Protein AF-A0A519PE59-F1 (afdb_monomer)

pLDDT: mean 84.15, std 19.36, range [26.92, 98.81]

Structure (mmCIF, N/CA/C/O backbone):
data_AF-A0A519PE59-F1
#
_entry.id   AF-A0A519PE59-F1
#
loop_
_atom_site.group_PDB
_atom_site.id
_atom_site.type_symbol
_atom_site.label_atom_id
_atom_site.label_alt_id
_atom_site.label_comp_id
_atom_site.label_asym_id
_atom_site.label_entity_id
_atom_site.label_seq_id
_atom_site.pdbx_PDB_ins_code
_atom_site.Cartn_x
_atom_site.Cartn_y
_atom_site.Cartn_z
_atom_site.occupancy
_atom_site.B_iso_or_equiv
_atom_site.auth_seq_id
_atom_site.auth_comp_id
_atom_site.auth_asym_id
_atom_site.auth_atom_id
_atom_site.pdbx_PDB_model_num
ATOM 1 N N . THR A 1 1 ? 5.133 -21.361 22.692 1.00 31.00 1 THR A N 1
ATOM 2 C CA . THR A 1 1 ? 5.896 -22.624 22.802 1.00 31.00 1 THR A CA 1
ATOM 3 C C . THR A 1 1 ? 5.609 -23.481 21.584 1.00 31.00 1 THR A C 1
ATOM 5 O O . THR A 1 1 ? 4.486 -23.933 21.413 1.00 31.00 1 THR A O 1
ATOM 8 N N . PHE A 1 2 ? 6.585 -23.639 20.686 1.00 26.92 2 PHE A N 1
ATOM 9 C CA . PHE A 1 2 ? 6.477 -24.581 19.569 1.00 26.92 2 PHE A CA 1
ATOM 10 C C . PHE A 1 2 ? 6.677 -25.995 20.120 1.00 26.92 2 PHE A C 1
ATOM 12 O O . PHE A 1 2 ? 7.784 -26.349 20.514 1.00 26.92 2 PHE A O 1
ATOM 19 N N . ALA A 1 3 ? 5.605 -26.780 20.201 1.00 36.12 3 ALA A N 1
ATOM 20 C CA . ALA A 1 3 ? 5.709 -28.202 20.501 1.00 36.12 3 ALA A CA 1
ATOM 21 C C . ALA A 1 3 ? 5.993 -28.961 19.198 1.00 36.12 3 ALA A C 1
ATOM 23 O O . ALA A 1 3 ? 5.280 -28.803 18.202 1.00 36.12 3 ALA A O 1
ATOM 24 N N . GLY A 1 4 ? 7.079 -29.733 19.214 1.00 30.56 4 GLY A N 1
ATOM 25 C CA . GLY A 1 4 ? 7.574 -30.516 18.091 1.00 30.56 4 GLY A CA 1
ATOM 26 C C . GLY A 1 4 ? 6.560 -31.531 17.567 1.00 30.56 4 GLY A C 1
ATOM 27 O O . GLY A 1 4 ? 5.676 -32.004 18.277 1.00 30.56 4 GLY A O 1
ATOM 28 N N . SER A 1 5 ? 6.694 -31.850 16.281 1.00 32.47 5 SER A N 1
ATOM 29 C CA . SER A 1 5 ? 6.010 -32.989 15.678 1.00 32.47 5 SER A CA 1
ATOM 30 C C . SER A 1 5 ? 6.622 -34.278 16.217 1.00 32.47 5 SER A C 1
ATOM 32 O O . SER A 1 5 ? 7.801 -34.532 15.982 1.00 32.47 5 SER A O 1
ATOM 34 N N . SER A 1 6 ? 5.832 -35.095 16.908 1.00 36.31 6 SER A N 1
ATOM 35 C CA . SER A 1 6 ? 6.167 -36.504 17.109 1.00 36.31 6 SER A CA 1
ATOM 36 C C . SER A 1 6 ? 6.150 -37.219 15.754 1.00 36.31 6 SER A C 1
ATOM 38 O O . SER A 1 6 ? 5.315 -36.924 14.898 1.00 36.31 6 SER A O 1
ATOM 40 N N . ALA A 1 7 ? 7.082 -38.151 15.560 1.00 41.31 7 ALA A N 1
ATOM 41 C CA . ALA A 1 7 ? 7.297 -38.890 14.315 1.00 41.31 7 ALA A CA 1
ATOM 42 C C . ALA A 1 7 ? 6.227 -39.963 14.003 1.00 41.31 7 ALA A C 1
ATOM 44 O O . ALA A 1 7 ? 6.429 -40.751 13.086 1.00 41.31 7 ALA A O 1
ATOM 45 N N . ASP A 1 8 ? 5.105 -40.008 14.733 1.00 41.00 8 ASP A N 1
ATOM 46 C CA . ASP A 1 8 ? 4.049 -41.023 14.549 1.00 41.00 8 ASP A CA 1
ATOM 47 C C . ASP A 1 8 ? 2.760 -40.497 13.881 1.00 41.00 8 ASP A C 1
ATOM 49 O O . ASP A 1 8 ? 1.840 -41.263 13.611 1.00 41.00 8 ASP A O 1
ATOM 53 N N . GLY A 1 9 ? 2.687 -39.199 13.562 1.00 41.88 9 GLY A N 1
ATOM 54 C CA . GLY A 1 9 ? 1.549 -38.626 12.834 1.00 41.88 9 GLY A CA 1
ATOM 55 C C . GLY A 1 9 ? 0.266 -38.426 13.653 1.00 41.88 9 GLY A C 1
ATOM 56 O O . GLY A 1 9 ? -0.661 -37.788 13.153 1.00 41.88 9 GLY A O 1
ATOM 57 N N . THR A 1 10 ? 0.196 -38.856 14.916 1.00 40.75 10 THR A N 1
ATOM 58 C CA . THR A 1 10 ? -0.926 -38.508 15.797 1.00 40.75 10 THR A CA 1
ATOM 59 C C . THR A 1 10 ? -0.675 -37.161 16.478 1.00 40.75 10 THR A C 1
ATOM 61 O O . THR A 1 10 ? 0.070 -37.024 17.448 1.00 40.75 10 THR A O 1
ATOM 64 N N . ARG A 1 11 ? -1.300 -36.099 15.954 1.00 55.09 11 ARG A N 1
ATOM 65 C CA . ARG A 1 11 ? -1.378 -34.805 16.649 1.00 55.09 11 ARG A CA 1
ATOM 66 C C . ARG A 1 11 ? -2.721 -34.684 17.354 1.00 55.09 11 ARG A C 1
ATOM 68 O O . ARG A 1 11 ? -3.774 -34.716 16.726 1.00 55.09 11 ARG A O 1
ATOM 75 N N . THR A 1 12 ? -2.668 -34.513 18.672 1.00 50.50 12 THR A N 1
ATOM 76 C CA . THR A 1 12 ? -3.818 -34.136 19.501 1.00 50.50 12 THR A CA 1
ATOM 77 C C . THR A 1 12 ? -4.492 -32.876 18.952 1.00 50.50 12 THR A C 1
ATOM 79 O O . THR A 1 12 ? -3.775 -31.952 18.554 1.00 50.50 12 THR A O 1
ATOM 82 N N . PRO A 1 13 ? -5.837 -32.787 18.972 1.00 52.69 13 PRO A N 1
ATOM 83 C CA . PRO A 1 13 ? -6.554 -31.604 18.513 1.00 52.69 13 PRO A CA 1
ATOM 84 C C . PRO A 1 13 ? -6.035 -30.362 19.238 1.00 52.69 13 PRO A C 1
ATOM 86 O O . PRO A 1 13 ? -6.006 -30.309 20.474 1.00 52.69 13 PRO A O 1
ATOM 89 N N . ARG A 1 14 ? -5.594 -29.373 18.456 1.00 55.94 14 ARG A N 1
ATOM 90 C CA . ARG A 1 14 ? -5.058 -28.122 18.982 1.00 55.94 14 ARG A CA 1
ATOM 91 C C . ARG A 1 14 ? -6.215 -27.333 19.593 1.00 55.94 14 ARG A C 1
ATOM 93 O O . ARG A 1 14 ? -7.177 -26.993 18.913 1.00 55.94 14 ARG A O 1
ATOM 100 N N . LYS A 1 15 ? -6.144 -27.105 20.904 1.00 57.66 15 LYS A N 1
ATOM 101 C CA . LYS A 1 15 ? -7.020 -26.154 21.589 1.00 57.66 15 LYS A CA 1
ATOM 102 C C . LYS A 1 15 ? -6.415 -24.778 21.378 1.00 57.66 15 LYS A C 1
ATOM 104 O O . LYS A 1 15 ? -5.372 -24.491 21.961 1.00 57.66 15 LYS A O 1
ATOM 109 N N . ASP A 1 16 ? -7.058 -23.957 20.563 1.00 62.41 16 ASP A N 1
ATOM 110 C CA . ASP A 1 16 ? -6.669 -22.561 20.428 1.00 62.41 16 ASP A CA 1
ATOM 111 C C . ASP A 1 16 ? -7.567 -21.727 21.348 1.00 62.41 16 ASP A C 1
ATOM 113 O O . ASP A 1 16 ? -8.798 -21.730 21.260 1.00 62.41 16 ASP A O 1
ATOM 117 N N . ALA A 1 17 ? -6.919 -21.086 22.316 1.00 62.72 17 ALA A N 1
ATOM 118 C CA . ALA A 1 17 ? -7.549 -20.229 23.300 1.00 62.72 17 ALA A CA 1
ATOM 119 C C . ALA A 1 17 ? -7.621 -18.806 22.731 1.00 62.72 17 ALA A C 1
ATOM 121 O O . ALA A 1 17 ? -6.588 -18.201 22.451 1.00 62.72 17 ALA A O 1
ATOM 122 N N . MET A 1 18 ? -8.831 -18.278 22.546 1.00 59.62 18 MET A N 1
ATOM 123 C CA . MET A 1 18 ? -9.065 -16.920 22.054 1.00 59.62 18 MET A CA 1
ATOM 124 C C . MET A 1 18 ? -9.684 -16.044 23.145 1.00 59.62 18 MET A C 1
ATOM 126 O O . MET A 1 18 ? -10.537 -16.495 23.909 1.00 59.62 18 MET A O 1
ATOM 130 N N . GLY A 1 19 ? -9.252 -14.782 23.210 1.00 58.72 19 GLY A N 1
ATOM 131 C CA . GLY A 1 19 ? -9.692 -13.826 24.236 1.00 58.72 19 GLY A CA 1
ATOM 132 C C . GLY A 1 19 ? -8.840 -13.809 25.511 1.00 58.72 19 GLY A C 1
ATOM 133 O O . GLY A 1 19 ? -9.256 -13.234 26.507 1.00 58.72 19 GLY A O 1
ATOM 134 N N . GLY A 1 20 ? -7.654 -14.428 25.505 1.00 59.94 20 GLY A N 1
ATOM 135 C CA . GLY A 1 20 ? -6.666 -14.220 26.569 1.00 59.94 20 GLY A CA 1
ATOM 136 C C . GLY A 1 20 ? -6.094 -12.796 26.552 1.00 59.94 20 GLY A C 1
ATOM 137 O O . GLY A 1 20 ? -6.166 -12.099 25.540 1.00 59.94 20 GLY A O 1
ATOM 138 N N . TYR A 1 21 ? -5.505 -12.365 27.666 1.00 62.97 21 TYR A N 1
ATOM 139 C CA . TYR A 1 21 ? -4.854 -11.060 27.785 1.00 62.97 21 TYR A CA 1
ATOM 140 C C . TYR A 1 21 ? -3.331 -11.167 27.622 1.00 62.97 21 TYR A C 1
ATOM 142 O O . TYR A 1 21 ? -2.741 -12.234 27.773 1.00 62.97 21 TYR A O 1
ATOM 150 N N . ASN A 1 22 ? -2.682 -10.042 27.313 1.00 60.34 22 ASN A N 1
ATOM 151 C CA . ASN A 1 22 ? -1.226 -9.924 27.370 1.00 60.34 22 ASN A CA 1
ATOM 152 C C . ASN A 1 22 ? -0.806 -9.607 28.817 1.00 60.34 22 ASN A C 1
ATOM 154 O O . ASN A 1 22 ? -1.263 -8.609 29.388 1.00 60.34 22 ASN A O 1
ATOM 158 N N . ASP A 1 23 ? 0.062 -10.436 29.400 1.00 59.28 23 ASP A N 1
ATOM 159 C CA . ASP A 1 23 ? 0.509 -10.305 30.794 1.00 59.28 23 ASP A CA 1
ATOM 160 C C . ASP A 1 23 ? 1.145 -8.935 31.084 1.00 59.28 23 ASP A C 1
ATOM 162 O O . ASP A 1 23 ? 0.831 -8.311 32.099 1.00 59.28 23 ASP A O 1
ATOM 166 N N . HIS A 1 24 ? 1.949 -8.404 30.154 1.00 57.47 24 HIS A N 1
ATOM 167 C CA . HIS A 1 24 ? 2.593 -7.093 30.293 1.00 57.47 24 HIS A CA 1
ATOM 168 C C . HIS A 1 24 ? 1.568 -5.956 30.385 1.00 57.47 24 HIS A C 1
ATOM 170 O O . HIS A 1 24 ? 1.722 -5.034 31.175 1.00 57.47 24 HIS A O 1
ATOM 176 N N . ARG A 1 25 ? 0.476 -6.024 29.615 1.00 60.94 25 ARG A N 1
ATOM 177 C CA . ARG A 1 25 ? -0.566 -4.979 29.617 1.00 60.94 25 ARG A CA 1
ATOM 178 C C . ARG A 1 25 ? -1.464 -5.046 30.852 1.00 60.94 25 ARG A C 1
ATOM 180 O O . ARG A 1 25 ? -1.954 -4.024 31.319 1.00 60.94 25 ARG A O 1
ATOM 187 N N . THR A 1 26 ? -1.648 -6.241 31.402 1.00 61.19 26 THR A N 1
ATOM 188 C CA . THR A 1 26 ? -2.466 -6.469 32.604 1.00 61.19 26 THR A CA 1
ATOM 189 C C . THR A 1 26 ? -1.733 -6.030 33.871 1.00 61.19 26 THR A C 1
ATOM 191 O O . THR A 1 26 ? -2.361 -5.535 34.810 1.00 61.19 26 THR A O 1
ATOM 194 N N . TYR A 1 27 ? -0.399 -6.118 33.871 1.00 63.03 27 TYR A N 1
ATOM 195 C CA . TYR A 1 27 ? 0.457 -5.576 34.927 1.00 63.03 27 TYR A CA 1
ATOM 196 C C . TYR A 1 27 ? 0.173 -4.087 35.199 1.00 63.03 27 TYR A C 1
ATOM 198 O O . TYR A 1 27 ? -0.097 -3.701 36.337 1.00 63.03 27 TYR A O 1
ATOM 206 N N . TRP A 1 28 ? 0.121 -3.270 34.143 1.00 60.44 28 TRP A N 1
ATOM 207 C CA . TRP A 1 28 ? -0.123 -1.826 34.234 1.00 60.44 28 TRP A CA 1
ATOM 208 C C . TRP A 1 28 ? -1.543 -1.440 34.667 1.00 60.44 28 TRP A C 1
ATOM 210 O O . TRP A 1 28 ? -1.757 -0.334 35.146 1.00 60.44 28 TRP A O 1
ATOM 220 N N . LEU A 1 29 ? -2.530 -2.324 34.507 1.00 65.56 29 LEU A N 1
ATOM 221 C CA . LEU A 1 29 ? -3.925 -2.045 34.878 1.00 65.56 29 LEU A CA 1
ATOM 222 C C . LEU A 1 29 ? -4.247 -2.439 36.321 1.00 65.56 29 LEU A C 1
ATOM 224 O O . LEU A 1 29 ? -5.155 -1.873 36.932 1.00 65.56 29 LEU A O 1
ATOM 228 N N . THR A 1 30 ? -3.529 -3.425 36.859 1.00 62.88 30 THR A N 1
ATOM 229 C CA . THR A 1 30 ? -3.855 -4.057 38.144 1.00 62.88 30 THR A CA 1
ATOM 230 C C . THR A 1 30 ? -3.142 -3.415 39.334 1.00 62.88 30 THR A C 1
ATOM 232 O O . THR A 1 30 ? -3.663 -3.489 40.449 1.00 62.88 30 THR A O 1
ATOM 235 N N . ARG A 1 31 ? -1.995 -2.750 39.121 1.00 58.50 31 ARG A N 1
ATOM 236 C CA . ARG A 1 31 ? -1.178 -2.156 40.197 1.00 58.50 31 ARG A CA 1
ATOM 237 C C . ARG A 1 31 ? -1.386 -0.661 40.449 1.00 58.50 31 ARG A C 1
ATOM 239 O O . ARG A 1 31 ? -1.040 -0.194 41.529 1.00 58.50 31 ARG A O 1
ATOM 246 N N . THR A 1 32 ? -1.981 0.084 39.523 1.00 58.69 32 THR A N 1
ATOM 247 C CA . THR A 1 32 ? -1.917 1.557 39.536 1.00 58.69 32 THR A CA 1
ATOM 248 C C . THR A 1 32 ? -3.288 2.222 39.603 1.00 58.69 32 THR A C 1
ATOM 250 O O . THR A 1 32 ? -4.212 1.900 38.858 1.00 58.69 32 THR A O 1
ATOM 253 N N . ARG A 1 33 ? -3.430 3.179 40.533 1.00 58.00 33 ARG A N 1
ATOM 254 C CA . ARG A 1 33 ? -4.674 3.942 40.767 1.00 58.00 33 ARG A CA 1
ATOM 255 C C . ARG A 1 33 ? -4.837 5.150 39.835 1.00 58.00 33 ARG A C 1
ATOM 257 O O . ARG A 1 33 ? -5.963 5.615 39.642 1.00 58.00 33 ARG A O 1
ATOM 264 N N . SER A 1 34 ? -3.749 5.630 39.231 1.00 70.69 34 SER A N 1
ATOM 265 C CA . SER A 1 34 ? -3.756 6.802 38.349 1.00 70.69 34 SER A CA 1
ATOM 266 C C . SER A 1 34 ? -3.934 6.401 36.881 1.00 70.69 34 SER A C 1
ATOM 268 O O . SER A 1 34 ? -2.998 6.435 36.090 1.00 70.69 34 SER A O 1
ATOM 270 N N . TRP A 1 35 ? -5.131 5.919 36.531 1.00 80.12 35 TRP A N 1
ATOM 271 C CA . TRP A 1 35 ? -5.518 5.718 35.127 1.00 80.12 35 TRP A CA 1
ATOM 272 C C . TRP A 1 35 ? -5.746 7.060 34.439 1.00 80.12 35 TRP A C 1
ATOM 274 O O . TRP A 1 35 ? -6.373 7.932 35.055 1.00 80.12 35 TRP A O 1
ATOM 284 N N . THR A 1 36 ? -5.383 7.139 33.154 1.00 81.94 36 THR A N 1
ATOM 285 C CA . THR A 1 36 ? -5.772 8.219 32.237 1.00 81.94 36 THR A CA 1
ATOM 286 C C . THR A 1 36 ? -7.251 8.567 32.442 1.00 81.94 36 THR A C 1
ATOM 288 O O . THR A 1 36 ? -8.094 7.656 32.419 1.00 81.94 36 THR A O 1
ATOM 291 N N . PRO A 1 37 ? -7.596 9.840 32.717 1.00 88.75 37 PRO A N 1
ATOM 292 C CA . PRO A 1 37 ? -8.985 10.254 32.865 1.00 88.75 37 PRO A CA 1
ATOM 293 C C . PRO A 1 37 ? -9.806 9.806 31.656 1.00 88.75 37 PRO A C 1
ATOM 295 O O . PRO A 1 37 ? -9.380 9.983 30.518 1.00 88.75 37 PRO A O 1
ATOM 298 N N . LEU A 1 38 ? -10.988 9.220 31.884 1.00 91.69 38 LEU A N 1
ATOM 299 C CA . LEU A 1 38 ? -11.802 8.720 30.771 1.00 91.69 38 LEU A CA 1
ATOM 300 C C . LEU A 1 38 ? -12.237 9.843 29.824 1.00 91.69 38 LEU A C 1
ATOM 302 O O . LEU A 1 38 ? -12.451 9.575 28.654 1.00 91.69 38 LEU A O 1
ATOM 306 N N . SER A 1 39 ? -12.338 11.088 30.299 1.00 91.56 39 SER A N 1
ATOM 307 C CA . SER A 1 39 ? -12.567 12.240 29.424 1.00 91.56 39 SER A CA 1
ATOM 308 C C . SER A 1 39 ? -11.432 12.382 28.415 1.00 91.56 39 SER A C 1
ATOM 310 O O . SER A 1 39 ? -11.688 12.351 27.220 1.00 91.56 39 SER A O 1
ATOM 312 N N . ASP A 1 40 ? -10.187 12.430 28.895 1.00 91.19 40 ASP A N 1
ATOM 313 C CA . ASP A 1 40 ? -9.001 12.554 28.050 1.00 91.19 40 ASP A CA 1
ATOM 314 C C . ASP A 1 40 ? -8.863 11.358 27.107 1.00 91.19 40 ASP A C 1
ATOM 316 O O . ASP A 1 40 ? -8.619 11.539 25.922 1.00 91.19 40 ASP A O 1
ATOM 320 N N . LEU A 1 41 ? -9.098 10.141 27.601 1.00 90.25 41 LEU A N 1
ATOM 321 C CA . LEU A 1 41 ? -9.053 8.929 26.783 1.00 90.25 41 LEU A CA 1
ATOM 322 C C . LEU A 1 41 ? -10.052 8.952 25.615 1.00 90.25 41 LEU A C 1
ATOM 324 O O . LEU A 1 41 ? -9.780 8.378 24.566 1.00 90.25 41 LEU A O 1
ATOM 328 N N . LEU A 1 42 ? -11.214 9.583 25.801 1.00 92.06 42 LEU A N 1
ATOM 329 C CA . LEU A 1 42 ? -12.266 9.643 24.786 1.00 92.06 42 LEU A CA 1
ATOM 330 C C . LEU A 1 42 ? -12.124 10.843 23.845 1.00 92.06 42 LEU A C 1
ATOM 332 O O . LEU A 1 42 ? -12.675 10.798 22.748 1.00 92.06 42 LEU A O 1
ATOM 336 N N . THR A 1 43 ? -11.447 11.916 24.263 1.00 88.94 43 THR A N 1
ATOM 337 C CA . THR A 1 43 ? -11.404 13.177 23.503 1.00 88.94 43 THR A CA 1
ATOM 338 C C . THR A 1 43 ? -10.027 13.557 22.975 1.00 88.94 43 THR A C 1
ATOM 340 O O . THR A 1 43 ? -9.958 14.458 22.147 1.00 88.94 43 THR A O 1
ATOM 343 N N . LYS A 1 44 ? -8.948 12.936 23.459 1.00 86.69 44 LYS A N 1
ATOM 344 C CA . LYS A 1 44 ? -7.569 13.282 23.099 1.00 86.69 44 LYS A CA 1
ATOM 345 C C . LYS A 1 44 ? -6.855 12.117 22.426 1.00 86.69 44 LYS A C 1
ATOM 347 O O . LYS A 1 44 ? -7.085 10.948 22.736 1.00 86.69 44 LYS A O 1
ATOM 352 N N . HIS A 1 45 ? -5.932 12.455 21.543 1.00 80.69 45 HIS A N 1
ATOM 353 C CA . HIS A 1 45 ? -4.903 11.562 21.044 1.00 80.69 45 HIS A CA 1
ATOM 354 C C . HIS A 1 45 ? -3.851 11.299 22.143 1.00 80.69 45 HIS A C 1
ATOM 356 O O . HIS A 1 45 ? -3.570 12.209 22.926 1.00 80.69 45 HIS A O 1
ATOM 362 N N . PRO A 1 46 ? -3.208 10.112 22.196 1.00 78.44 46 PRO A N 1
ATOM 363 C CA . PRO A 1 46 ? -2.108 9.838 23.126 1.00 78.44 46 PRO A CA 1
ATOM 364 C C . PRO A 1 46 ? -1.081 10.973 23.217 1.00 78.44 46 PRO A C 1
ATOM 366 O O . PRO A 1 46 ? -0.813 11.474 24.301 1.00 78.44 46 PRO A O 1
ATOM 369 N N . SER A 1 47 ? -0.582 11.460 22.079 1.00 76.81 47 SER A N 1
ATOM 370 C CA . SER A 1 47 ? 0.381 12.573 22.026 1.00 76.81 47 SER A CA 1
ATOM 371 C C . SER A 1 47 ? -0.106 13.925 22.572 1.00 76.81 47 SER A C 1
ATOM 373 O O . SER A 1 47 ? 0.709 14.825 22.723 1.00 76.81 47 SER A O 1
ATOM 375 N N . GLU A 1 48 ? -1.406 14.111 22.806 1.00 84.19 48 GLU A N 1
ATOM 376 C CA . GLU A 1 48 ? -1.975 15.335 23.402 1.00 84.19 48 GLU A CA 1
ATOM 377 C C . GLU A 1 48 ? -2.092 15.236 24.933 1.00 84.19 48 GLU A C 1
ATOM 379 O O . GLU A 1 48 ? -2.602 16.147 25.585 1.00 84.19 48 GLU A O 1
ATOM 384 N N . LEU A 1 49 ? -1.676 14.114 25.526 1.00 84.75 49 LEU A N 1
ATOM 385 C CA . LEU A 1 49 ? -1.685 13.923 26.971 1.00 84.75 49 LEU A CA 1
ATOM 386 C C . LEU A 1 49 ? -0.412 14.502 27.588 1.00 84.75 49 LEU A C 1
ATOM 388 O O . LEU A 1 49 ? 0.692 14.118 27.214 1.00 84.75 49 LEU A O 1
ATOM 392 N N . ASP A 1 50 ? -0.570 15.339 28.610 1.00 82.25 50 ASP A N 1
ATOM 393 C CA . ASP A 1 50 ? 0.547 16.044 29.261 1.00 82.25 50 ASP A CA 1
ATOM 394 C C . ASP A 1 50 ? 1.461 15.132 30.099 1.00 82.25 50 ASP A C 1
ATOM 396 O O . ASP A 1 50 ? 2.545 15.529 30.516 1.00 82.25 50 ASP A O 1
ATOM 400 N N . SER A 1 51 ? 1.024 13.904 30.380 1.00 83.31 51 SER A N 1
ATOM 401 C CA . SER A 1 51 ? 1.732 12.969 31.251 1.00 83.31 51 SER A CA 1
ATOM 402 C C . SER A 1 51 ? 2.205 11.746 30.461 1.00 83.31 51 SER A C 1
ATOM 404 O O . SER A 1 51 ? 1.349 10.997 29.979 1.00 83.31 51 SER A O 1
ATOM 406 N N . PRO A 1 52 ? 3.524 11.463 30.401 1.00 80.81 52 PRO A N 1
ATOM 407 C CA . PRO A 1 52 ? 4.058 10.228 29.810 1.00 80.81 52 PRO A CA 1
ATOM 408 C C . PRO A 1 52 ? 3.425 8.969 30.411 1.00 80.81 52 PRO A C 1
ATOM 410 O O . PRO A 1 52 ? 3.210 7.963 29.738 1.00 80.81 52 PRO A O 1
ATOM 413 N N . TRP A 1 53 ? 3.047 9.049 31.686 1.00 80.75 53 TRP A N 1
ATOM 414 C CA . TRP A 1 53 ? 2.319 7.997 32.373 1.00 80.75 53 TRP A CA 1
ATOM 415 C C . TRP A 1 53 ? 0.907 7.779 31.804 1.00 80.75 53 TRP A C 1
ATOM 417 O O . TRP A 1 53 ? 0.508 6.649 31.517 1.00 80.75 53 TRP A O 1
ATOM 427 N N . HIS A 1 54 ? 0.141 8.854 31.593 1.00 83.19 54 HIS A N 1
ATOM 428 C CA . HIS A 1 54 ? -1.174 8.763 30.948 1.00 83.19 54 HIS A CA 1
ATOM 429 C C . HIS A 1 54 ? -1.079 8.325 29.481 1.00 83.19 54 HIS A C 1
ATOM 431 O O . HIS A 1 54 ? -1.979 7.629 29.008 1.00 83.19 54 HIS A O 1
ATOM 437 N N . GLN A 1 55 ? 0.006 8.680 28.785 1.00 81.38 55 GLN A N 1
ATOM 438 C CA . GLN A 1 55 ? 0.308 8.175 27.443 1.00 81.38 55 GLN A CA 1
ATOM 439 C C . GLN A 1 55 ? 0.498 6.652 27.462 1.00 81.38 55 GLN A C 1
ATOM 441 O O . GLN A 1 55 ? -0.184 5.943 26.722 1.00 81.38 55 GLN A O 1
ATOM 446 N N . ALA A 1 56 ? 1.323 6.132 28.380 1.00 78.44 56 ALA A N 1
ATOM 447 C CA . ALA A 1 56 ? 1.544 4.692 28.547 1.00 78.44 56 ALA A CA 1
ATOM 448 C C . ALA A 1 56 ? 0.245 3.922 28.846 1.00 78.44 56 ALA A C 1
ATOM 450 O O . ALA A 1 56 ? 0.020 2.825 28.329 1.00 78.44 56 ALA A O 1
ATOM 451 N N . LEU A 1 57 ? -0.625 4.493 29.687 1.00 83.38 57 LEU A N 1
ATOM 452 C CA . LEU A 1 57 ? -1.882 3.865 30.100 1.00 83.38 57 LEU A CA 1
ATOM 453 C C . LEU A 1 57 ? -3.037 4.047 29.113 1.00 83.38 57 LEU A C 1
ATOM 455 O O . LEU A 1 57 ? -4.044 3.346 29.248 1.00 83.38 57 LEU A O 1
ATOM 459 N N . PHE A 1 58 ? -2.903 4.909 28.104 1.00 85.69 58 PHE A N 1
ATOM 460 C CA . PHE A 1 58 ? -3.963 5.159 27.131 1.00 85.69 58 PHE A CA 1
ATOM 461 C C . PHE A 1 58 ? -4.451 3.862 26.472 1.00 85.69 58 PHE A C 1
ATOM 463 O O . PHE A 1 58 ? -5.643 3.545 26.515 1.00 85.69 58 PHE A O 1
ATOM 470 N N . TYR A 1 59 ? -3.534 3.063 25.915 1.00 81.69 59 TYR A N 1
ATOM 471 C CA . TYR A 1 59 ? -3.887 1.815 25.232 1.00 81.69 59 TYR A CA 1
ATOM 472 C C . TYR A 1 59 ?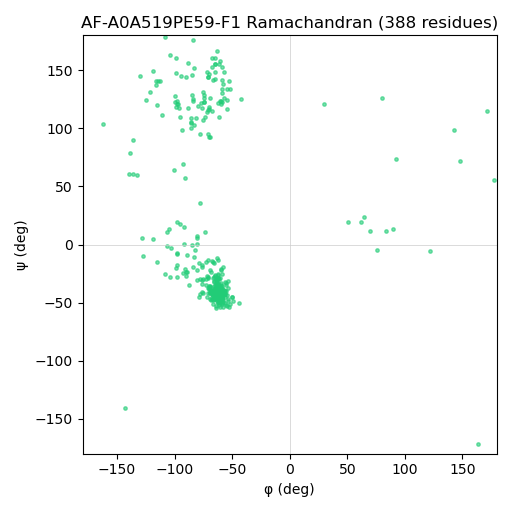 -4.411 0.727 26.176 1.00 81.69 59 TYR A C 1
ATOM 474 O O . TYR A 1 59 ? -5.453 0.145 25.861 1.00 81.69 59 TYR A O 1
ATOM 482 N N . PRO A 1 60 ? -3.763 0.430 27.323 1.00 83.44 60 PRO A N 1
ATOM 483 C CA . PRO A 1 60 ? -4.308 -0.508 28.299 1.00 83.44 60 PRO A CA 1
ATOM 484 C C . PRO A 1 60 ? -5.738 -0.165 28.737 1.00 83.44 60 PRO A C 1
ATOM 486 O O . PRO A 1 60 ? -6.604 -1.043 28.728 1.00 83.44 60 PRO A O 1
ATOM 489 N N . VAL A 1 61 ? -6.019 1.101 29.069 1.00 87.50 61 VAL A N 1
ATOM 490 C CA . VAL A 1 61 ? -7.358 1.519 29.518 1.00 87.50 61 VAL A CA 1
ATOM 491 C C . VAL A 1 61 ? -8.366 1.475 28.361 1.00 87.50 61 VAL A C 1
ATOM 493 O O . VAL A 1 61 ? -9.490 1.008 28.554 1.00 87.50 61 VAL A O 1
ATOM 496 N N . SER A 1 62 ? -7.963 1.856 27.144 1.00 88.00 62 SER A N 1
ATOM 497 C CA . SER A 1 62 ? -8.816 1.777 25.945 1.00 88.00 62 SER A CA 1
ATOM 498 C C . SER A 1 62 ? -9.211 0.335 25.618 1.00 88.00 62 SER A C 1
ATOM 500 O O . SER A 1 62 ? -10.373 0.049 25.309 1.00 88.00 62 SER A O 1
ATOM 502 N N . TRP A 1 63 ? -8.270 -0.605 25.744 1.00 84.81 63 TRP A N 1
ATOM 503 C CA . TRP A 1 63 ? -8.557 -2.029 25.574 1.00 84.81 63 TRP A CA 1
ATOM 504 C C . TRP A 1 63 ? -9.441 -2.572 26.693 1.00 84.81 63 TRP A C 1
ATOM 506 O O . TRP A 1 63 ? -10.355 -3.336 26.407 1.00 84.81 63 TRP A O 1
ATOM 516 N N . MET A 1 64 ? -9.237 -2.156 27.946 1.00 87.19 64 MET A N 1
ATOM 517 C CA . MET A 1 64 ? -10.117 -2.543 29.056 1.00 87.19 64 MET A CA 1
ATOM 518 C C . MET A 1 64 ? -11.566 -2.097 28.807 1.00 87.19 64 MET A C 1
ATOM 520 O O . MET A 1 64 ? -12.490 -2.894 28.965 1.00 87.19 64 MET A O 1
ATOM 524 N N . LEU A 1 65 ? -11.769 -0.854 28.360 1.00 92.38 65 LEU A N 1
ATOM 525 C CA . LEU A 1 65 ? -13.089 -0.332 27.997 1.00 92.38 65 LEU A CA 1
ATOM 526 C C . LEU A 1 65 ? -13.712 -1.113 26.830 1.00 92.38 65 LEU A C 1
ATOM 528 O O . LEU A 1 65 ? -14.862 -1.547 26.911 1.00 92.38 65 LEU A O 1
ATOM 532 N N . THR A 1 66 ? -12.938 -1.351 25.770 1.00 89.94 66 THR A N 1
ATOM 533 C CA . THR A 1 66 ? -13.381 -2.138 24.608 1.00 89.94 66 THR A CA 1
ATOM 534 C C . THR A 1 66 ? -13.773 -3.555 25.022 1.00 89.94 66 THR A C 1
ATOM 536 O O . THR A 1 66 ? -14.842 -4.051 24.667 1.00 89.94 66 THR A O 1
ATOM 539 N N . HIS A 1 67 ? -12.938 -4.201 25.832 1.00 87.19 67 HIS A N 1
ATOM 540 C CA . HIS A 1 67 ? -13.183 -5.543 26.335 1.00 87.19 67 HIS A CA 1
ATOM 541 C C . HIS A 1 67 ? -14.447 -5.582 27.202 1.00 87.19 67 HIS A C 1
ATOM 543 O O . HIS A 1 67 ? -15.288 -6.458 27.015 1.00 87.19 67 HIS A O 1
ATOM 549 N N . TRP A 1 68 ? -14.645 -4.598 28.085 1.00 90.19 68 TRP A N 1
ATOM 550 C CA . TRP A 1 68 ? -15.850 -4.491 28.910 1.00 90.19 68 TRP A CA 1
ATOM 551 C C . TRP A 1 68 ? -17.133 -4.446 28.070 1.00 90.19 68 TRP A C 1
ATOM 553 O O . TRP A 1 68 ? -18.088 -5.156 28.406 1.00 90.19 68 TRP A O 1
ATOM 563 N N . PHE A 1 69 ? -17.137 -3.685 26.968 1.00 92.94 69 PHE A N 1
ATOM 564 C CA . PHE A 1 69 ? -18.263 -3.619 26.032 1.00 92.94 69 PHE A CA 1
ATOM 565 C C . PHE A 1 69 ? -18.505 -4.928 25.272 1.00 92.94 69 PHE A C 1
ATOM 567 O O . PHE A 1 69 ? -19.651 -5.337 25.091 1.00 92.94 69 PHE A O 1
ATOM 574 N N . LEU A 1 70 ? -17.445 -5.586 24.798 1.00 88.06 70 LEU A N 1
ATOM 575 C CA . LEU A 1 70 ? -17.568 -6.772 23.941 1.00 88.06 70 LEU A CA 1
ATOM 576 C C . LEU A 1 70 ? -17.859 -8.061 24.721 1.00 88.06 70 LEU A C 1
ATOM 578 O O . LEU A 1 70 ? -18.405 -9.018 24.153 1.00 88.06 70 LEU A O 1
ATOM 582 N N . ASN A 1 71 ? -17.530 -8.075 26.014 1.00 85.19 71 ASN A N 1
ATOM 583 C CA . ASN A 1 71 ? -17.592 -9.256 26.866 1.00 85.19 71 ASN A CA 1
ATOM 584 C C . ASN A 1 71 ? -19.009 -9.804 27.083 1.00 85.19 71 ASN A C 1
ATOM 586 O O . ASN A 1 71 ? -19.148 -11.003 27.308 1.00 85.19 71 ASN A O 1
ATOM 590 N N . THR A 1 72 ? -20.058 -8.975 27.010 1.00 84.19 72 THR A N 1
ATOM 591 C CA . THR A 1 72 ? -21.444 -9.452 27.171 1.00 84.19 72 THR A CA 1
ATOM 592 C C . THR A 1 72 ? -22.356 -8.967 26.040 1.00 84.19 72 THR A C 1
ATOM 594 O O . THR A 1 72 ? -22.163 -7.854 25.541 1.00 84.19 72 THR A O 1
ATOM 597 N N . PRO A 1 73 ? -23.348 -9.770 25.601 1.00 87.94 73 PRO A N 1
ATOM 598 C CA . PRO A 1 73 ? -24.291 -9.364 24.557 1.00 87.94 73 PRO A CA 1
ATOM 599 C C . PRO A 1 73 ? -25.035 -8.062 24.873 1.00 87.94 73 PRO A C 1
ATOM 601 O O . PRO A 1 73 ? -25.315 -7.293 23.961 1.00 87.94 73 PRO A O 1
ATOM 604 N N . GLU A 1 74 ? -25.304 -7.787 26.149 1.00 91.25 74 GLU A N 1
ATOM 605 C CA . GLU A 1 74 ? -26.085 -6.635 26.616 1.00 91.25 74 GLU A CA 1
ATOM 606 C C . GLU A 1 74 ? -25.334 -5.309 26.448 1.00 91.25 74 GLU A C 1
ATOM 608 O O . GLU A 1 74 ? -25.954 -4.263 26.270 1.00 91.25 74 GLU A O 1
ATOM 613 N N . ARG A 1 75 ? -23.995 -5.336 26.478 1.00 93.56 75 ARG A N 1
ATOM 614 C CA . ARG A 1 75 ? -23.155 -4.134 26.361 1.00 93.56 75 ARG A CA 1
ATOM 615 C C . ARG A 1 75 ? -22.774 -3.809 24.916 1.00 93.56 75 ARG A C 1
ATOM 617 O O . ARG A 1 75 ? -22.483 -2.657 24.605 1.00 93.56 75 ARG A O 1
ATOM 624 N N . ARG A 1 76 ? -22.835 -4.775 23.994 1.00 92.94 76 ARG A N 1
ATOM 625 C CA . ARG A 1 76 ? -22.524 -4.543 22.568 1.00 92.94 76 ARG A CA 1
ATOM 626 C C . ARG A 1 76 ? -23.412 -3.459 21.924 1.00 92.94 76 ARG A C 1
ATOM 628 O O . ARG A 1 76 ? -22.860 -2.609 21.224 1.00 92.94 76 ARG A O 1
ATOM 635 N N . PRO A 1 77 ? -24.739 -3.398 22.179 1.00 95.62 77 PRO A N 1
ATOM 636 C CA . PRO A 1 77 ? -25.582 -2.298 21.703 1.00 95.62 77 PRO A CA 1
ATOM 637 C C . PRO A 1 77 ? -25.199 -0.923 22.267 1.00 95.62 77 PRO A C 1
ATOM 639 O O . PRO A 1 77 ? -25.407 0.087 21.592 1.00 95.62 77 PRO A O 1
ATOM 642 N N . MET A 1 78 ? -24.622 -0.867 23.475 1.00 96.75 78 MET A N 1
ATOM 643 C CA . MET A 1 78 ? -24.122 0.383 24.058 1.00 96.75 78 MET A CA 1
ATOM 644 C C . MET A 1 78 ? -22.934 0.899 23.242 1.00 96.75 78 MET A C 1
ATOM 646 O O . MET A 1 78 ? -22.943 2.049 22.816 1.00 96.75 78 MET A O 1
ATOM 650 N N . LEU A 1 79 ? -21.968 0.030 22.919 1.00 95.31 79 LEU A N 1
ATOM 651 C CA . LEU A 1 79 ? -20.836 0.393 22.059 1.00 95.31 79 LEU A CA 1
ATOM 652 C C . LEU A 1 79 ? -21.297 0.851 20.667 1.00 95.31 79 LEU A C 1
ATOM 654 O O . LEU A 1 79 ? -20.822 1.864 20.164 1.00 95.31 79 LEU A O 1
ATOM 658 N N . ALA A 1 80 ? -22.261 0.152 20.063 1.00 93.31 80 ALA A N 1
ATOM 659 C CA . ALA A 1 80 ? -22.826 0.549 18.771 1.00 93.31 80 ALA A CA 1
ATOM 660 C C . ALA A 1 80 ? -23.555 1.905 18.830 1.00 93.31 80 ALA A C 1
ATOM 662 O O . ALA A 1 80 ? -23.558 2.662 17.861 1.00 93.31 80 ALA A O 1
ATOM 663 N N . THR A 1 81 ? -24.193 2.225 19.956 1.00 95.38 81 THR A N 1
ATOM 664 C CA . THR A 1 81 ? -24.802 3.543 20.189 1.00 95.38 81 THR A CA 1
ATOM 665 C C . THR A 1 81 ? -23.739 4.623 20.336 1.00 95.38 81 THR A C 1
ATOM 667 O O . THR A 1 81 ? -23.833 5.638 19.655 1.00 95.38 81 THR A O 1
ATOM 670 N N . TYR A 1 82 ? -22.699 4.369 21.133 1.00 96.12 82 TYR A N 1
ATOM 671 C CA . TYR A 1 82 ? -21.565 5.278 21.294 1.00 96.12 82 TYR A CA 1
ATOM 672 C C . TYR A 1 82 ? -20.893 5.607 19.952 1.00 96.12 82 TYR A C 1
ATOM 674 O O . TYR A 1 82 ? -20.736 6.778 19.619 1.00 96.12 82 TYR A O 1
ATOM 682 N N . ILE A 1 83 ? -20.559 4.588 19.151 1.00 92.88 83 ILE A N 1
ATOM 683 C CA . ILE A 1 83 ? -19.896 4.775 17.851 1.00 92.88 83 ILE A CA 1
ATOM 684 C C . ILE A 1 83 ? -20.758 5.621 16.907 1.00 92.88 83 ILE A C 1
ATOM 686 O O . ILE A 1 83 ? -20.236 6.533 16.276 1.00 92.88 83 ILE A O 1
ATOM 690 N N . ARG A 1 84 ? -22.070 5.358 16.826 1.00 92.06 84 ARG A N 1
ATOM 691 C CA . ARG A 1 84 ? -22.982 6.132 15.964 1.00 92.06 84 ARG A CA 1
ATOM 692 C C . ARG A 1 84 ? -23.092 7.597 16.384 1.00 92.06 84 ARG A C 1
ATOM 694 O O . ARG A 1 84 ? -23.153 8.463 15.523 1.00 92.06 84 ARG A O 1
ATOM 701 N N . ASP A 1 85 ? -23.125 7.864 17.686 1.00 94.00 85 ASP A N 1
ATOM 702 C CA . ASP A 1 85 ? -23.202 9.223 18.234 1.00 94.00 85 ASP A CA 1
ATOM 703 C C . ASP A 1 85 ? -21.929 10.021 17.899 1.00 94.00 85 ASP A C 1
ATOM 705 O O . ASP A 1 85 ? -22.000 11.111 17.335 1.00 94.00 85 ASP A O 1
ATOM 709 N N . VAL A 1 86 ? -20.752 9.421 18.111 1.00 90.88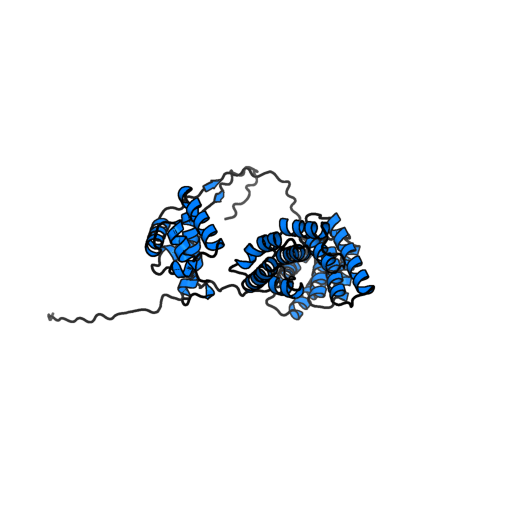 86 VAL A N 1
ATOM 710 C CA . VAL A 1 86 ? -19.467 10.037 17.738 1.00 90.88 86 VAL A CA 1
ATOM 711 C C . VAL A 1 86 ? -19.349 10.230 16.223 1.00 90.88 86 VAL A C 1
ATOM 713 O O . VAL A 1 86 ? -18.912 11.287 15.776 1.00 90.88 86 VAL A O 1
ATOM 716 N N . GLN A 1 87 ? -19.787 9.257 15.417 1.00 82.94 87 GLN A N 1
ATOM 717 C CA . GLN A 1 87 ? -19.822 9.389 13.954 1.00 82.94 87 GLN A CA 1
ATOM 718 C C . GLN A 1 87 ? -20.733 10.528 13.480 1.00 82.94 87 GLN A C 1
ATOM 720 O O . GLN A 1 87 ? -20.455 11.132 12.450 1.00 82.94 87 GLN A O 1
ATOM 725 N N . ALA A 1 88 ? -21.786 10.852 14.231 1.00 85.25 88 ALA A N 1
ATOM 726 C CA . ALA A 1 88 ? -22.663 11.988 13.960 1.00 85.25 88 ALA A CA 1
ATOM 727 C C . ALA A 1 88 ? -22.092 13.337 14.451 1.00 85.25 88 ALA A C 1
ATOM 729 O O . ALA A 1 88 ? -22.797 14.344 14.426 1.00 85.25 88 ALA A O 1
ATOM 730 N N . GLY A 1 89 ? -20.836 13.370 14.913 1.00 83.56 89 GLY A N 1
ATOM 731 C CA . GLY A 1 89 ? -20.173 14.569 15.432 1.00 83.56 89 GLY A CA 1
ATOM 732 C C . GLY A 1 89 ? -20.472 14.868 16.903 1.00 83.56 89 GLY A C 1
ATOM 733 O O . GLY A 1 89 ? -20.162 15.957 17.384 1.00 83.56 89 GLY A O 1
ATOM 734 N N . GLY A 1 90 ? -21.082 13.929 17.633 1.00 90.12 90 GLY A N 1
ATOM 735 C CA . GLY A 1 90 ? -21.342 14.076 19.060 1.00 90.12 90 GLY A CA 1
ATOM 736 C C . GLY A 1 90 ? -20.056 14.143 19.890 1.00 90.12 90 GLY A C 1
ATOM 737 O O . GLY A 1 90 ? -19.048 13.513 19.565 1.00 90.12 90 GLY A O 1
ATOM 738 N N . ASN A 1 91 ? -20.093 14.878 21.008 1.00 93.94 91 ASN A N 1
ATOM 739 C CA . ASN A 1 91 ? -18.975 14.915 21.951 1.00 93.94 91 ASN A CA 1
ATOM 740 C C . ASN A 1 91 ? -18.702 13.499 22.514 1.00 93.94 91 ASN A C 1
ATOM 742 O O . ASN A 1 91 ? -19.609 12.919 23.119 1.00 93.94 91 ASN A O 1
ATOM 746 N N . PRO A 1 92 ? -17.477 12.946 22.394 1.00 93.81 92 PRO A N 1
ATOM 747 C CA . PRO A 1 92 ? -17.188 11.576 22.826 1.00 93.81 92 PRO A CA 1
ATOM 748 C C . PRO A 1 92 ? -17.446 11.291 24.313 1.00 93.81 92 PRO A C 1
ATOM 750 O O . PRO A 1 92 ? -17.933 10.216 24.665 1.00 93.81 92 PRO A O 1
ATOM 753 N N . ALA A 1 93 ? -17.160 12.236 25.209 1.00 94.56 93 ALA A N 1
ATOM 754 C CA . ALA A 1 93 ? -17.381 12.051 26.643 1.00 94.56 93 ALA A CA 1
ATOM 755 C C . ALA A 1 93 ? -18.881 11.997 26.985 1.00 94.56 93 ALA A C 1
ATOM 757 O O . ALA A 1 93 ? -19.334 11.150 27.765 1.00 94.56 93 ALA A O 1
ATOM 758 N N . GLU A 1 94 ? -19.676 12.865 26.362 1.00 96.25 94 GLU A N 1
ATOM 759 C CA . GLU A 1 94 ? -21.126 12.866 26.541 1.00 96.25 94 GLU A CA 1
ATOM 760 C C . GLU A 1 94 ? -21.790 11.656 25.877 1.00 96.25 94 GLU A C 1
ATOM 762 O O . GLU A 1 94 ? -22.667 11.030 26.475 1.00 96.25 94 GLU A O 1
ATOM 767 N N . ALA A 1 95 ? -21.345 11.287 24.673 1.00 96.81 95 ALA A N 1
ATOM 768 C CA . ALA A 1 95 ? -21.816 10.111 23.950 1.00 96.81 95 ALA A CA 1
ATOM 769 C C . ALA A 1 95 ? -21.610 8.833 24.773 1.00 96.81 95 ALA A C 1
ATOM 771 O O . ALA A 1 95 ? -22.496 7.981 24.839 1.00 96.81 95 ALA A O 1
ATOM 772 N N . MET A 1 96 ? -20.472 8.714 25.466 1.00 97.38 96 MET A N 1
ATOM 773 C CA . MET A 1 96 ? -20.206 7.594 26.372 1.00 97.38 96 MET A CA 1
ATOM 774 C C . MET A 1 96 ? -21.201 7.555 27.538 1.00 97.38 96 MET A C 1
ATOM 776 O O . MET A 1 96 ? -21.723 6.493 27.886 1.00 97.38 96 MET A O 1
ATOM 780 N N . THR A 1 97 ? -21.502 8.720 28.114 1.00 97.00 97 THR A N 1
ATOM 781 C CA . THR A 1 97 ? -22.477 8.846 29.205 1.00 97.00 97 THR A CA 1
ATOM 782 C C . THR A 1 97 ? -23.876 8.442 28.733 1.00 97.00 97 THR A C 1
ATOM 784 O O . THR A 1 97 ? -24.544 7.649 29.394 1.00 97.00 97 THR A O 1
ATOM 787 N N . ARG A 1 98 ? -24.301 8.904 27.549 1.00 96.62 98 ARG A N 1
ATOM 788 C CA . ARG A 1 98 ? -25.584 8.519 26.934 1.00 96.62 98 ARG A CA 1
ATOM 789 C C . ARG A 1 98 ? -25.658 7.025 26.619 1.00 96.62 98 ARG A C 1
ATOM 791 O O . ARG A 1 98 ? -26.680 6.399 26.880 1.00 96.62 98 ARG A O 1
ATOM 798 N N . ALA A 1 99 ? -24.583 6.451 26.082 1.00 96.75 99 ALA A N 1
ATOM 799 C CA . ALA A 1 99 ? -24.538 5.050 25.680 1.00 96.75 99 ALA A CA 1
ATOM 800 C C . ALA A 1 99 ? -24.558 4.077 26.868 1.00 96.75 99 ALA A C 1
ATOM 802 O O . ALA A 1 99 ? -25.147 3.002 26.771 1.00 96.75 99 ALA A O 1
ATOM 803 N N . THR A 1 100 ? -23.903 4.436 27.974 1.00 96.75 100 THR A N 1
ATOM 804 C CA . THR A 1 100 ? -23.752 3.562 29.151 1.00 96.75 100 THR A CA 1
ATOM 805 C C . THR A 1 100 ? -24.753 3.855 30.266 1.00 96.75 100 THR A C 1
ATOM 807 O O . THR A 1 100 ? -24.967 3.002 31.126 1.00 96.75 100 THR A O 1
ATOM 810 N N . GLY A 1 101 ? -25.341 5.055 30.283 1.00 96.38 101 GLY A N 1
ATOM 811 C CA . GLY A 1 101 ? -26.143 5.557 31.399 1.00 96.38 101 GLY A CA 1
ATOM 812 C C . GLY A 1 101 ? -25.322 5.885 32.654 1.00 96.38 101 GLY A C 1
ATOM 813 O O . GLY A 1 101 ? -25.902 6.083 33.719 1.00 96.38 101 GLY A O 1
ATOM 814 N N . MET A 1 102 ? -23.988 5.918 32.559 1.00 97.06 102 MET A N 1
ATOM 815 C CA . MET A 1 102 ? -23.080 6.180 33.676 1.00 97.06 102 MET A CA 1
ATOM 816 C C . MET A 1 102 ? -22.299 7.466 33.437 1.00 97.06 102 MET A C 1
ATOM 818 O O . MET A 1 102 ? -21.812 7.698 3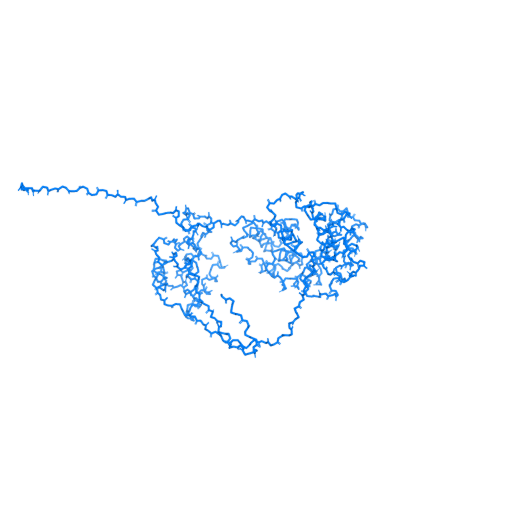2.334 1.00 97.06 102 MET A O 1
ATOM 822 N N . ASP A 1 103 ? -22.095 8.260 34.488 1.00 96.12 103 ASP A N 1
ATOM 823 C CA . ASP A 1 103 ? -21.063 9.292 34.439 1.00 96.12 103 ASP A CA 1
ATOM 824 C C . ASP A 1 103 ? -19.662 8.655 34.320 1.00 96.12 103 ASP A C 1
ATOM 826 O O . ASP A 1 103 ? -19.429 7.498 34.700 1.00 96.12 103 ASP A O 1
ATOM 830 N N . LEU A 1 104 ? -18.700 9.405 33.776 1.00 95.19 104 LEU A N 1
ATOM 831 C CA . LEU A 1 104 ? -17.343 8.896 33.554 1.00 95.19 104 LEU A CA 1
ATOM 832 C C . LEU A 1 104 ? -16.661 8.381 34.841 1.00 95.19 104 LEU A C 1
ATOM 834 O O . LEU A 1 104 ? -16.010 7.333 34.785 1.00 95.19 104 LEU A O 1
ATOM 838 N N . PRO A 1 105 ? -16.810 9.023 36.019 1.00 93.44 105 PRO A N 1
ATOM 839 C CA . PRO A 1 105 ? -16.288 8.467 37.267 1.00 93.44 105 PRO A CA 1
ATOM 840 C C . PRO A 1 105 ? -16.895 7.105 37.641 1.00 93.44 105 PRO A C 1
ATOM 842 O O . PRO A 1 105 ? -16.172 6.225 38.118 1.00 93.44 105 PRO A O 1
ATOM 845 N N . SER A 1 106 ? -18.198 6.895 37.431 1.00 94.75 106 SER A N 1
ATOM 846 C CA . SER A 1 106 ? -18.849 5.604 37.690 1.00 94.75 106 SER A CA 1
ATOM 847 C C . SER A 1 106 ? -18.411 4.542 36.699 1.00 94.75 106 SER A C 1
ATOM 849 O O . SER A 1 106 ? -18.105 3.427 37.126 1.00 94.75 106 SER A O 1
ATOM 851 N N . LEU A 1 107 ? -18.274 4.898 35.421 1.00 95.31 107 LEU A N 1
ATOM 852 C CA . LEU A 1 107 ? -17.733 3.996 34.410 1.00 95.31 107 LEU A CA 1
ATOM 853 C C . LEU A 1 107 ? -16.299 3.571 34.759 1.00 95.31 107 LEU A C 1
ATOM 855 O O . LEU A 1 107 ? -15.997 2.382 34.749 1.00 95.31 107 LEU A O 1
ATOM 859 N N . LYS A 1 108 ? -15.428 4.501 35.176 1.00 92.06 108 LYS A N 1
ATOM 860 C CA . LYS A 1 108 ? -14.064 4.168 35.633 1.00 92.06 108 LYS A CA 1
ATOM 861 C C . LYS A 1 108 ? -14.081 3.156 36.784 1.00 92.06 108 LYS A C 1
ATOM 863 O O . LYS A 1 108 ? -13.328 2.185 36.759 1.00 92.06 108 LYS A O 1
ATOM 868 N N . ARG A 1 109 ? -14.952 3.344 37.784 1.00 91.00 109 ARG A N 1
ATOM 869 C CA . ARG A 1 109 ? -15.107 2.387 38.898 1.00 91.00 109 ARG A CA 1
ATOM 870 C C . ARG A 1 109 ? -15.591 1.016 38.424 1.00 91.00 109 ARG A C 1
ATOM 872 O O . ARG A 1 109 ? -15.107 0.003 38.928 1.00 91.00 109 ARG A O 1
ATOM 879 N N . GLU A 1 110 ? -16.520 0.981 37.474 1.00 92.44 110 GLU A N 1
ATOM 880 C CA . GLU A 1 110 ? -17.019 -0.256 36.870 1.00 92.44 110 GLU A CA 1
ATOM 881 C C . GLU A 1 110 ? -15.919 -0.992 36.092 1.00 92.44 110 GLU A C 1
ATOM 883 O O . GLU A 1 110 ? -15.743 -2.192 36.290 1.00 92.44 110 GLU A O 1
ATOM 888 N N . LEU A 1 111 ? -15.105 -0.288 35.300 1.00 90.56 111 LEU A N 1
ATOM 889 C CA . LEU A 1 111 ? -13.965 -0.881 34.590 1.00 90.56 111 LEU A CA 1
ATOM 890 C C . LEU A 1 111 ? -12.913 -1.453 35.550 1.00 90.56 111 LEU A C 1
ATOM 892 O O . LEU A 1 111 ? -12.412 -2.551 35.324 1.00 90.56 111 LEU A O 1
ATOM 896 N N . ILE A 1 112 ? -12.605 -0.754 36.647 1.00 87.12 112 ILE A N 1
ATOM 897 C CA . ILE A 1 112 ? -11.681 -1.258 37.679 1.00 87.12 112 ILE A CA 1
ATOM 898 C C . ILE A 1 112 ? -12.239 -2.528 38.333 1.00 87.12 112 ILE A C 1
ATOM 900 O O . ILE A 1 112 ? -11.500 -3.483 38.571 1.00 87.12 112 ILE A O 1
ATOM 904 N N . ARG A 1 113 ? -13.545 -2.559 38.634 1.00 88.00 113 ARG A N 1
ATOM 905 C CA . ARG A 1 113 ? -14.214 -3.751 39.175 1.00 88.00 113 ARG A CA 1
ATOM 906 C C . ARG A 1 113 ? -14.155 -4.905 38.181 1.00 88.00 113 ARG A C 1
ATOM 908 O O . ARG A 1 113 ? -13.842 -6.026 38.571 1.00 88.00 113 ARG A O 1
ATOM 915 N N . TYR A 1 114 ? -14.433 -4.616 36.917 1.00 86.81 114 TYR A N 1
ATOM 916 C CA . TYR A 1 114 ? -14.414 -5.580 35.833 1.00 86.81 114 TYR A CA 1
ATOM 917 C C . TYR A 1 114 ? -13.024 -6.180 35.607 1.00 86.81 114 TYR A C 1
ATOM 919 O O . TYR A 1 114 ? -12.898 -7.397 35.534 1.00 86.81 114 TYR A O 1
ATOM 927 N N . GLY A 1 115 ? -11.971 -5.360 35.598 1.00 80.94 115 GLY A N 1
ATOM 928 C CA . GLY A 1 115 ? -10.593 -5.818 35.405 1.00 80.94 115 GLY A CA 1
ATOM 929 C C . GLY A 1 115 ? -10.064 -6.753 36.500 1.00 80.94 115 GLY A C 1
ATOM 930 O O . GLY A 1 115 ? -9.018 -7.368 36.321 1.00 80.94 115 GLY A O 1
ATOM 931 N N . ARG A 1 116 ? -10.773 -6.884 37.631 1.00 82.00 116 ARG A N 1
ATOM 932 C CA . ARG A 1 116 ? -10.470 -7.860 38.694 1.00 82.00 116 ARG A CA 1
ATOM 933 C C . ARG A 1 116 ? -11.157 -9.211 38.492 1.00 82.00 116 ARG A C 1
ATOM 935 O O . ARG A 1 116 ? -10.898 -10.137 39.257 1.00 82.00 116 ARG A O 1
ATOM 942 N N . GLN A 1 117 ? -12.068 -9.318 37.530 1.00 80.69 117 GLN A N 1
ATOM 943 C CA . GLN A 1 117 ? -12.778 -10.557 37.237 1.00 80.69 117 GLN A CA 1
ATOM 944 C C . GLN A 1 117 ? -11.932 -11.460 36.329 1.00 80.69 117 GLN A C 1
ATOM 946 O O . GLN A 1 117 ? -11.137 -10.958 35.532 1.00 80.69 117 GLN A O 1
ATOM 951 N N . PRO A 1 118 ? -12.101 -12.793 36.409 1.00 71.81 118 PRO A N 1
ATOM 952 C CA . PRO A 1 118 ? -11.478 -13.704 35.460 1.00 71.81 118 PRO A CA 1
ATOM 953 C C . PRO A 1 118 ? -11.932 -13.380 34.034 1.00 71.81 118 PRO A C 1
ATOM 955 O O . PRO A 1 118 ? -13.126 -13.209 33.778 1.00 71.81 118 PRO A O 1
ATOM 958 N N . VAL A 1 119 ? -10.986 -13.321 33.100 1.00 69.56 119 VAL A N 1
ATOM 959 C CA . VAL A 1 119 ? -11.307 -13.150 31.681 1.00 69.56 119 VAL A CA 1
ATOM 960 C C . VAL A 1 119 ? -11.859 -14.467 31.141 1.00 69.56 119 VAL A C 1
ATOM 962 O O . VAL A 1 119 ? -11.233 -15.519 31.279 1.00 69.56 119 VAL A O 1
ATOM 965 N N . ASN A 1 120 ? -13.040 -14.415 30.525 1.00 67.38 120 ASN A N 1
ATOM 966 C CA . ASN A 1 120 ? -13.617 -15.573 29.854 1.00 67.38 120 ASN A CA 1
ATOM 967 C C . ASN A 1 120 ? -12.830 -15.855 28.573 1.00 67.38 120 ASN A C 1
ATOM 969 O O . ASN A 1 120 ? -12.864 -15.071 27.629 1.00 67.38 120 ASN A O 1
ATOM 973 N N . VAL A 1 121 ? -12.149 -16.996 28.530 1.00 67.31 121 VAL A N 1
ATOM 974 C CA . VAL A 1 121 ? -11.406 -17.436 27.349 1.00 67.31 121 VAL A CA 1
ATOM 975 C C . VAL A 1 121 ? -12.268 -18.415 26.563 1.00 67.31 121 VAL A C 1
ATOM 977 O O . VAL A 1 121 ? -12.664 -19.464 27.074 1.00 67.31 121 VAL A O 1
ATOM 980 N N . ALA A 1 122 ? -12.557 -18.082 25.309 1.00 67.94 122 ALA A N 1
ATOM 981 C CA . ALA A 1 122 ? -13.248 -18.988 24.409 1.00 67.94 122 ALA A CA 1
ATOM 982 C C . ALA A 1 122 ? -12.240 -20.004 23.863 1.00 67.94 122 ALA A C 1
ATOM 984 O O . ALA A 1 122 ? -11.260 -19.644 23.210 1.00 67.94 122 ALA A O 1
ATOM 985 N N . ILE A 1 123 ? -12.470 -21.286 24.139 1.00 70.25 123 ILE A N 1
ATOM 986 C CA . ILE A 1 123 ? -11.655 -22.369 23.589 1.00 70.25 123 ILE A CA 1
ATOM 987 C C . ILE A 1 123 ? -12.361 -22.889 22.348 1.00 70.25 123 ILE A C 1
ATOM 989 O O . ILE A 1 123 ? -13.397 -23.548 22.448 1.00 70.25 123 ILE A O 1
ATOM 993 N N . TYR A 1 124 ? -11.774 -22.623 21.188 1.00 69.62 124 TYR A N 1
ATOM 994 C CA . TYR A 1 124 ? -12.261 -23.169 19.933 1.00 69.62 124 TYR A CA 1
ATOM 995 C C . TYR A 1 124 ? -11.509 -24.454 19.595 1.00 69.62 124 TYR A C 1
ATOM 997 O O . TYR A 1 124 ? -10.321 -24.619 19.889 1.00 69.62 124 TYR A O 1
ATOM 1005 N N . ARG A 1 125 ? -12.235 -25.388 18.982 1.00 71.69 125 ARG A N 1
ATOM 1006 C CA . ARG A 1 125 ? -11.661 -26.571 18.350 1.00 71.69 125 ARG A CA 1
ATOM 1007 C C . ARG A 1 125 ? -11.851 -26.400 16.859 1.00 71.69 125 ARG A C 1
ATOM 1009 O O . ARG A 1 125 ? -12.980 -26.427 16.384 1.00 71.69 125 ARG A O 1
ATOM 1016 N N . PHE A 1 126 ? -10.750 -26.198 16.157 1.00 66.25 126 PHE A N 1
ATOM 1017 C CA . PHE A 1 126 ? -10.756 -26.149 14.707 1.00 66.25 126 PHE A CA 1
ATOM 1018 C C . PHE A 1 126 ? -10.296 -27.503 14.178 1.00 66.25 126 PHE A C 1
ATOM 1020 O O . PHE A 1 126 ? -9.247 -28.010 14.585 1.00 66.25 126 PHE A O 1
ATOM 1027 N N . GLU A 1 127 ? -11.079 -28.088 13.276 1.00 75.94 127 GLU A N 1
ATOM 1028 C CA . GLU A 1 127 ? -10.557 -29.115 12.382 1.00 75.94 127 GLU A CA 1
ATOM 1029 C C . GLU A 1 127 ? -9.639 -28.405 11.393 1.00 75.94 127 GLU A C 1
ATOM 1031 O O . GLU A 1 127 ? -10.069 -27.511 10.665 1.00 75.94 127 GLU A O 1
ATOM 1036 N N . GLN A 1 128 ? -8.347 -28.730 11.422 1.00 68.00 128 GLN A N 1
ATOM 1037 C CA . GLN A 1 128 ? -7.435 -28.156 10.445 1.00 68.00 128 GLN A CA 1
ATOM 1038 C C . GLN A 1 128 ? -7.683 -28.833 9.097 1.00 68.00 128 GLN A C 1
ATOM 1040 O O . GLN A 1 128 ? -7.571 -30.062 9.031 1.00 68.00 128 GLN A O 1
ATOM 1045 N N . PRO A 1 129 ? -8.003 -28.075 8.032 1.00 76.19 129 PRO A N 1
ATOM 1046 C CA . PRO A 1 129 ? -8.071 -28.658 6.704 1.00 76.19 129 PRO A CA 1
ATOM 1047 C C . PRO A 1 129 ? -6.709 -29.273 6.375 1.00 76.19 129 PRO A C 1
ATOM 1049 O O . PRO A 1 129 ? -5.666 -28.697 6.692 1.00 76.19 129 PRO A O 1
ATOM 1052 N N . GLN A 1 130 ? -6.707 -30.457 5.767 1.00 77.06 130 GLN A N 1
ATOM 1053 C CA . GLN A 1 130 ? -5.477 -31.026 5.232 1.00 77.06 130 GLN A CA 1
ATOM 1054 C C . GLN A 1 130 ? -5.147 -30.289 3.939 1.00 77.06 130 GLN A C 1
ATOM 1056 O O . GLN A 1 130 ? -5.925 -30.314 2.989 1.00 77.06 130 GLN A O 1
ATOM 1061 N N . PHE A 1 131 ? -4.007 -29.613 3.920 1.00 81.69 131 PHE A N 1
ATOM 1062 C CA . PHE A 1 131 ? -3.451 -29.004 2.721 1.00 81.69 131 PHE A CA 1
ATOM 1063 C C . PHE A 1 131 ? -2.142 -29.704 2.380 1.00 81.69 131 PHE A C 1
ATOM 1065 O O . PHE A 1 131 ? -1.354 -30.047 3.268 1.00 81.69 131 PHE A O 1
ATOM 1072 N N . GLU A 1 132 ? -1.909 -29.925 1.090 1.00 86.31 132 GLU A N 1
ATOM 1073 C CA . GLU A 1 132 ? -0.620 -30.415 0.621 1.00 86.31 132 GLU A CA 1
ATOM 1074 C C . GLU A 1 132 ? 0.433 -29.327 0.854 1.00 86.31 132 GLU A C 1
ATOM 1076 O O . GLU A 1 132 ? 0.375 -28.236 0.289 1.00 86.31 132 GLU A O 1
ATOM 1081 N N . MET A 1 133 ? 1.391 -29.609 1.737 1.00 85.00 133 MET A N 1
ATOM 1082 C CA . MET A 1 133 ? 2.519 -28.723 2.003 1.00 85.00 133 MET A CA 1
ATOM 1083 C C . MET A 1 133 ? 3.743 -29.206 1.244 1.00 85.00 133 MET A C 1
ATOM 1085 O O . MET A 1 133 ? 4.225 -30.313 1.478 1.00 85.00 133 MET A O 1
ATOM 1089 N N . THR A 1 134 ? 4.303 -28.336 0.410 1.00 90.44 134 THR A N 1
ATOM 1090 C CA . THR A 1 134 ? 5.622 -28.561 -0.184 1.00 90.44 134 THR A CA 1
ATOM 1091 C C . THR A 1 134 ? 6.671 -27.796 0.615 1.00 90.44 134 THR A C 1
ATOM 1093 O O . THR A 1 134 ? 6.570 -26.582 0.783 1.00 90.44 134 THR A O 1
ATOM 1096 N N . ILE A 1 135 ? 7.689 -28.500 1.115 1.00 91.00 135 ILE A N 1
ATOM 1097 C CA . ILE A 1 135 ? 8.851 -27.887 1.767 1.00 91.00 135 ILE A CA 1
ATOM 1098 C C . ILE A 1 135 ? 9.986 -27.829 0.748 1.00 91.00 135 ILE A C 1
ATOM 1100 O O . ILE A 1 135 ? 10.477 -28.866 0.304 1.00 91.00 135 ILE A O 1
ATOM 1104 N N . THR A 1 136 ? 10.439 -26.620 0.425 1.00 89.75 136 THR A N 1
ATOM 1105 C CA . THR A 1 136 ? 11.509 -26.398 -0.555 1.00 89.75 136 THR A CA 1
ATOM 1106 C C . THR A 1 136 ? 12.726 -25.771 0.111 1.00 89.75 136 THR A C 1
ATOM 1108 O O . THR A 1 136 ? 12.613 -24.849 0.919 1.00 89.75 136 THR A O 1
ATOM 1111 N N . ARG A 1 137 ? 13.920 -26.258 -0.238 1.00 90.81 137 ARG A N 1
ATOM 1112 C CA . ARG A 1 137 ? 15.180 -25.661 0.213 1.00 90.81 137 ARG A CA 1
ATOM 1113 C C . ARG A 1 137 ? 15.438 -24.355 -0.543 1.00 90.81 137 ARG A C 1
ATOM 1115 O O . ARG A 1 137 ? 15.429 -24.346 -1.769 1.00 90.81 137 ARG A O 1
ATOM 1122 N N . LEU A 1 138 ? 15.717 -23.277 0.188 1.00 91.75 138 LEU A N 1
ATOM 1123 C CA . LEU A 1 138 ? 16.100 -21.992 -0.402 1.00 91.75 138 LEU A CA 1
ATOM 1124 C C . LEU A 1 138 ? 17.475 -22.062 -1.100 1.00 91.75 138 LEU A C 1
ATOM 1126 O O . LEU A 1 138 ? 18.324 -22.873 -0.706 1.00 91.75 138 LEU A O 1
ATOM 1130 N N . PRO A 1 139 ? 17.724 -21.212 -2.117 1.00 91.25 139 PRO A N 1
ATOM 1131 C CA . PRO A 1 139 ? 19.028 -21.126 -2.767 1.00 91.25 139 PRO A CA 1
ATOM 1132 C C . PRO A 1 139 ? 20.100 -20.614 -1.797 1.00 91.25 139 PRO A C 1
ATOM 1134 O O . PRO A 1 139 ? 19.811 -19.878 -0.857 1.00 91.25 139 PRO A O 1
ATOM 1137 N N . ARG A 1 140 ? 21.373 -20.942 -2.060 1.00 92.12 140 ARG A N 1
ATOM 1138 C CA . ARG A 1 140 ? 22.514 -20.498 -1.227 1.00 92.12 140 ARG A CA 1
ATOM 1139 C C . ARG A 1 140 ? 22.655 -18.975 -1.151 1.00 92.12 140 ARG A C 1
ATOM 1141 O O . ARG A 1 140 ? 23.307 -18.471 -0.244 1.00 92.12 140 ARG A O 1
ATOM 1148 N N . SER A 1 141 ? 22.101 -18.246 -2.117 1.00 95.25 141 SER A N 1
ATOM 1149 C CA . SER A 1 141 ? 22.070 -16.785 -2.116 1.00 95.25 141 SER A CA 1
ATOM 1150 C C . SER A 1 141 ? 21.192 -16.222 -0.992 1.00 95.25 141 SER A C 1
ATOM 1152 O O . SER A 1 141 ? 21.499 -15.152 -0.465 1.00 95.25 141 SER A O 1
ATOM 1154 N N . ALA A 1 142 ? 20.164 -16.960 -0.555 1.00 94.62 142 ALA A N 1
ATOM 1155 C CA . ALA A 1 142 ? 19.232 -16.525 0.483 1.00 94.62 142 ALA A CA 1
ATOM 1156 C C . ALA A 1 142 ? 19.922 -16.237 1.824 1.00 94.62 142 ALA A C 1
ATOM 1158 O O . ALA A 1 142 ? 19.551 -15.266 2.481 1.00 94.62 142 ALA A O 1
ATOM 1159 N N . ASP A 1 143 ? 20.974 -16.990 2.170 1.00 93.25 143 ASP A N 1
ATOM 1160 C CA . ASP A 1 143 ? 21.773 -16.787 3.390 1.00 93.25 143 ASP A CA 1
ATOM 1161 C C . ASP A 1 143 ? 22.324 -15.354 3.497 1.00 93.25 143 ASP A C 1
ATOM 1163 O O . ASP A 1 143 ? 22.454 -14.806 4.590 1.00 93.25 143 ASP A O 1
ATOM 1167 N N . ASN A 1 144 ? 22.637 -14.731 2.356 1.00 92.44 144 ASN A N 1
ATOM 1168 C CA . ASN A 1 144 ? 23.228 -13.393 2.298 1.00 92.44 144 ASN A CA 1
ATOM 1169 C C . ASN A 1 144 ? 22.227 -12.303 1.901 1.00 92.44 144 ASN A C 1
ATOM 1171 O O . ASN A 1 144 ? 22.429 -11.137 2.239 1.00 92.44 144 ASN A O 1
ATOM 1175 N N . LEU A 1 145 ? 21.194 -12.654 1.133 1.00 94.12 145 LEU A N 1
ATOM 1176 C CA . LEU A 1 145 ? 20.373 -11.681 0.414 1.00 94.12 145 LEU A CA 1
ATOM 1177 C C . LEU A 1 145 ? 18.973 -11.497 0.997 1.00 94.12 145 LEU A C 1
ATOM 1179 O O . LEU A 1 145 ? 18.412 -10.415 0.845 1.00 94.12 145 LEU A O 1
ATOM 1183 N N . LEU A 1 146 ? 18.417 -12.494 1.691 1.00 92.50 146 LEU A N 1
ATOM 1184 C CA . LEU A 1 146 ? 17.018 -12.459 2.129 1.00 92.50 146 LEU A CA 1
ATOM 1185 C C . LEU A 1 146 ? 16.726 -11.254 3.037 1.00 92.50 146 LEU A C 1
ATOM 1187 O O . LEU A 1 146 ? 15.814 -10.470 2.776 1.00 92.50 146 LEU A O 1
ATOM 1191 N N . LEU A 1 147 ? 17.548 -11.059 4.072 1.00 90.75 147 LEU A N 1
ATOM 1192 C CA . LEU A 1 147 ? 17.375 -9.949 5.014 1.00 90.75 147 LEU A CA 1
ATOM 1193 C C . LEU A 1 147 ? 17.724 -8.588 4.394 1.00 90.75 147 LEU A C 1
ATOM 1195 O O . LEU A 1 147 ? 17.136 -7.576 4.773 1.00 90.75 147 LEU A O 1
ATOM 1199 N N . LEU A 1 148 ? 18.635 -8.555 3.414 1.00 90.12 148 LEU A N 1
ATOM 1200 C CA . LEU A 1 148 ? 18.929 -7.336 2.656 1.00 90.12 148 LEU A CA 1
ATOM 1201 C C . LEU A 1 148 ? 17.734 -6.917 1.799 1.00 90.12 148 LEU A C 1
ATOM 1203 O O . LEU A 1 148 ? 17.381 -5.739 1.788 1.00 90.12 148 LEU A O 1
ATOM 1207 N N . GLY A 1 149 ? 17.084 -7.879 1.141 1.00 89.31 149 GLY A N 1
ATOM 1208 C CA . GLY A 1 149 ? 15.849 -7.647 0.397 1.00 89.31 149 GLY A CA 1
ATOM 1209 C C . GLY A 1 149 ? 14.724 -7.133 1.287 1.00 89.31 149 GLY A C 1
ATOM 1210 O O . GLY A 1 149 ? 14.079 -6.148 0.937 1.00 89.31 149 GLY A O 1
ATOM 1211 N N . GLN A 1 150 ? 14.550 -7.714 2.478 1.00 88.19 150 GLN A N 1
ATOM 1212 C CA . GLN A 1 150 ? 13.539 -7.246 3.429 1.00 88.19 150 GLN A CA 1
ATOM 1213 C C . GLN A 1 150 ? 13.798 -5.808 3.903 1.00 88.19 150 GLN A C 1
ATOM 1215 O O . GLN A 1 150 ? 12.870 -4.996 3.963 1.00 88.19 150 GLN A O 1
ATOM 1220 N N . ALA A 1 151 ? 15.050 -5.468 4.223 1.00 85.56 151 ALA A N 1
ATOM 1221 C CA . ALA A 1 151 ? 15.420 -4.113 4.630 1.00 85.56 151 ALA A CA 1
ATOM 1222 C C . ALA A 1 151 ? 15.189 -3.086 3.507 1.00 85.56 151 ALA A C 1
ATOM 1224 O O . ALA A 1 151 ? 14.765 -1.962 3.782 1.00 85.56 151 ALA A O 1
ATOM 1225 N N . LEU A 1 152 ? 15.436 -3.474 2.251 1.00 85.56 152 LEU A N 1
ATOM 1226 C CA . LEU A 1 152 ? 15.173 -2.644 1.076 1.00 85.56 152 LEU A CA 1
ATOM 1227 C C . LEU A 1 152 ? 13.665 -2.410 0.879 1.00 85.56 152 LEU A C 1
ATOM 1229 O O . LEU A 1 152 ? 13.234 -1.260 0.820 1.00 85.56 152 LEU A O 1
ATOM 1233 N N . ALA A 1 153 ? 12.865 -3.482 0.878 1.00 79.75 153 ALA A N 1
ATOM 1234 C CA . ALA A 1 153 ? 11.421 -3.431 0.632 1.00 79.75 153 ALA A CA 1
ATOM 1235 C C . ALA A 1 153 ? 10.652 -2.633 1.697 1.00 79.75 153 ALA A C 1
ATOM 1237 O O . ALA A 1 153 ? 9.749 -1.864 1.385 1.00 79.75 153 ALA A O 1
ATOM 1238 N N . THR A 1 154 ? 11.037 -2.773 2.966 1.00 72.12 154 THR A N 1
ATOM 1239 C CA . THR A 1 154 ? 10.419 -2.028 4.077 1.00 72.12 154 THR A CA 1
ATOM 1240 C C . THR A 1 154 ? 10.985 -0.621 4.234 1.00 72.12 154 THR A C 1
ATOM 1242 O O . THR A 1 154 ? 10.527 0.123 5.098 1.00 72.12 154 THR A O 1
ATOM 1245 N N . ASN A 1 155 ? 12.013 -0.264 3.452 1.00 69.12 155 ASN A N 1
ATOM 1246 C CA . ASN A 1 155 ? 12.872 0.904 3.636 1.00 69.12 155 ASN A CA 1
ATOM 1247 C C . ASN A 1 155 ? 13.435 1.010 5.078 1.00 69.12 155 ASN A C 1
ATOM 1249 O O . ASN A 1 155 ? 13.793 2.097 5.536 1.00 69.12 155 ASN A O 1
ATOM 1253 N N . ALA A 1 156 ? 13.442 -0.072 5.868 1.00 65.94 156 ALA A N 1
ATOM 1254 C CA . ALA A 1 156 ? 13.834 -0.096 7.288 1.00 65.94 156 ALA A CA 1
ATOM 1255 C C . ALA A 1 156 ? 15.364 -0.078 7.467 1.00 65.94 156 ALA A C 1
ATOM 1257 O O . ALA A 1 156 ? 15.939 -0.731 8.339 1.00 65.94 156 ALA A O 1
ATOM 1258 N N . ARG A 1 157 ? 16.046 0.644 6.578 1.00 69.44 157 ARG A N 1
ATOM 1259 C CA . ARG A 1 157 ? 17.498 0.710 6.506 1.00 69.44 157 ARG A CA 1
ATOM 1260 C C . ARG A 1 157 ? 17.994 1.629 7.615 1.00 69.44 157 ARG A C 1
ATOM 1262 O O . ARG A 1 157 ? 17.625 2.796 7.660 1.00 69.44 157 ARG A O 1
ATOM 1269 N N . LYS A 1 158 ? 18.843 1.090 8.493 1.00 66.75 158 LYS A N 1
ATOM 1270 C CA . LYS A 1 158 ? 19.595 1.870 9.494 1.00 66.75 158 LYS A CA 1
ATOM 1271 C C . LYS A 1 158 ? 20.817 2.573 8.893 1.00 66.75 158 LYS A C 1
ATOM 1273 O O . LYS A 1 158 ? 21.406 3.442 9.518 1.00 66.75 158 LYS A O 1
ATOM 1278 N N . GLU A 1 159 ? 21.217 2.147 7.699 1.00 77.56 159 GLU A N 1
ATOM 1279 C CA . GLU A 1 159 ? 22.397 2.620 6.980 1.00 77.56 159 GLU A CA 1
ATOM 1280 C C . GLU A 1 159 ? 22.008 3.562 5.839 1.00 77.56 159 GLU A C 1
ATOM 1282 O O . GLU A 1 159 ? 20.866 3.562 5.373 1.00 77.56 159 GLU A O 1
ATOM 1287 N N . SER A 1 160 ? 22.990 4.317 5.337 1.00 85.25 160 SER A N 1
ATOM 1288 C CA . SER A 1 160 ? 22.807 5.170 4.163 1.00 85.25 160 SER A CA 1
ATOM 1289 C C . SER A 1 160 ? 22.424 4.358 2.915 1.00 85.25 160 SER A C 1
ATOM 1291 O O . SER A 1 160 ? 22.704 3.154 2.801 1.00 85.25 160 SER A O 1
ATOM 1293 N N . ALA A 1 161 ? 21.799 5.031 1.943 1.00 86.56 161 ALA A N 1
ATOM 1294 C CA . ALA A 1 161 ? 21.445 4.427 0.660 1.00 86.56 161 ALA A CA 1
ATOM 1295 C C . ALA A 1 161 ? 22.675 3.859 -0.067 1.00 86.56 161 ALA A C 1
ATOM 1297 O O . ALA A 1 161 ? 22.634 2.715 -0.521 1.00 86.56 161 ALA A O 1
ATOM 1298 N N . THR A 1 162 ? 23.780 4.608 -0.082 1.00 89.81 162 THR A N 1
ATOM 1299 C CA . THR A 1 162 ? 25.043 4.210 -0.718 1.00 89.81 162 THR A CA 1
ATOM 1300 C C . THR A 1 162 ? 25.630 2.953 -0.082 1.00 89.81 162 THR A C 1
ATOM 1302 O O . THR A 1 162 ? 25.901 1.981 -0.785 1.00 89.81 162 THR A O 1
ATOM 1305 N N . THR A 1 163 ? 25.746 2.912 1.251 1.00 91.38 163 THR A N 1
ATOM 1306 C CA . THR A 1 163 ? 26.282 1.740 1.966 1.00 91.38 163 THR A CA 1
ATOM 1307 C C . THR A 1 163 ? 25.413 0.501 1.743 1.00 91.38 163 THR A C 1
ATOM 1309 O O . THR A 1 163 ? 25.925 -0.602 1.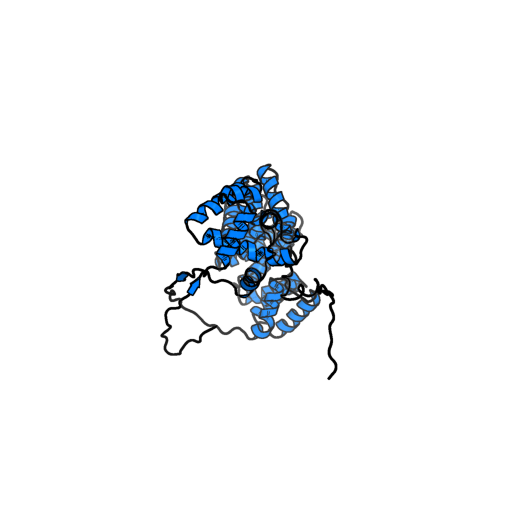527 1.00 91.38 163 THR A O 1
ATOM 1312 N N . THR A 1 164 ? 24.088 0.680 1.735 1.00 90.62 164 THR A N 1
ATOM 1313 C CA . THR A 1 164 ? 23.151 -0.410 1.442 1.00 90.62 164 THR A CA 1
ATOM 1314 C C . THR A 1 164 ? 23.375 -0.962 0.034 1.00 90.62 164 THR A C 1
ATOM 1316 O O . THR A 1 164 ? 23.491 -2.179 -0.132 1.00 90.62 164 THR A O 1
ATOM 1319 N N . LEU A 1 165 ? 23.470 -0.084 -0.968 1.00 94.38 165 LEU A N 1
ATOM 1320 C CA . LEU A 1 165 ? 23.651 -0.469 -2.364 1.00 94.38 165 LEU A CA 1
ATOM 1321 C C . LEU A 1 165 ? 24.979 -1.204 -2.589 1.00 94.38 165 LEU A C 1
ATOM 1323 O O . LEU A 1 165 ? 24.996 -2.271 -3.199 1.00 94.38 165 LEU A O 1
ATOM 1327 N N . GLU A 1 166 ?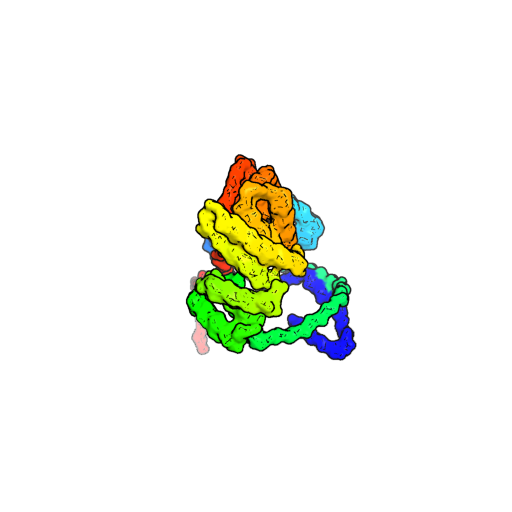 26.086 -0.703 -2.039 1.00 95.31 166 GLU A N 1
ATOM 1328 C CA . GLU A 1 166 ? 27.395 -1.366 -2.124 1.00 95.31 166 GLU A CA 1
ATOM 1329 C C . GLU A 1 166 ? 27.381 -2.767 -1.506 1.00 95.31 166 GLU A C 1
ATOM 1331 O O . GLU A 1 166 ? 27.984 -3.707 -2.036 1.00 95.31 166 GLU A O 1
ATOM 1336 N N . ARG A 1 167 ? 26.667 -2.938 -0.387 1.00 94.62 167 ARG A N 1
ATOM 1337 C CA . ARG A 1 167 ? 26.496 -4.251 0.235 1.00 94.62 167 ARG A CA 1
ATOM 1338 C C . ARG A 1 167 ? 25.685 -5.191 -0.652 1.00 94.62 167 ARG A C 1
ATOM 1340 O O . ARG A 1 167 ? 26.097 -6.342 -0.797 1.00 94.62 167 ARG A O 1
ATOM 1347 N N . VAL A 1 168 ? 24.591 -4.723 -1.255 1.00 95.69 168 VAL A N 1
ATOM 1348 C CA . VAL A 1 168 ? 23.806 -5.525 -2.209 1.00 95.69 168 VAL A CA 1
ATOM 1349 C C . VAL A 1 168 ? 24.670 -5.931 -3.400 1.00 95.69 168 VAL A C 1
ATOM 1351 O O . VAL A 1 168 ? 24.774 -7.125 -3.669 1.00 95.69 168 VAL A O 1
ATOM 1354 N N . ARG A 1 169 ? 25.376 -4.987 -4.040 1.00 97.38 169 ARG A N 1
ATOM 1355 C CA . ARG A 1 169 ? 26.306 -5.258 -5.154 1.00 97.38 169 ARG A CA 1
ATOM 1356 C C . ARG A 1 169 ? 27.318 -6.345 -4.797 1.00 97.38 169 ARG A C 1
ATOM 1358 O O . ARG A 1 169 ? 27.442 -7.338 -5.510 1.00 97.38 169 ARG A O 1
ATOM 1365 N N . ARG A 1 170 ? 28.001 -6.201 -3.656 1.00 97.31 170 ARG A N 1
ATOM 1366 C CA . ARG A 1 170 ? 29.016 -7.160 -3.191 1.00 97.31 170 ARG A CA 1
ATOM 1367 C C . ARG A 1 170 ? 28.442 -8.556 -2.954 1.00 97.31 170 ARG A C 1
ATOM 1369 O O . ARG A 1 170 ? 29.103 -9.539 -3.282 1.00 97.31 170 ARG A O 1
ATOM 1376 N N . GLN A 1 171 ? 27.260 -8.659 -2.345 1.00 96.94 171 GLN A N 1
ATOM 1377 C CA . GLN A 1 171 ? 26.659 -9.961 -2.053 1.00 96.94 171 GLN A CA 1
ATOM 1378 C C . GLN A 1 171 ? 26.061 -10.606 -3.306 1.00 96.94 171 GLN A C 1
ATOM 1380 O O . GLN A 1 171 ? 26.274 -11.795 -3.524 1.00 96.94 171 GLN A O 1
ATOM 1385 N N . ALA A 1 172 ? 25.390 -9.835 -4.165 1.00 96.94 172 ALA A N 1
ATOM 1386 C CA . ALA A 1 172 ? 24.829 -10.327 -5.420 1.00 96.94 172 ALA A CA 1
ATOM 1387 C C . ALA A 1 172 ? 25.920 -10.789 -6.402 1.00 96.94 172 ALA A C 1
ATOM 1389 O O . ALA A 1 172 ? 25.753 -11.811 -7.062 1.00 96.94 172 ALA A O 1
ATOM 1390 N N . ALA A 1 173 ? 27.081 -10.120 -6.436 1.00 97.00 173 ALA A N 1
ATOM 1391 C CA . ALA A 1 173 ? 28.216 -10.508 -7.283 1.00 97.00 173 ALA A CA 1
ATOM 1392 C C . ALA A 1 173 ? 28.761 -11.920 -6.991 1.00 97.00 173 ALA A C 1
ATOM 1394 O O . ALA A 1 173 ? 29.384 -12.531 -7.857 1.00 97.00 173 ALA A O 1
ATOM 1395 N N . ARG A 1 174 ? 28.504 -12.472 -5.796 1.00 97.25 174 ARG A N 1
ATOM 1396 C CA . ARG A 1 174 ? 28.857 -13.860 -5.445 1.00 97.25 174 ARG A CA 1
ATOM 1397 C C . ARG A 1 174 ? 27.956 -14.894 -6.129 1.00 97.25 174 ARG A C 1
ATOM 1399 O O . ARG A 1 174 ? 28.301 -16.072 -6.154 1.00 97.25 174 ARG A O 1
ATOM 1406 N N . TYR A 1 175 ? 26.823 -14.456 -6.675 1.00 96.75 175 TYR A N 1
ATOM 1407 C CA . TYR A 1 175 ? 25.796 -15.292 -7.289 1.00 96.75 175 TYR A CA 1
ATOM 1408 C C . TYR A 1 175 ? 25.306 -14.666 -8.612 1.00 96.75 175 TYR A C 1
ATOM 1410 O O . TYR A 1 175 ? 24.129 -14.343 -8.753 1.00 96.75 175 TYR A O 1
ATOM 1418 N N . PRO A 1 176 ? 26.186 -14.475 -9.612 1.00 94.62 176 PRO A N 1
ATOM 1419 C CA . PRO A 1 176 ? 25.925 -13.593 -10.754 1.00 94.62 176 PRO A CA 1
ATOM 1420 C C . PRO A 1 176 ? 24.793 -14.047 -11.687 1.00 94.62 176 PRO A C 1
ATOM 1422 O O . PRO A 1 176 ? 24.348 -13.246 -12.504 1.00 94.62 176 PRO A O 1
ATOM 1425 N N . ALA A 1 177 ? 24.357 -15.305 -11.606 1.00 94.19 177 ALA A N 1
ATOM 1426 C CA . ALA A 1 177 ? 23.253 -15.868 -12.387 1.00 94.19 177 ALA A CA 1
ATOM 1427 C C . ALA A 1 177 ? 22.096 -16.371 -11.503 1.00 94.19 177 ALA A C 1
ATOM 1429 O O . ALA A 1 177 ? 21.162 -16.984 -12.010 1.00 94.19 177 ALA A O 1
ATOM 1430 N N . ASP A 1 178 ? 22.168 -16.162 -10.185 1.00 96.56 178 ASP A N 1
ATOM 1431 C CA . ASP A 1 178 ? 21.111 -16.597 -9.278 1.00 96.56 178 ASP A CA 1
ATOM 1432 C C . ASP A 1 178 ? 19.895 -15.658 -9.385 1.00 96.56 178 ASP A C 1
ATOM 1434 O O . ASP A 1 178 ? 20.064 -14.437 -9.299 1.00 96.56 178 ASP A O 1
ATOM 1438 N N . PRO A 1 179 ? 18.671 -16.192 -9.531 1.00 96.25 179 PRO A N 1
ATOM 1439 C CA . PRO A 1 179 ? 17.473 -15.377 -9.710 1.00 96.25 179 PRO A CA 1
ATOM 1440 C C . PRO A 1 179 ? 17.209 -14.401 -8.562 1.00 96.25 179 PRO A C 1
ATOM 1442 O O . PRO A 1 179 ? 16.886 -13.237 -8.794 1.00 96.25 179 PRO A O 1
ATOM 1445 N N . MET A 1 180 ? 17.398 -14.839 -7.310 1.00 95.06 180 MET A N 1
ATOM 1446 C CA . MET A 1 180 ? 17.214 -13.973 -6.142 1.00 95.06 180 MET A CA 1
ATOM 1447 C C . MET A 1 180 ? 18.259 -12.853 -6.124 1.00 95.06 180 MET A C 1
ATOM 1449 O O . MET A 1 180 ? 17.927 -11.713 -5.798 1.00 95.06 180 MET A O 1
ATOM 1453 N N . ALA A 1 181 ? 19.502 -13.157 -6.504 1.00 97.31 181 ALA A N 1
ATOM 1454 C CA . ALA A 1 181 ? 20.567 -12.166 -6.597 1.00 97.31 181 ALA A CA 1
ATOM 1455 C C . ALA A 1 181 ? 20.321 -11.121 -7.686 1.00 97.31 181 ALA A C 1
ATOM 1457 O O . ALA A 1 181 ? 20.456 -9.928 -7.412 1.00 97.31 181 ALA A O 1
ATOM 1458 N N . LEU A 1 182 ? 19.920 -11.547 -8.885 1.00 98.19 182 LEU A N 1
ATOM 1459 C CA . LEU A 1 182 ? 19.588 -10.641 -9.985 1.00 98.19 182 LEU A CA 1
ATOM 1460 C C . LEU A 1 182 ? 18.385 -9.760 -9.644 1.00 98.19 182 LEU A C 1
ATOM 1462 O O . LEU A 1 182 ? 18.452 -8.549 -9.844 1.00 98.19 182 LEU A O 1
ATOM 1466 N N . ARG A 1 183 ? 17.327 -10.336 -9.057 1.00 97.38 183 ARG A N 1
ATOM 1467 C CA . ARG A 1 183 ? 16.134 -9.582 -8.651 1.00 97.38 183 ARG A CA 1
ATOM 1468 C C . ARG A 1 183 ? 16.460 -8.523 -7.605 1.00 97.38 183 ARG A C 1
ATOM 1470 O O . ARG A 1 183 ? 16.053 -7.373 -7.743 1.00 97.38 183 ARG A O 1
ATOM 1477 N N . LEU A 1 184 ? 17.204 -8.900 -6.562 1.00 96.56 184 LEU A N 1
ATOM 1478 C CA . LEU A 1 184 ? 17.571 -7.968 -5.499 1.00 96.56 184 LEU A CA 1
ATOM 1479 C C . LEU A 1 184 ? 18.519 -6.874 -6.000 1.00 96.56 184 LEU A C 1
ATOM 1481 O O . LEU A 1 184 ? 18.345 -5.716 -5.629 1.00 96.56 184 LEU A O 1
ATOM 1485 N N . LEU A 1 185 ? 19.501 -7.222 -6.838 1.00 97.81 185 LEU A N 1
ATOM 1486 C CA . LEU A 1 185 ? 20.384 -6.234 -7.456 1.00 97.81 185 LEU A CA 1
ATOM 1487 C C . LEU A 1 185 ? 19.579 -5.259 -8.318 1.00 97.81 185 LEU A C 1
ATOM 1489 O O . LEU A 1 185 ? 19.714 -4.053 -8.142 1.00 97.81 185 LEU A O 1
ATOM 1493 N N . GLY A 1 186 ? 18.695 -5.783 -9.170 1.00 97.81 186 GLY A N 1
ATOM 1494 C CA . GLY A 1 186 ? 17.785 -4.998 -9.995 1.00 97.81 186 GLY A CA 1
ATOM 1495 C C . GLY A 1 186 ? 16.968 -4.004 -9.176 1.00 97.81 186 GLY A C 1
ATOM 1496 O O . GLY A 1 186 ? 17.024 -2.802 -9.416 1.00 97.81 186 GLY A O 1
ATOM 1497 N N . HIS A 1 187 ? 16.278 -4.489 -8.142 1.00 95.94 187 HIS A N 1
ATOM 1498 C CA . HIS A 1 187 ? 15.486 -3.648 -7.246 1.00 95.94 187 HIS A CA 1
ATOM 1499 C C . HIS A 1 187 ? 16.337 -2.571 -6.549 1.00 95.94 187 HIS A C 1
ATOM 1501 O O . HIS A 1 187 ? 15.961 -1.399 -6.532 1.00 95.94 187 HIS A O 1
ATOM 1507 N N . ALA A 1 188 ? 17.499 -2.938 -6.001 1.00 96.06 188 ALA A N 1
ATOM 1508 C CA . ALA A 1 188 ? 18.358 -1.997 -5.286 1.00 96.06 188 ALA A CA 1
ATOM 1509 C C . ALA A 1 188 ? 18.904 -0.893 -6.198 1.00 96.06 188 ALA A C 1
ATOM 1511 O O . ALA A 1 188 ? 18.919 0.268 -5.798 1.00 96.06 188 ALA A O 1
ATOM 1512 N N . GLU A 1 189 ? 19.332 -1.237 -7.410 1.00 97.56 189 GLU A N 1
ATOM 1513 C CA . GLU A 1 189 ? 19.836 -0.276 -8.393 1.00 97.56 189 GLU A CA 1
ATOM 1514 C C . GLU A 1 189 ? 18.732 0.662 -8.891 1.00 97.56 189 GLU A C 1
ATOM 1516 O O . GLU A 1 189 ? 18.941 1.871 -8.933 1.00 97.56 189 GLU A O 1
ATOM 1521 N N . LEU A 1 190 ? 17.533 0.138 -9.176 1.00 95.56 190 LEU A N 1
ATOM 1522 C CA . LEU A 1 190 ? 16.383 0.961 -9.566 1.00 95.56 190 LEU A CA 1
ATOM 1523 C C . LEU A 1 190 ? 15.985 1.969 -8.481 1.00 95.56 190 LEU A C 1
ATOM 1525 O O . LEU A 1 190 ? 15.560 3.077 -8.801 1.00 95.56 190 LEU A O 1
ATOM 1529 N N . GLN A 1 191 ? 16.092 1.587 -7.206 1.00 91.38 191 GLN A N 1
ATOM 1530 C CA . GLN A 1 191 ? 15.664 2.432 -6.093 1.00 91.38 191 GLN A CA 1
ATOM 1531 C C . GLN A 1 191 ? 16.762 3.393 -5.612 1.00 91.38 191 GLN A C 1
ATOM 1533 O O . GLN A 1 191 ? 16.448 4.486 -5.144 1.00 91.38 191 GLN A O 1
ATOM 1538 N N . LEU A 1 192 ? 18.033 2.979 -5.649 1.00 92.62 192 LEU A N 1
ATOM 1539 C CA . LEU A 1 192 ? 19.130 3.644 -4.930 1.00 92.62 192 LEU A CA 1
ATOM 1540 C C . LEU A 1 192 ? 20.329 4.014 -5.800 1.00 92.62 192 LEU A C 1
ATOM 1542 O O . LEU A 1 192 ? 21.254 4.649 -5.292 1.00 92.62 192 LEU A O 1
ATOM 1546 N N . GLY A 1 193 ? 20.373 3.545 -7.042 1.00 94.69 193 GLY A N 1
ATOM 1547 C CA . GLY A 1 193 ? 21.605 3.464 -7.810 1.00 94.69 193 GLY A CA 1
ATOM 1548 C C . GLY A 1 193 ? 21.429 3.775 -9.284 1.00 94.69 193 GLY A C 1
ATOM 1549 O O . GLY A 1 193 ? 20.730 4.710 -9.671 1.00 94.69 193 GLY A O 1
ATOM 1550 N N . ASP A 1 194 ? 22.143 3.006 -10.100 1.00 96.69 194 ASP A N 1
ATOM 1551 C CA . ASP A 1 194 ? 22.132 3.160 -11.547 1.00 96.69 194 ASP A CA 1
ATOM 1552 C C . ASP A 1 194 ? 20.959 2.371 -12.128 1.00 96.69 194 ASP A C 1
ATOM 1554 O O . ASP A 1 194 ? 21.003 1.145 -12.251 1.00 96.69 194 ASP A O 1
ATOM 1558 N N . ALA A 1 195 ? 19.906 3.088 -12.519 1.00 96.38 195 ALA A N 1
ATOM 1559 C CA . ALA A 1 195 ? 18.717 2.475 -13.089 1.00 96.38 195 ALA A CA 1
ATOM 1560 C C . ALA A 1 195 ? 19.029 1.585 -14.307 1.00 96.38 195 ALA A C 1
ATOM 1562 O O . ALA A 1 195 ? 18.404 0.538 -14.448 1.00 96.38 195 ALA A O 1
ATOM 1563 N N . ALA A 1 196 ? 20.014 1.933 -15.146 1.00 97.56 196 ALA A N 1
ATOM 1564 C CA . ALA A 1 196 ? 20.375 1.117 -16.305 1.00 97.56 196 ALA A CA 1
ATOM 1565 C C . ALA A 1 196 ? 21.013 -0.217 -15.885 1.00 97.56 196 ALA A C 1
ATOM 1567 O O . ALA A 1 196 ? 20.700 -1.263 -16.455 1.00 97.56 196 ALA A O 1
ATOM 1568 N N . ALA A 1 197 ? 21.855 -0.206 -14.846 1.00 97.88 197 ALA A N 1
ATOM 1569 C CA . ALA A 1 197 ? 22.402 -1.431 -14.266 1.00 97.88 197 ALA A CA 1
ATOM 1570 C C . ALA A 1 197 ? 21.302 -2.305 -13.639 1.00 97.88 197 ALA A C 1
ATOM 1572 O O . ALA A 1 197 ? 21.336 -3.533 -13.760 1.00 97.88 197 ALA A O 1
ATOM 1573 N N . GLY A 1 198 ? 20.311 -1.673 -13.003 1.00 98.00 198 GLY A N 1
ATOM 1574 C CA . GLY A 1 198 ? 19.150 -2.357 -12.441 1.00 98.00 198 GLY A CA 1
ATOM 1575 C C . GLY A 1 198 ? 18.296 -3.045 -13.503 1.00 98.00 198 GLY A C 1
ATOM 1576 O O . GLY A 1 198 ? 18.004 -4.234 -13.382 1.00 98.00 198 GLY A O 1
ATOM 1577 N N . GLU A 1 199 ? 17.961 -2.325 -14.574 1.00 98.25 199 GLU A N 1
ATOM 1578 C CA . GLU A 1 199 ? 17.228 -2.867 -15.722 1.00 98.25 199 GLU A CA 1
ATOM 1579 C C . GLU A 1 199 ? 17.993 -4.029 -16.366 1.00 98.25 199 GLU A C 1
ATOM 1581 O O . GLU A 1 199 ? 17.426 -5.105 -16.531 1.00 98.25 199 GLU A O 1
ATOM 1586 N N . ALA A 1 200 ? 19.302 -3.889 -16.602 1.00 98.38 200 ALA A N 1
ATOM 1587 C CA . ALA A 1 200 ? 20.120 -4.966 -17.162 1.00 98.38 200 ALA A CA 1
ATOM 1588 C C . ALA A 1 200 ? 20.145 -6.232 -16.276 1.00 98.38 200 ALA A C 1
ATOM 1590 O O . ALA A 1 200 ? 20.179 -7.356 -16.784 1.00 98.38 200 ALA A O 1
ATOM 1591 N N . ALA A 1 201 ? 20.126 -6.088 -14.945 1.00 98.50 201 ALA A N 1
ATOM 1592 C CA . ALA A 1 201 ? 20.036 -7.231 -14.036 1.00 98.50 201 ALA A CA 1
ATOM 1593 C C . ALA A 1 201 ? 18.673 -7.940 -14.134 1.00 98.50 201 ALA A C 1
ATOM 1595 O O . ALA A 1 201 ? 18.630 -9.173 -14.165 1.00 98.50 201 ALA A O 1
ATOM 1596 N N . LEU A 1 202 ? 17.578 -7.178 -14.223 1.00 98.62 202 LEU A N 1
ATOM 1597 C CA . LEU A 1 202 ? 16.223 -7.717 -14.378 1.00 98.62 202 LEU A CA 1
ATOM 1598 C C . LEU A 1 202 ? 15.997 -8.336 -15.761 1.00 98.62 202 LEU A C 1
ATOM 1600 O O . LEU A 1 202 ? 15.375 -9.387 -15.855 1.00 98.62 202 LEU A O 1
ATOM 1604 N N . GLU A 1 203 ? 16.556 -7.761 -16.823 1.00 98.50 203 GLU A N 1
ATOM 1605 C CA . GLU A 1 203 ? 16.515 -8.337 -18.171 1.00 98.50 203 GLU A CA 1
ATOM 1606 C C . GLU A 1 203 ? 17.220 -9.696 -18.220 1.00 98.50 203 GLU A C 1
ATOM 1608 O O . GLU A 1 203 ? 16.690 -10.658 -18.775 1.00 98.50 203 GLU A O 1
ATOM 1613 N N . ARG A 1 204 ? 18.388 -9.820 -17.575 1.00 98.31 204 ARG A N 1
ATOM 1614 C CA . ARG A 1 204 ? 19.087 -11.109 -17.446 1.00 98.31 204 ARG A CA 1
ATOM 1615 C C . ARG A 1 204 ? 18.270 -12.135 -16.665 1.00 98.31 204 ARG A C 1
ATOM 1617 O O . ARG A 1 204 ? 18.305 -13.314 -17.009 1.00 98.31 204 ARG A O 1
ATOM 1624 N N . LEU A 1 205 ? 17.548 -11.699 -15.631 1.00 98.50 205 LEU A N 1
ATOM 1625 C CA . LEU A 1 205 ? 16.628 -12.559 -14.892 1.00 98.50 205 LEU A CA 1
ATOM 1626 C C . LEU A 1 205 ? 15.490 -13.034 -15.800 1.00 98.50 205 LEU A C 1
ATOM 1628 O O . LEU A 1 205 ? 15.338 -14.241 -15.972 1.00 98.50 205 LEU A O 1
ATOM 1632 N N . LEU A 1 206 ? 14.777 -12.114 -16.451 1.00 98.50 206 LEU A N 1
ATOM 1633 C CA . LEU A 1 206 ? 13.642 -12.415 -17.330 1.00 98.50 206 LEU A CA 1
ATOM 1634 C C . LEU A 1 206 ? 14.030 -13.261 -18.552 1.00 98.50 206 LEU A C 1
ATOM 1636 O O . LEU A 1 206 ? 13.235 -14.075 -19.007 1.00 98.50 206 LEU A O 1
ATOM 1640 N N . ALA A 1 207 ? 15.267 -13.158 -19.043 1.00 98.00 207 ALA A N 1
ATOM 1641 C CA . ALA A 1 207 ? 15.772 -14.047 -20.092 1.00 98.00 207 ALA A CA 1
ATOM 1642 C C . ALA A 1 207 ? 15.842 -15.522 -19.647 1.00 98.00 207 ALA A C 1
ATOM 1644 O O . ALA A 1 207 ? 15.727 -16.424 -20.474 1.00 98.00 207 ALA A O 1
ATOM 1645 N N . SER A 1 208 ? 16.048 -15.772 -18.351 1.00 97.19 208 SER A N 1
ATOM 1646 C CA . SER A 1 208 ? 16.096 -17.122 -17.770 1.00 97.19 208 SER A CA 1
ATOM 1647 C C . SER A 1 208 ? 14.777 -17.562 -17.125 1.00 97.19 208 SER A C 1
ATOM 1649 O O . SER A 1 208 ? 14.497 -18.756 -17.062 1.00 97.19 208 SER A O 1
ATOM 1651 N N . GLN A 1 209 ? 13.983 -16.606 -16.638 1.00 97.75 209 GLN A N 1
ATOM 1652 C CA . GLN A 1 209 ? 12.710 -16.800 -15.946 1.00 97.75 209 GLN A CA 1
ATOM 1653 C C . GLN A 1 209 ? 11.714 -15.748 -16.445 1.00 97.75 209 GLN A C 1
ATOM 1655 O O . GLN A 1 209 ? 11.517 -14.732 -15.778 1.00 97.75 209 GLN A O 1
ATOM 1660 N N . PRO A 1 210 ? 11.113 -15.953 -17.630 1.00 98.12 210 PRO A N 1
ATOM 1661 C CA . PRO A 1 210 ? 10.232 -14.958 -18.242 1.00 98.12 210 PRO A CA 1
ATOM 1662 C C . PRO A 1 210 ? 8.989 -14.657 -17.396 1.00 98.12 210 PRO A C 1
ATOM 1664 O O . PRO A 1 210 ? 8.475 -13.547 -17.464 1.00 98.12 210 PRO A O 1
ATOM 1667 N N . ASP A 1 211 ? 8.562 -15.605 -16.559 1.00 98.25 211 ASP A N 1
ATOM 1668 C CA . ASP A 1 211 ? 7.362 -15.502 -15.721 1.00 98.25 211 ASP A CA 1
ATOM 1669 C C . ASP A 1 211 ? 7.665 -15.013 -14.290 1.00 98.25 211 ASP A C 1
ATOM 1671 O O . ASP A 1 211 ? 6.869 -15.197 -13.368 1.00 98.25 211 ASP A O 1
ATOM 1675 N N . ASP A 1 212 ? 8.834 -14.403 -14.062 1.00 98.12 212 ASP A N 1
ATOM 1676 C CA . ASP A 1 212 ? 9.180 -13.811 -12.768 1.00 98.12 212 ASP A CA 1
ATOM 1677 C C . ASP A 1 212 ? 8.325 -12.564 -12.494 1.00 98.12 212 ASP A C 1
ATOM 1679 O O . ASP A 1 212 ? 8.681 -11.443 -12.869 1.00 98.12 212 ASP A O 1
ATOM 1683 N N . VAL A 1 213 ? 7.191 -12.767 -11.816 1.00 98.19 213 VAL A N 1
ATOM 1684 C CA . VAL A 1 213 ? 6.191 -11.728 -11.509 1.00 98.19 213 VAL A CA 1
ATOM 1685 C C . VAL A 1 213 ? 6.831 -10.482 -10.895 1.00 98.19 213 VAL A C 1
ATOM 1687 O O . VAL A 1 213 ? 6.565 -9.367 -11.335 1.00 98.19 213 VAL A O 1
ATOM 1690 N N . ALA A 1 214 ? 7.735 -10.649 -9.929 1.00 96.69 214 ALA A N 1
ATOM 1691 C CA . ALA A 1 214 ? 8.368 -9.522 -9.252 1.00 96.69 214 ALA A CA 1
ATOM 1692 C C . ALA A 1 214 ? 9.327 -8.740 -10.169 1.00 96.69 214 ALA A C 1
ATOM 1694 O O . ALA A 1 214 ? 9.387 -7.512 -10.094 1.00 96.69 214 ALA A O 1
ATOM 1695 N N . ALA A 1 215 ? 10.065 -9.409 -11.059 1.00 98.19 215 ALA A N 1
ATOM 1696 C CA . ALA A 1 215 ? 10.893 -8.727 -12.053 1.00 98.19 215 ALA A CA 1
ATOM 1697 C C . ALA A 1 215 ? 10.042 -7.979 -13.095 1.00 98.19 215 ALA A C 1
ATOM 1699 O O . ALA A 1 215 ? 10.357 -6.833 -13.425 1.00 98.19 215 ALA A O 1
ATOM 1700 N N . LEU A 1 216 ? 8.938 -8.580 -13.556 1.00 98.81 216 LEU A N 1
ATOM 1701 C CA . LEU A 1 216 ? 7.964 -7.930 -14.442 1.00 98.81 216 LEU A CA 1
ATOM 1702 C C . LEU A 1 216 ? 7.356 -6.681 -13.783 1.00 98.81 216 LEU A C 1
ATOM 1704 O O . LEU A 1 216 ? 7.308 -5.616 -14.400 1.00 98.81 216 LEU A O 1
ATOM 1708 N N . GLN A 1 217 ? 6.962 -6.774 -12.510 1.00 98.62 217 GLN A N 1
ATOM 1709 C CA . GLN A 1 217 ? 6.454 -5.644 -11.725 1.00 98.62 217 GLN A CA 1
ATOM 1710 C C . GLN A 1 217 ? 7.485 -4.514 -11.608 1.00 98.62 217 GLN A C 1
ATOM 1712 O O . GLN A 1 217 ? 7.144 -3.355 -11.846 1.00 98.62 217 GLN A O 1
ATOM 1717 N N . LEU A 1 218 ? 8.751 -4.828 -11.305 1.00 98.19 218 LEU A N 1
ATOM 1718 C CA . LEU A 1 218 ? 9.831 -3.837 -11.207 1.00 98.19 218 LEU A CA 1
ATOM 1719 C C . LEU A 1 218 ? 10.104 -3.141 -12.551 1.00 98.19 218 LEU A C 1
ATOM 1721 O O . LEU A 1 218 ? 10.221 -1.913 -12.594 1.00 98.19 218 LEU A O 1
ATOM 1725 N N . MET A 1 219 ? 10.139 -3.891 -13.658 1.00 98.62 219 MET A N 1
ATOM 1726 C CA . MET A 1 219 ? 10.273 -3.322 -15.007 1.00 98.62 219 MET A CA 1
ATOM 1727 C C . MET A 1 219 ? 9.067 -2.443 -15.360 1.00 98.62 219 MET A C 1
ATOM 1729 O O . MET A 1 219 ? 9.224 -1.316 -15.839 1.00 98.62 219 MET A O 1
ATOM 1733 N N . GLY A 1 220 ? 7.855 -2.916 -15.061 1.00 98.31 220 GLY A N 1
ATOM 1734 C CA . GLY A 1 220 ? 6.615 -2.169 -15.242 1.00 98.31 220 GLY A CA 1
ATOM 1735 C C . GLY A 1 220 ? 6.612 -0.852 -14.466 1.00 98.31 220 GLY A C 1
ATOM 1736 O O . GLY A 1 220 ? 6.324 0.202 -15.041 1.00 98.31 220 GLY A O 1
ATOM 1737 N N . GLN A 1 221 ? 6.992 -0.889 -13.189 1.00 96.94 221 GLN A N 1
ATOM 1738 C CA . GLN A 1 221 ? 7.100 0.279 -12.320 1.00 96.94 221 GLN A CA 1
ATOM 1739 C C . GLN A 1 221 ? 8.159 1.266 -12.823 1.00 96.94 221 GLN A C 1
ATOM 1741 O O . GLN A 1 221 ? 7.894 2.469 -12.863 1.00 96.94 221 GLN A O 1
ATOM 1746 N N . ARG A 1 222 ? 9.327 0.787 -13.270 1.00 97.44 222 ARG A N 1
ATOM 1747 C CA . ARG A 1 222 ? 10.374 1.657 -13.823 1.00 97.44 222 ARG A CA 1
ATOM 1748 C C . ARG A 1 222 ? 9.871 2.455 -15.025 1.00 97.44 222 ARG A C 1
ATOM 1750 O O . ARG A 1 222 ? 10.078 3.667 -15.090 1.00 97.44 222 ARG A O 1
ATOM 1757 N N . ARG A 1 223 ? 9.138 1.805 -15.932 1.00 98.19 223 ARG A N 1
ATOM 1758 C CA . ARG A 1 223 ? 8.512 2.475 -17.081 1.00 98.19 223 ARG A CA 1
ATOM 1759 C C . ARG A 1 223 ? 7.458 3.505 -16.654 1.00 98.19 223 ARG A C 1
ATOM 1761 O O . ARG A 1 223 ? 7.364 4.552 -17.289 1.00 98.19 223 ARG A O 1
ATOM 1768 N N . LEU A 1 224 ? 6.715 3.274 -15.563 1.00 96.12 224 LEU A N 1
ATOM 1769 C CA . LEU A 1 224 ? 5.797 4.285 -15.007 1.00 96.12 224 LEU A CA 1
ATOM 1770 C C . LEU A 1 224 ? 6.527 5.508 -14.458 1.00 96.12 224 LEU A C 1
ATOM 1772 O O . LEU A 1 224 ? 6.071 6.626 -14.689 1.00 96.12 224 LEU A O 1
ATOM 1776 N N . VAL A 1 225 ? 7.648 5.313 -13.758 1.00 94.12 225 VAL A N 1
ATOM 1777 C CA . VAL A 1 225 ? 8.478 6.423 -13.263 1.00 94.12 225 VAL A CA 1
ATOM 1778 C C . VAL A 1 225 ? 8.952 7.281 -14.436 1.00 94.12 225 VAL A C 1
ATOM 1780 O O . VAL A 1 225 ? 8.679 8.477 -14.462 1.00 94.12 225 VAL A O 1
ATOM 1783 N N . GLN A 1 226 ? 9.529 6.658 -15.468 1.00 95.81 226 GLN A N 1
ATOM 1784 C CA . GLN A 1 226 ? 9.963 7.366 -16.678 1.00 95.81 226 GLN A CA 1
ATOM 1785 C C . GLN A 1 226 ? 8.798 8.091 -17.370 1.00 95.81 226 GLN A C 1
ATOM 1787 O O . GLN A 1 226 ? 8.944 9.223 -17.819 1.00 95.81 226 GLN A O 1
ATOM 1792 N N . ALA A 1 227 ? 7.611 7.477 -17.432 1.00 96.06 227 ALA A N 1
ATOM 1793 C CA . ALA A 1 227 ? 6.432 8.106 -18.027 1.00 96.06 227 ALA A CA 1
ATOM 1794 C C . ALA A 1 227 ? 5.930 9.334 -17.243 1.00 96.06 227 ALA A C 1
ATOM 1796 O O . ALA A 1 227 ? 5.295 10.214 -17.826 1.00 96.06 227 ALA A O 1
ATOM 1797 N N . ARG A 1 228 ? 6.158 9.393 -15.927 1.00 92.38 228 ARG A N 1
ATOM 1798 C CA . ARG A 1 228 ? 5.809 10.557 -15.095 1.00 92.38 228 ARG A CA 1
ATOM 1799 C C . ARG A 1 228 ? 6.800 11.705 -15.278 1.00 92.38 228 ARG A C 1
ATOM 1801 O O . ARG A 1 228 ? 6.385 12.855 -15.234 1.00 92.38 228 ARG A O 1
ATOM 1808 N N . GLU A 1 229 ? 8.070 11.382 -15.501 1.00 93.00 229 GLU A N 1
ATOM 1809 C CA . GLU A 1 229 ? 9.148 12.350 -15.748 1.00 93.00 229 GLU A CA 1
ATOM 1810 C C . GLU A 1 229 ? 9.127 12.897 -17.186 1.00 93.00 229 GLU A C 1
ATOM 1812 O O . GLU A 1 229 ? 9.517 14.039 -17.427 1.00 93.00 229 GLU A O 1
ATOM 1817 N N . ALA A 1 230 ? 8.652 12.100 -18.146 1.00 94.56 230 ALA A N 1
ATOM 1818 C CA . ALA A 1 230 ? 8.562 12.486 -19.548 1.00 94.56 230 ALA A CA 1
ATOM 1819 C C . ALA A 1 230 ? 7.463 13.532 -19.807 1.00 94.56 230 ALA A C 1
ATOM 1821 O O . ALA A 1 230 ? 6.358 13.475 -19.258 1.00 94.56 230 ALA A O 1
ATOM 1822 N N . ALA A 1 231 ? 7.734 14.446 -20.743 1.00 93.06 231 ALA A N 1
ATOM 1823 C CA . ALA A 1 231 ? 6.741 15.397 -21.229 1.00 93.06 231 ALA A CA 1
ATOM 1824 C C . ALA A 1 231 ? 5.549 14.686 -21.899 1.00 93.06 231 ALA A C 1
ATOM 1826 O O . ALA A 1 231 ? 5.657 13.572 -22.424 1.00 93.06 231 ALA A O 1
ATOM 1827 N N . ALA A 1 232 ? 4.389 15.347 -21.918 1.00 90.31 232 ALA A N 1
ATOM 1828 C CA . ALA A 1 232 ? 3.222 14.836 -22.626 1.00 90.31 232 ALA A CA 1
ATOM 1829 C C . ALA A 1 232 ? 3.535 14.669 -24.124 1.00 90.31 232 ALA A C 1
ATOM 1831 O O . ALA A 1 232 ? 3.895 15.625 -24.806 1.00 90.31 232 ALA A O 1
ATOM 1832 N N . GLY A 1 233 ? 3.398 13.446 -24.640 1.00 92.81 233 GLY A N 1
ATOM 1833 C CA . GLY A 1 233 ? 3.715 13.148 -26.032 1.00 92.81 233 GLY A CA 1
ATOM 1834 C C . GLY A 1 233 ? 3.885 11.654 -26.323 1.00 92.81 233 GLY A C 1
ATOM 1835 O O . GLY A 1 233 ? 3.595 10.810 -25.468 1.00 92.81 233 GLY A O 1
ATOM 1836 N N . PRO A 1 234 ? 4.354 11.309 -27.537 1.00 95.38 234 PRO A N 1
ATOM 1837 C CA . PRO A 1 234 ? 4.493 9.924 -27.989 1.00 95.38 234 PRO A CA 1
ATOM 1838 C C . PRO A 1 234 ? 5.409 9.063 -27.113 1.00 95.38 234 PRO A C 1
ATOM 1840 O O . PRO A 1 234 ? 5.113 7.885 -26.915 1.00 95.38 234 PRO A O 1
ATOM 1843 N N . GLU A 1 235 ? 6.480 9.643 -26.565 1.00 96.31 235 GLU A N 1
ATOM 1844 C CA . GLU A 1 235 ? 7.428 8.959 -25.677 1.00 96.31 235 GLU A CA 1
ATOM 1845 C C . GLU A 1 235 ? 6.757 8.506 -24.377 1.00 96.31 235 GLU A C 1
ATOM 1847 O O . GLU A 1 235 ? 6.750 7.315 -24.065 1.00 96.31 235 GLU A O 1
ATOM 1852 N N . ARG A 1 236 ? 6.085 9.425 -23.670 1.00 95.44 236 ARG A N 1
ATOM 1853 C CA . ARG A 1 236 ? 5.300 9.104 -22.471 1.00 95.44 236 ARG A CA 1
ATOM 1854 C C . ARG A 1 236 ? 4.273 8.006 -22.743 1.00 95.44 236 ARG A C 1
ATOM 1856 O O . ARG A 1 236 ? 4.134 7.074 -21.956 1.00 95.44 236 ARG A O 1
ATOM 1863 N N . LEU A 1 237 ? 3.576 8.074 -23.879 1.00 95.00 237 LEU A N 1
ATOM 1864 C CA . LEU A 1 237 ? 2.616 7.038 -24.275 1.00 95.00 237 LEU A CA 1
ATOM 1865 C C . LEU A 1 237 ? 3.291 5.687 -24.563 1.00 95.00 237 LEU A C 1
ATOM 1867 O O . LEU A 1 237 ? 2.709 4.646 -24.259 1.00 95.00 237 LEU A O 1
ATOM 1871 N N . ALA A 1 238 ? 4.495 5.681 -25.141 1.00 97.38 238 ALA A N 1
ATOM 1872 C CA . ALA A 1 238 ? 5.268 4.462 -25.369 1.00 97.38 238 ALA A CA 1
ATOM 1873 C C . ALA A 1 238 ? 5.708 3.814 -24.050 1.00 97.38 238 ALA A C 1
ATOM 1875 O O . ALA A 1 238 ? 5.523 2.609 -23.889 1.00 97.38 238 ALA A O 1
ATOM 1876 N N . LEU A 1 239 ? 6.180 4.607 -23.087 1.00 98.00 239 LEU A N 1
ATOM 1877 C CA . LEU A 1 239 ? 6.556 4.137 -21.750 1.00 98.00 239 LEU A CA 1
ATOM 1878 C C . LEU A 1 239 ? 5.359 3.538 -20.998 1.00 98.00 239 LEU A C 1
ATOM 1880 O O . LEU A 1 239 ? 5.465 2.453 -20.430 1.00 98.00 239 LEU A O 1
ATOM 1884 N N . ILE A 1 240 ? 4.184 4.175 -21.069 1.00 97.31 240 ILE A N 1
ATOM 1885 C CA . ILE A 1 240 ? 2.945 3.627 -20.488 1.00 97.31 240 ILE A CA 1
ATOM 1886 C C . ILE A 1 240 ? 2.580 2.283 -21.136 1.00 97.31 240 ILE A C 1
ATOM 1888 O O . ILE A 1 240 ? 2.207 1.344 -20.432 1.00 97.31 240 ILE A O 1
ATOM 1892 N N . ARG A 1 241 ? 2.694 2.160 -22.467 1.00 97.62 241 ARG A N 1
ATOM 1893 C CA . ARG A 1 241 ? 2.436 0.886 -23.163 1.00 97.62 241 ARG A CA 1
ATOM 1894 C C . ARG A 1 241 ? 3.428 -0.202 -22.753 1.00 97.62 241 ARG A C 1
ATOM 1896 O O . ARG A 1 241 ? 2.998 -1.317 -22.487 1.00 97.62 241 ARG A O 1
ATOM 1903 N N . GLN A 1 242 ? 4.718 0.121 -22.666 1.00 98.12 242 GLN A N 1
ATOM 1904 C CA . GLN A 1 242 ? 5.747 -0.818 -22.209 1.00 98.12 242 GLN A CA 1
ATOM 1905 C C . GLN A 1 242 ? 5.483 -1.284 -20.776 1.00 98.12 242 GLN A C 1
ATOM 1907 O O . GLN A 1 242 ? 5.533 -2.480 -20.509 1.00 98.12 242 GLN A O 1
ATOM 1912 N N . SER A 1 243 ? 5.133 -0.358 -19.878 1.00 98.56 243 SER A N 1
ATOM 1913 C CA . SER A 1 243 ? 4.750 -0.687 -18.505 1.00 98.56 243 SER A CA 1
ATOM 1914 C C . SER A 1 243 ? 3.607 -1.702 -18.469 1.00 98.56 243 SER A C 1
ATOM 1916 O O . SER A 1 243 ? 3.731 -2.761 -17.860 1.00 98.56 243 SER A O 1
ATOM 1918 N N . ARG A 1 244 ? 2.515 -1.421 -19.190 1.00 97.94 244 ARG A N 1
ATOM 1919 C CA . ARG A 1 244 ? 1.357 -2.321 -19.251 1.00 97.94 244 ARG A CA 1
ATOM 1920 C C . ARG A 1 244 ? 1.675 -3.664 -19.887 1.00 97.94 244 ARG A C 1
ATOM 1922 O O . ARG A 1 244 ? 1.055 -4.637 -19.490 1.00 97.94 244 ARG A O 1
ATOM 1929 N N . GLY A 1 245 ? 2.617 -3.733 -20.827 1.00 98.44 245 GLY A N 1
ATOM 1930 C CA . GLY A 1 245 ? 3.088 -5.002 -21.382 1.00 98.44 245 GLY A CA 1
ATOM 1931 C C . GLY A 1 245 ? 3.633 -5.924 -20.290 1.00 98.44 245 GLY A C 1
ATOM 1932 O O . GLY A 1 245 ? 3.127 -7.028 -20.122 1.00 98.44 245 GLY A O 1
ATOM 1933 N N . TYR A 1 246 ? 4.579 -5.430 -19.485 1.00 98.75 246 TYR A N 1
ATOM 1934 C CA . TYR A 1 246 ? 5.122 -6.194 -18.355 1.00 98.75 246 TYR A CA 1
ATOM 1935 C C . TYR A 1 246 ? 4.055 -6.544 -17.312 1.00 98.75 246 TYR A C 1
ATOM 1937 O O . TYR A 1 246 ? 3.991 -7.675 -16.842 1.00 98.75 246 TYR A O 1
ATOM 1945 N N . LEU A 1 247 ? 3.196 -5.585 -16.960 1.00 98.69 247 LEU A N 1
ATOM 1946 C CA . LEU A 1 247 ? 2.182 -5.785 -15.923 1.00 98.69 247 LEU A CA 1
ATOM 1947 C C . LEU A 1 247 ? 1.031 -6.700 -16.365 1.00 98.69 247 LEU A C 1
ATOM 1949 O O . LEU A 1 247 ? 0.461 -7.388 -15.527 1.00 98.69 247 LEU A O 1
ATOM 1953 N N . SER A 1 248 ? 0.697 -6.734 -17.658 1.00 98.31 248 SER A N 1
ATOM 1954 C CA . SER A 1 248 ? -0.304 -7.672 -18.186 1.00 98.31 248 SER A CA 1
ATOM 1955 C C . SER A 1 248 ? 0.228 -9.101 -18.136 1.00 98.31 248 SER A C 1
ATOM 1957 O O . SER A 1 248 ? -0.490 -9.987 -17.694 1.00 98.31 248 SER A O 1
ATOM 1959 N N . HIS A 1 249 ? 1.504 -9.313 -18.480 1.00 98.62 249 HIS A N 1
ATOM 1960 C CA . HIS A 1 249 ? 2.151 -10.619 -18.315 1.00 98.62 249 HIS A CA 1
ATOM 1961 C C . HIS A 1 249 ? 2.178 -11.032 -16.837 1.00 98.62 249 HIS A C 1
ATOM 1963 O O . HIS A 1 249 ? 1.755 -12.132 -16.505 1.00 98.62 249 HIS A O 1
ATOM 1969 N N . ALA A 1 250 ? 2.554 -10.134 -15.921 1.00 98.62 250 ALA A N 1
ATOM 1970 C CA . ALA A 1 250 ? 2.495 -10.421 -14.484 1.00 98.62 250 ALA A CA 1
ATOM 1971 C C . ALA A 1 250 ? 1.077 -10.812 -14.015 1.00 98.62 250 ALA A C 1
ATOM 1973 O O . ALA A 1 250 ? 0.928 -11.732 -13.214 1.00 98.62 250 ALA A O 1
ATOM 1974 N N . TYR A 1 251 ? 0.043 -10.147 -14.538 1.00 98.31 251 TYR A N 1
ATOM 1975 C CA . TYR A 1 251 ? -1.360 -10.428 -14.222 1.00 98.31 251 TYR A CA 1
ATOM 1976 C C . TYR A 1 251 ? -1.838 -11.776 -14.778 1.00 98.31 251 TYR A C 1
ATOM 1978 O O . TYR A 1 251 ? -2.615 -12.458 -14.122 1.00 98.31 251 TYR A O 1
ATOM 1986 N N . GLU A 1 252 ? -1.370 -12.185 -15.959 1.00 98.31 252 GLU A N 1
ATOM 1987 C CA . GLU A 1 252 ? -1.680 -13.503 -16.530 1.00 98.31 252 GLU A CA 1
ATOM 1988 C C . GLU A 1 252 ? -1.124 -14.652 -15.672 1.00 98.31 252 GLU A C 1
ATOM 1990 O O . GLU A 1 252 ? -1.752 -15.708 -15.590 1.00 98.31 252 GLU A O 1
ATOM 1995 N N . ILE A 1 253 ? 0.022 -14.440 -15.014 1.00 98.31 253 ILE A N 1
ATOM 1996 C CA . ILE A 1 253 ? 0.646 -15.423 -14.117 1.00 98.31 253 ILE A CA 1
ATOM 1997 C C . ILE A 1 253 ? -0.040 -15.458 -12.746 1.00 98.31 253 ILE A C 1
ATOM 1999 O O . ILE A 1 253 ? -0.318 -16.543 -12.235 1.00 98.31 253 ILE A O 1
ATOM 2003 N N . ASP A 1 254 ? -0.317 -14.292 -12.153 1.00 96.50 254 ASP A N 1
ATOM 2004 C CA . ASP A 1 254 ? -1.001 -14.180 -10.859 1.00 96.50 254 ASP A CA 1
ATOM 2005 C C . ASP A 1 254 ? -2.086 -13.082 -10.878 1.00 96.50 254 ASP A C 1
ATOM 2007 O O . ASP A 1 254 ? -1.825 -11.920 -10.539 1.00 96.50 254 ASP A O 1
ATOM 2011 N N . PRO A 1 255 ? -3.333 -13.436 -11.252 1.00 96.31 255 PRO A N 1
ATOM 2012 C CA . PRO A 1 255 ? -4.433 -12.478 -11.351 1.00 96.31 255 PRO A CA 1
ATOM 2013 C C . PRO A 1 255 ? -4.893 -11.891 -10.010 1.00 96.31 255 PRO A C 1
ATOM 2015 O O . PRO A 1 255 ? -5.652 -10.919 -10.001 1.00 96.31 255 PRO A O 1
ATOM 2018 N N . ILE A 1 256 ? -4.489 -12.493 -8.885 1.00 96.12 256 ILE A N 1
ATOM 2019 C CA . ILE A 1 256 ? -4.869 -12.064 -7.532 1.00 96.12 256 ILE A CA 1
ATOM 2020 C C . ILE A 1 256 ? -3.711 -11.387 -6.790 1.00 96.12 256 ILE A C 1
ATOM 2022 O O . ILE A 1 256 ? -3.822 -11.105 -5.594 1.00 96.12 256 ILE A O 1
ATOM 2026 N N . ASP A 1 257 ? -2.618 -11.073 -7.488 1.00 97.75 257 ASP A N 1
ATOM 2027 C CA . ASP A 1 257 ? -1.553 -10.249 -6.935 1.00 97.75 257 ASP A CA 1
ATOM 2028 C C . ASP A 1 257 ? -2.004 -8.779 -6.864 1.00 97.75 257 ASP A C 1
ATOM 2030 O O . ASP A 1 257 ? -2.152 -8.066 -7.866 1.00 97.75 257 ASP A O 1
ATOM 2034 N N . PHE A 1 258 ? -2.220 -8.302 -5.636 1.00 97.44 258 PHE A N 1
ATOM 2035 C CA . PHE A 1 258 ? -2.679 -6.935 -5.388 1.00 97.44 258 PHE A CA 1
ATOM 2036 C C . PHE A 1 258 ? -1.696 -5.879 -5.917 1.00 97.44 258 PHE A C 1
ATOM 2038 O O . PHE A 1 258 ? -2.111 -4.766 -6.246 1.00 97.44 258 PHE A O 1
ATOM 2045 N N . HIS A 1 259 ? -0.395 -6.187 -5.968 1.00 97.00 259 HIS A N 1
ATOM 2046 C CA . HIS A 1 259 ? 0.632 -5.230 -6.359 1.00 97.00 259 HIS A CA 1
ATOM 2047 C C . HIS A 1 259 ? 0.616 -5.002 -7.872 1.00 97.00 259 HIS A C 1
ATOM 2049 O O . HIS A 1 259 ? 0.648 -3.852 -8.313 1.00 97.00 259 HIS A O 1
ATOM 2055 N N . THR A 1 260 ? 0.461 -6.063 -8.665 1.00 98.56 260 THR A N 1
ATOM 2056 C CA . THR A 1 260 ? 0.240 -5.991 -10.112 1.00 98.56 260 THR A CA 1
ATOM 2057 C C . THR A 1 260 ? -1.010 -5.176 -10.427 1.00 98.56 260 THR A C 1
ATOM 2059 O O . THR A 1 260 ? -0.940 -4.239 -11.224 1.00 98.56 260 THR A O 1
ATOM 2062 N N . LEU A 1 261 ? -2.136 -5.467 -9.765 1.00 98.44 261 LEU A N 1
ATOM 2063 C CA . LEU A 1 261 ? -3.387 -4.719 -9.946 1.00 98.44 261 LEU A CA 1
ATOM 2064 C C . LEU A 1 261 ? -3.222 -3.237 -9.590 1.00 98.44 261 LEU A C 1
ATOM 2066 O O . LEU A 1 261 ? -3.649 -2.360 -10.343 1.00 98.44 261 LEU A O 1
ATOM 2070 N N . HIS A 1 262 ? -2.532 -2.940 -8.488 1.00 98.00 262 HIS A N 1
ATOM 2071 C CA . HIS A 1 262 ? -2.220 -1.570 -8.099 1.00 98.00 262 HIS A CA 1
ATOM 2072 C C . HIS A 1 262 ? -1.375 -0.840 -9.157 1.00 98.00 262 HIS A C 1
ATOM 2074 O O . HIS A 1 262 ? -1.705 0.284 -9.539 1.00 98.00 262 HIS A O 1
ATOM 2080 N N . LEU A 1 263 ? -0.308 -1.465 -9.669 1.00 97.94 263 LEU A N 1
ATOM 2081 C CA . LEU A 1 263 ? 0.540 -0.877 -10.711 1.00 97.94 263 LEU A CA 1
ATOM 2082 C C . LEU A 1 263 ? -0.220 -0.693 -12.035 1.00 97.94 263 LEU A C 1
ATOM 2084 O O . LEU A 1 263 ? -0.043 0.329 -12.704 1.00 97.94 263 LEU A O 1
ATOM 2088 N N . LEU A 1 264 ? -1.101 -1.631 -12.402 1.00 98.12 264 LEU A N 1
ATOM 2089 C CA . LEU A 1 264 ? -1.991 -1.488 -13.556 1.00 98.12 264 LEU A CA 1
ATOM 2090 C C . LEU A 1 264 ? -2.900 -0.270 -13.389 1.00 98.12 264 LEU A C 1
ATOM 2092 O O . LEU A 1 264 ? -2.964 0.562 -14.298 1.00 98.12 264 LEU A O 1
ATOM 2096 N N . ALA A 1 265 ? -3.522 -0.106 -12.222 1.00 97.31 265 ALA A N 1
ATOM 2097 C CA . ALA A 1 265 ? -4.384 1.032 -11.922 1.00 97.31 265 ALA A CA 1
ATOM 2098 C C . ALA A 1 265 ? -3.617 2.372 -11.952 1.00 97.31 265 ALA A C 1
ATOM 2100 O O . ALA A 1 265 ? -4.057 3.332 -12.591 1.00 97.31 265 ALA A O 1
ATOM 2101 N N . LEU A 1 266 ? -2.405 2.422 -11.383 1.00 95.06 266 LEU A N 1
ATOM 2102 C CA . LEU A 1 266 ? -1.509 3.583 -11.491 1.00 95.06 266 LEU A CA 1
ATOM 2103 C C . LEU A 1 266 ? -1.121 3.891 -12.942 1.00 95.06 266 LEU A C 1
ATOM 2105 O O . LEU A 1 266 ? -1.047 5.052 -13.337 1.00 95.06 266 LEU A O 1
ATOM 2109 N N . SER A 1 267 ? -0.900 2.870 -13.775 1.00 95.81 267 SER A N 1
ATOM 2110 C CA . SER A 1 267 ? -0.618 3.085 -15.198 1.00 95.81 267 SER A CA 1
ATOM 2111 C C . SER A 1 267 ? -1.789 3.757 -15.917 1.00 95.81 267 SER A C 1
ATOM 2113 O O . SER A 1 267 ? -1.591 4.497 -16.887 1.00 95.81 267 SER A O 1
ATOM 2115 N N . ARG A 1 268 ? -3.026 3.473 -15.492 1.00 95.00 268 ARG A N 1
ATOM 2116 C CA . ARG A 1 268 ? -4.250 4.014 -16.087 1.00 95.00 268 ARG A CA 1
ATOM 2117 C C . ARG A 1 268 ? -4.438 5.484 -15.734 1.00 95.00 268 ARG A C 1
ATOM 2119 O O . ARG A 1 268 ? -4.786 6.228 -16.650 1.00 95.00 268 ARG A O 1
ATOM 2126 N N . SER A 1 269 ? -4.055 5.925 -14.529 1.00 91.69 269 SER A N 1
ATOM 2127 C CA . SER A 1 269 ? -4.152 7.338 -14.107 1.00 91.69 269 SER A CA 1
ATOM 2128 C C . SER A 1 269 ? -3.385 8.323 -15.000 1.00 91.69 269 SER A C 1
ATOM 2130 O O . SER A 1 269 ? -3.695 9.511 -15.040 1.00 91.69 269 SER A O 1
ATOM 2132 N N . LEU A 1 270 ? -2.423 7.831 -15.787 1.00 90.00 270 LEU A N 1
ATOM 2133 C CA . LEU A 1 270 ? -1.656 8.625 -16.749 1.00 90.00 270 LEU A CA 1
ATOM 2134 C C . LEU A 1 270 ? -2.346 8.792 -18.121 1.00 90.00 270 LEU A C 1
ATOM 2136 O O . LEU A 1 270 ? -1.774 9.430 -19.011 1.00 90.00 270 LEU A O 1
ATOM 2140 N N . SER A 1 271 ? -3.535 8.212 -18.316 1.00 88.69 271 SER A N 1
ATOM 2141 C CA . SER A 1 271 ? -4.275 8.199 -19.590 1.00 88.69 271 SER A CA 1
ATOM 2142 C C . SER A 1 271 ? -5.360 9.269 -19.639 1.00 88.69 271 SER A C 1
ATOM 2144 O O . SER A 1 271 ? -6.004 9.544 -18.638 1.00 88.69 271 SER A O 1
ATOM 2146 N N . ALA A 1 272 ? -5.630 9.812 -20.827 1.00 88.31 272 ALA A N 1
ATOM 2147 C CA . ALA A 1 272 ? -6.616 10.882 -21.000 1.00 88.31 272 ALA A CA 1
ATOM 2148 C C . ALA A 1 272 ? -8.071 10.468 -20.691 1.00 88.31 272 ALA A C 1
ATOM 2150 O O . ALA A 1 272 ? -8.878 11.317 -20.343 1.00 88.31 272 ALA A O 1
ATOM 2151 N N . ASN A 1 273 ? -8.412 9.183 -20.829 1.00 90.62 273 ASN A N 1
ATOM 2152 C CA . ASN A 1 273 ? -9.765 8.655 -20.605 1.00 90.62 273 ASN A CA 1
ATOM 2153 C C . ASN A 1 273 ? -9.956 8.022 -19.216 1.00 90.62 273 ASN A C 1
ATOM 2155 O O . ASN A 1 273 ? -10.828 7.172 -19.051 1.00 90.62 273 ASN A O 1
ATOM 2159 N N . TYR A 1 274 ? -9.081 8.348 -18.268 1.00 95.06 274 TYR A N 1
ATOM 2160 C CA . TYR A 1 274 ? -9.156 7.844 -16.906 1.00 95.06 274 TYR A CA 1
ATOM 2161 C C . TYR A 1 274 ? -10.002 8.772 -16.017 1.00 95.06 274 TYR A C 1
ATOM 2163 O O . TYR A 1 274 ? -9.864 9.991 -16.139 1.00 95.06 274 TYR A O 1
ATOM 2171 N N . PRO A 1 275 ? -10.771 8.227 -15.059 1.00 97.31 275 PRO A N 1
ATOM 2172 C CA . PRO A 1 275 ? -11.087 6.806 -14.891 1.00 97.31 275 PRO A CA 1
ATOM 2173 C C . PRO A 1 275 ? -12.280 6.377 -15.764 1.00 97.31 275 PRO A C 1
ATOM 2175 O O . PRO A 1 275 ? -13.224 7.137 -15.963 1.00 97.31 275 PRO A O 1
ATOM 2178 N N . ASN A 1 276 ? -12.257 5.137 -16.254 1.00 96.12 276 ASN A N 1
ATOM 2179 C CA . ASN A 1 276 ? -13.447 4.430 -16.745 1.00 96.12 276 ASN A CA 1
ATOM 2180 C C . ASN A 1 276 ? -13.863 3.308 -15.771 1.00 96.12 276 ASN A C 1
ATOM 2182 O O . ASN A 1 276 ? -13.183 3.071 -14.776 1.00 96.12 276 ASN A O 1
ATOM 2186 N N . GLU A 1 277 ? -14.952 2.591 -16.062 1.00 97.00 277 GLU A N 1
ATOM 2187 C CA . GLU A 1 277 ? -15.466 1.547 -15.159 1.00 97.00 277 GLU A CA 1
ATOM 2188 C C . GLU A 1 277 ? -14.451 0.425 -14.886 1.00 97.00 277 GLU A C 1
ATOM 2190 O O . GLU A 1 277 ? -14.280 0.007 -13.746 1.00 97.00 277 GLU A O 1
ATOM 2195 N N . ASN A 1 278 ? -13.694 -0.010 -15.898 1.00 96.81 278 ASN A N 1
ATOM 2196 C CA . ASN A 1 278 ? -12.650 -1.020 -15.701 1.00 96.81 278 ASN A CA 1
ATOM 2197 C C . ASN A 1 278 ? -11.512 -0.497 -14.813 1.00 96.81 278 ASN A C 1
ATOM 2199 O O . ASN A 1 278 ? -10.915 -1.266 -14.060 1.00 96.81 278 ASN A O 1
ATOM 2203 N N . ASP A 1 279 ? -11.212 0.803 -14.880 1.00 98.19 279 ASP A N 1
ATOM 2204 C CA . ASP A 1 279 ? -10.214 1.431 -14.013 1.00 98.19 279 ASP A CA 1
ATOM 2205 C C . ASP A 1 279 ? -10.679 1.404 -12.545 1.00 98.19 279 ASP A C 1
ATOM 2207 O O . ASP A 1 279 ? -9.884 1.084 -11.660 1.00 98.19 279 ASP A O 1
ATOM 2211 N N . LEU A 1 280 ? -11.968 1.669 -12.291 1.00 98.44 280 LEU A N 1
ATOM 2212 C CA . LEU A 1 280 ? -12.568 1.569 -10.954 1.00 98.44 280 LEU A CA 1
ATOM 2213 C C . LEU A 1 280 ? -12.573 0.123 -10.441 1.00 98.44 280 LEU A C 1
ATOM 2215 O O . LEU A 1 280 ? -12.137 -0.111 -9.317 1.00 98.44 280 LEU A O 1
ATOM 2219 N N . LEU A 1 281 ? -12.955 -0.848 -11.275 1.00 98.06 281 LEU A N 1
ATOM 2220 C CA . LEU A 1 281 ? -12.927 -2.274 -10.919 1.00 98.06 281 LEU A CA 1
ATOM 2221 C C . LEU A 1 281 ? -11.508 -2.784 -10.627 1.00 98.06 281 LEU A C 1
ATOM 2223 O O . LEU A 1 281 ? -11.309 -3.622 -9.745 1.00 98.06 281 LEU A O 1
ATOM 2227 N N . THR A 1 282 ? -10.499 -2.273 -11.340 1.00 98.19 282 THR A N 1
ATOM 2228 C CA . THR A 1 282 ? -9.091 -2.628 -11.088 1.00 98.19 282 THR A CA 1
ATOM 2229 C C . THR A 1 282 ? -8.640 -2.106 -9.722 1.00 98.19 282 THR A C 1
ATOM 2231 O O . THR A 1 282 ? -8.005 -2.834 -8.956 1.00 98.19 282 THR A O 1
ATOM 2234 N N . TRP A 1 283 ? -9.000 -0.862 -9.388 1.00 98.25 283 TRP A N 1
ATOM 2235 C CA . TRP A 1 283 ? -8.746 -0.289 -8.067 1.00 98.25 283 TRP A CA 1
ATOM 2236 C C . TRP A 1 283 ? -9.485 -1.029 -6.952 1.00 98.25 283 TRP A C 1
ATOM 2238 O O . TRP A 1 283 ? -8.879 -1.323 -5.921 1.00 98.25 283 TRP A O 1
ATOM 2248 N N . GLU A 1 284 ? -10.757 -1.361 -7.163 1.00 98.31 284 GLU A N 1
ATOM 2249 C CA . GLU A 1 284 ? -11.558 -2.141 -6.223 1.00 98.31 284 GLU A CA 1
ATOM 2250 C C . GLU A 1 284 ? -10.925 -3.509 -5.961 1.00 98.31 284 GLU A C 1
ATOM 2252 O O . GLU A 1 284 ? -10.740 -3.889 -4.809 1.00 98.31 284 GLU A O 1
ATOM 2257 N N . SER A 1 285 ? -10.508 -4.215 -7.014 1.00 98.19 285 SER A N 1
ATOM 2258 C CA . SER A 1 285 ? -9.858 -5.525 -6.896 1.00 98.19 285 SER A CA 1
ATOM 2259 C C . SER A 1 285 ? -8.564 -5.439 -6.081 1.00 98.19 285 SER A C 1
ATOM 2261 O O . SER A 1 285 ? -8.362 -6.222 -5.151 1.00 98.19 285 SER A O 1
ATOM 2263 N N . ALA A 1 286 ? -7.714 -4.444 -6.363 1.00 98.25 286 ALA A N 1
ATOM 2264 C CA . ALA A 1 286 ? -6.506 -4.198 -5.574 1.00 98.25 286 ALA A CA 1
ATOM 2265 C C . ALA A 1 286 ? -6.838 -3.881 -4.103 1.00 98.25 286 ALA A C 1
ATOM 2267 O O . ALA A 1 286 ? -6.159 -4.357 -3.192 1.00 98.25 286 ALA A O 1
ATOM 2268 N N . TYR A 1 287 ? -7.893 -3.097 -3.864 1.00 98.06 287 TYR A N 1
ATOM 2269 C CA . TYR A 1 287 ? -8.350 -2.735 -2.524 1.00 98.06 287 TYR A CA 1
ATOM 2270 C C . TYR A 1 287 ? -8.896 -3.934 -1.746 1.00 98.06 287 TYR A C 1
ATOM 2272 O O . TYR A 1 287 ? -8.558 -4.084 -0.577 1.00 98.06 287 TYR A O 1
ATOM 2280 N N . LEU A 1 288 ? -9.697 -4.801 -2.366 1.00 97.19 288 LEU A N 1
ATOM 2281 C CA . LEU A 1 288 ? -10.250 -5.987 -1.708 1.00 97.19 288 LEU A CA 1
ATOM 2282 C C . LEU A 1 288 ? -9.151 -6.966 -1.273 1.00 97.19 288 LEU A C 1
ATOM 2284 O O . LEU A 1 288 ? -9.276 -7.599 -0.226 1.00 97.19 288 LEU A O 1
ATOM 2288 N N . LEU A 1 289 ? -8.063 -7.058 -2.042 1.00 97.62 289 LEU A N 1
ATOM 2289 C CA . LEU A 1 289 ? -6.920 -7.921 -1.736 1.00 97.62 289 LEU A CA 1
ATOM 2290 C C . LEU A 1 289 ? -5.962 -7.315 -0.696 1.00 97.62 289 LEU A C 1
ATOM 2292 O O . LEU A 1 289 ? -5.331 -8.053 0.061 1.00 97.62 289 LEU A O 1
ATOM 2296 N N . ALA A 1 290 ? -5.839 -5.985 -0.642 1.00 96.62 290 ALA A N 1
ATOM 2297 C CA . ALA A 1 290 ? -4.935 -5.298 0.282 1.00 96.62 290 ALA A CA 1
ATOM 2298 C C . ALA A 1 290 ? -5.542 -4.016 0.901 1.00 96.62 290 ALA A C 1
ATOM 2300 O O . ALA A 1 290 ? -4.971 -2.925 0.762 1.00 96.62 290 ALA A O 1
ATOM 2301 N N . PRO A 1 291 ? -6.661 -4.115 1.649 1.00 94.44 291 PRO A N 1
ATOM 2302 C CA . PRO A 1 291 ? -7.392 -2.954 2.176 1.00 94.44 291 PRO A CA 1
ATOM 2303 C C . PRO A 1 291 ? -6.621 -2.155 3.239 1.00 94.44 291 PRO A C 1
ATOM 2305 O O . PRO A 1 291 ? -7.001 -1.023 3.562 1.00 94.44 291 PRO A O 1
ATOM 2308 N N . GLN A 1 292 ? -5.552 -2.744 3.784 1.00 90.06 292 GLN A N 1
ATOM 2309 C CA . GLN A 1 292 ? -4.622 -2.145 4.740 1.00 90.06 292 GLN A CA 1
ATOM 2310 C C . GLN A 1 292 ? -3.624 -1.165 4.104 1.00 90.06 292 GLN A C 1
ATOM 2312 O O . GLN A 1 292 ? -3.001 -0.385 4.822 1.00 90.06 292 GLN A O 1
ATOM 2317 N N . LEU A 1 293 ? -3.433 -1.197 2.779 1.00 92.56 293 LEU A N 1
ATOM 2318 C CA . LEU A 1 293 ? -2.464 -0.330 2.109 1.00 92.56 293 LEU A CA 1
ATOM 2319 C C . LEU A 1 293 ? -3.082 1.032 1.781 1.00 92.56 293 LEU A C 1
ATOM 2321 O O . LEU A 1 293 ? -3.890 1.168 0.862 1.00 92.56 293 LEU A O 1
ATOM 2325 N N . ILE A 1 294 ? -2.633 2.065 2.501 1.00 94.00 294 ILE A N 1
ATOM 2326 C CA . ILE A 1 294 ? -3.103 3.453 2.345 1.00 94.00 294 ILE A CA 1
ATOM 2327 C C . ILE A 1 294 ? -2.942 3.943 0.899 1.00 94.00 294 ILE A C 1
ATOM 2329 O O . ILE A 1 294 ? -3.850 4.575 0.371 1.00 94.00 294 ILE A O 1
ATOM 2333 N N . ALA A 1 295 ? -1.840 3.595 0.226 1.00 93.94 295 ALA A N 1
ATOM 2334 C CA . ALA A 1 295 ? -1.601 3.982 -1.167 1.00 93.94 295 ALA A CA 1
ATOM 2335 C C . ALA A 1 295 ? -2.693 3.473 -2.128 1.00 93.94 295 ALA A C 1
ATOM 2337 O O . ALA A 1 295 ? -3.104 4.198 -3.033 1.00 93.94 295 ALA A O 1
ATOM 2338 N N . ILE A 1 296 ? -3.195 2.250 -1.914 1.00 96.81 296 ILE A N 1
ATOM 2339 C CA . ILE A 1 296 ? -4.280 1.683 -2.726 1.00 96.81 296 ILE A CA 1
ATOM 2340 C C . ILE A 1 296 ? -5.594 2.387 -2.406 1.00 96.81 296 ILE A C 1
ATOM 2342 O O . ILE A 1 296 ? -6.315 2.795 -3.312 1.00 96.81 296 ILE A O 1
ATOM 2346 N N . ARG A 1 297 ? -5.875 2.586 -1.115 1.00 97.06 297 ARG A N 1
ATOM 2347 C CA . ARG A 1 297 ? -7.096 3.250 -0.652 1.00 97.06 297 ARG A CA 1
ATOM 2348 C C . ARG A 1 297 ? -7.192 4.695 -1.162 1.00 97.06 297 ARG A C 1
ATOM 2350 O O . ARG A 1 297 ? -8.245 5.090 -1.651 1.00 97.06 297 ARG A O 1
ATOM 2357 N N . PHE A 1 298 ? -6.099 5.458 -1.122 1.00 97.81 298 PHE A N 1
ATOM 2358 C CA . PHE A 1 298 ? -6.034 6.810 -1.686 1.00 97.81 298 PHE A CA 1
ATOM 2359 C C . PHE A 1 298 ? -6.183 6.831 -3.204 1.00 97.81 298 PHE A C 1
ATOM 2361 O O . PHE A 1 298 ? -6.952 7.643 -3.717 1.00 97.81 298 PHE A O 1
ATOM 2368 N N . GLY A 1 299 ? -5.492 5.938 -3.918 1.00 97.19 299 GLY A N 1
ATOM 2369 C CA . GLY A 1 299 ? -5.624 5.836 -5.371 1.00 97.19 299 GLY A CA 1
ATOM 2370 C C . GLY A 1 299 ? -7.058 5.522 -5.801 1.00 97.19 299 GLY A C 1
ATOM 2371 O O . GLY A 1 299 ? -7.596 6.194 -6.683 1.00 97.19 299 GLY A O 1
ATOM 2372 N N . TYR A 1 300 ? -7.709 4.575 -5.118 1.00 98.38 300 TYR A N 1
ATOM 2373 C CA . TYR A 1 300 ? -9.095 4.213 -5.397 1.00 98.38 300 TYR A CA 1
ATOM 2374 C C . TYR A 1 300 ? -10.074 5.344 -5.047 1.00 98.38 300 TYR A C 1
ATOM 2376 O O . TYR A 1 300 ? -10.891 5.718 -5.886 1.00 98.38 300 TYR A O 1
ATOM 2384 N N . ALA A 1 301 ? -9.945 5.969 -3.871 1.00 98.50 301 ALA A N 1
ATOM 2385 C CA . ALA A 1 301 ? -10.786 7.106 -3.484 1.00 98.50 301 ALA A CA 1
ATOM 2386 C C . ALA A 1 301 ? -10.670 8.263 -4.485 1.00 98.50 301 ALA A C 1
ATOM 2388 O O . ALA A 1 301 ? -11.672 8.836 -4.906 1.00 98.50 301 ALA A O 1
ATOM 2389 N N . ARG A 1 302 ? -9.447 8.568 -4.935 1.00 98.31 302 ARG A N 1
ATOM 2390 C CA . ARG A 1 302 ? -9.217 9.575 -5.972 1.00 98.31 302 ARG A CA 1
ATOM 2391 C C . ARG A 1 302 ? -9.893 9.204 -7.292 1.00 98.31 302 ARG A C 1
ATOM 2393 O O . ARG A 1 302 ? -10.487 10.076 -7.922 1.00 98.31 302 ARG A O 1
ATOM 2400 N N . ALA A 1 303 ? -9.819 7.941 -7.713 1.00 98.31 303 ALA A N 1
ATOM 2401 C CA . ALA A 1 303 ? -10.506 7.466 -8.913 1.00 98.31 303 ALA A CA 1
ATOM 2402 C C . ALA A 1 303 ? -12.032 7.636 -8.796 1.00 98.31 303 ALA A C 1
ATOM 2404 O O . ALA A 1 303 ? -12.660 8.154 -9.715 1.00 98.31 303 ALA A O 1
ATOM 2405 N N . LEU A 1 304 ? -12.614 7.287 -7.647 1.00 98.62 304 LEU A N 1
ATOM 2406 C CA . LEU A 1 304 ? -14.040 7.475 -7.368 1.00 98.62 304 LEU A CA 1
ATOM 2407 C C . LEU A 1 304 ? -14.443 8.957 -7.420 1.00 98.62 304 LEU A C 1
ATOM 2409 O O . LEU A 1 304 ? -15.421 9.291 -8.084 1.00 98.62 304 LEU A O 1
ATOM 2413 N N . MET A 1 305 ? -13.656 9.859 -6.823 1.00 98.56 305 MET A N 1
ATOM 2414 C CA . MET A 1 305 ? -13.916 11.306 -6.886 1.00 98.56 305 M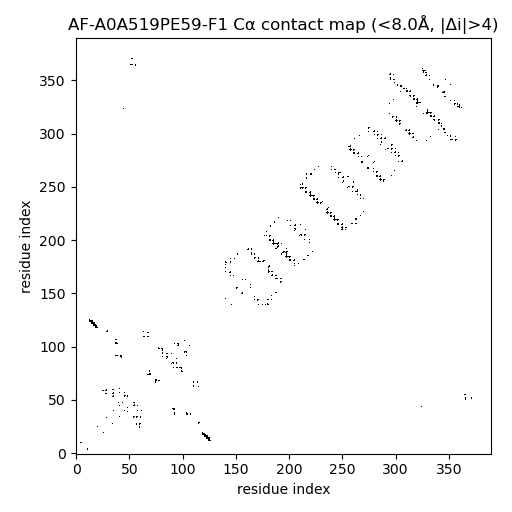ET A CA 1
ATOM 2415 C C . MET A 1 305 ? -13.856 11.854 -8.319 1.00 98.56 305 MET A C 1
ATOM 2417 O O . MET A 1 305 ? -14.718 12.627 -8.733 1.00 98.56 305 MET A O 1
ATOM 2421 N N . LEU A 1 306 ? -12.870 11.430 -9.119 1.00 97.69 306 LEU A N 1
ATOM 2422 C CA . LEU A 1 306 ? -12.794 11.811 -10.537 1.00 97.69 306 LEU A CA 1
ATOM 2423 C C . LEU A 1 306 ? -13.997 11.287 -11.337 1.00 97.69 306 LEU A C 1
ATOM 2425 O O . LEU A 1 306 ? -14.465 11.970 -12.244 1.00 97.69 306 LEU A O 1
ATOM 2429 N N . ALA A 1 307 ? -14.526 10.120 -10.966 1.00 97.62 307 ALA A N 1
ATOM 2430 C CA . ALA A 1 307 ? -15.753 9.548 -11.515 1.00 97.62 307 ALA A CA 1
ATOM 2431 C C . ALA A 1 307 ? -17.047 10.132 -10.906 1.00 97.62 307 ALA A C 1
ATOM 2433 O O . ALA A 1 307 ? -18.128 9.636 -11.212 1.00 97.62 307 ALA A O 1
ATOM 2434 N N . GLN A 1 308 ? -16.958 11.162 -10.051 1.00 97.50 308 GLN A N 1
ATOM 2435 C CA . GLN A 1 308 ? -18.087 11.784 -9.336 1.00 97.50 308 GLN A CA 1
ATOM 2436 C C . GLN A 1 308 ? -18.844 10.835 -8.383 1.00 97.50 308 GLN A C 1
ATOM 2438 O O . GLN A 1 308 ? -19.968 11.117 -7.975 1.00 97.50 308 GLN A O 1
ATOM 2443 N N . ARG A 1 309 ? -18.222 9.723 -7.976 1.00 98.25 309 ARG A N 1
ATOM 2444 C CA . ARG A 1 309 ? -18.728 8.766 -6.975 1.00 98.25 309 ARG A CA 1
ATOM 2445 C C . ARG A 1 309 ? -18.237 9.163 -5.576 1.00 98.25 309 ARG A C 1
ATOM 2447 O O . ARG A 1 309 ? -17.536 8.409 -4.902 1.00 98.25 309 ARG A O 1
ATOM 2454 N N . ASN A 1 310 ? -18.553 10.392 -5.168 1.00 98.38 310 ASN A N 1
ATOM 2455 C CA . ASN A 1 310 ? -17.977 11.017 -3.971 1.00 98.38 310 ASN A CA 1
ATOM 2456 C C . ASN A 1 310 ? -18.362 10.298 -2.669 1.00 98.38 310 ASN A C 1
ATOM 2458 O O . ASN A 1 310 ? -17.492 10.087 -1.829 1.00 98.38 310 ASN A O 1
ATOM 2462 N N . ASP A 1 311 ? -19.611 9.847 -2.532 1.00 97.88 311 ASP A N 1
ATOM 2463 C CA . ASP A 1 311 ? -20.081 9.140 -1.328 1.00 97.88 311 ASP A CA 1
ATOM 2464 C C . ASP A 1 311 ? -19.274 7.858 -1.060 1.00 97.88 311 ASP A C 1
ATOM 2466 O O . ASP A 1 311 ? -18.913 7.543 0.076 1.00 97.88 311 ASP A O 1
ATOM 2470 N N . GLU A 1 312 ? -18.919 7.135 -2.124 1.00 98.00 312 GLU A N 1
ATOM 2471 C CA . GLU A 1 312 ? -18.101 5.925 -2.032 1.00 98.00 312 GLU A CA 1
ATOM 2472 C C . GLU A 1 312 ? -16.650 6.248 -1.671 1.00 98.00 312 GLU A C 1
ATOM 2474 O O . GLU A 1 312 ? -16.037 5.538 -0.870 1.00 98.00 312 GLU A O 1
ATOM 2479 N N . ALA A 1 313 ? -16.105 7.347 -2.203 1.00 98.31 313 ALA A N 1
ATOM 2480 C CA . ALA A 1 313 ? -14.780 7.824 -1.824 1.00 98.31 313 ALA A CA 1
ATOM 2481 C C . ALA A 1 313 ? -14.725 8.203 -0.335 1.00 98.31 313 ALA A C 1
ATOM 2483 O O . ALA A 1 313 ? -13.774 7.829 0.353 1.00 98.31 313 ALA A O 1
ATOM 2484 N N . VAL A 1 314 ? -15.753 8.882 0.184 1.00 97.62 314 VAL A N 1
ATOM 2485 C CA . VAL A 1 314 ? -15.865 9.250 1.606 1.00 97.62 314 VAL A CA 1
ATOM 2486 C C . VAL A 1 314 ? -15.906 8.001 2.487 1.00 97.62 314 VAL A C 1
ATOM 2488 O O . VAL A 1 314 ? -15.093 7.866 3.408 1.00 97.62 314 VAL A O 1
ATOM 2491 N N . ALA A 1 315 ? -16.768 7.033 2.157 1.00 94.94 315 ALA A N 1
ATOM 2492 C CA . ALA A 1 315 ? -16.839 5.753 2.863 1.00 94.94 315 ALA A CA 1
ATOM 2493 C C . ALA A 1 315 ? -15.481 5.028 2.879 1.00 94.94 315 ALA A C 1
ATOM 2495 O O . ALA A 1 315 ? -15.062 4.471 3.900 1.00 94.94 315 ALA A O 1
ATOM 2496 N N . LEU A 1 316 ? -14.756 5.084 1.761 1.00 95.81 316 LEU A N 1
ATOM 2497 C CA .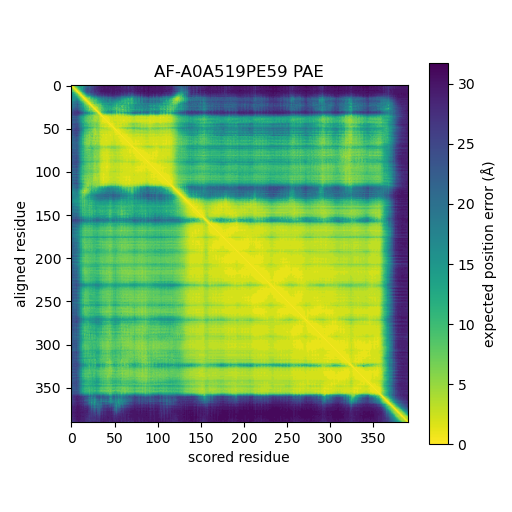 LEU A 1 316 ? -13.429 4.506 1.630 1.00 95.81 316 LEU A CA 1
ATOM 2498 C C . LEU A 1 316 ? -12.355 5.289 2.407 1.00 95.81 316 LEU A C 1
ATOM 2500 O O . LEU A 1 316 ? -11.365 4.697 2.821 1.00 95.81 316 LEU A O 1
ATOM 2504 N N . LEU A 1 317 ? -12.492 6.585 2.657 1.00 96.50 317 LEU A N 1
ATOM 2505 C CA . LEU A 1 317 ? -11.463 7.370 3.353 1.00 96.50 317 LEU A CA 1
ATOM 2506 C C . LEU A 1 317 ? -11.637 7.394 4.874 1.00 96.50 317 LEU A C 1
ATOM 2508 O O . LEU A 1 317 ? -10.644 7.542 5.592 1.00 96.50 317 LEU A O 1
ATOM 2512 N N . HIS A 1 318 ? -12.854 7.176 5.379 1.00 92.19 318 HIS A N 1
ATOM 2513 C CA . HIS A 1 318 ? -13.154 7.230 6.813 1.00 92.19 318 HIS A CA 1
ATOM 2514 C C . HIS A 1 318 ? -12.204 6.412 7.707 1.00 92.19 318 HIS A C 1
ATOM 2516 O O . HIS A 1 318 ? -11.755 6.955 8.719 1.00 92.19 318 HIS A O 1
ATOM 2522 N N . PRO A 1 319 ? -11.836 5.154 7.382 1.00 90.19 319 PRO A N 1
ATOM 2523 C CA . PRO A 1 319 ? -10.909 4.398 8.225 1.00 90.19 319 PRO A CA 1
ATOM 2524 C C . PRO A 1 319 ? -9.510 5.019 8.322 1.00 90.19 319 PRO A C 1
ATOM 2526 O O . PRO A 1 319 ? -8.863 4.895 9.356 1.00 90.19 319 PRO A O 1
ATOM 2529 N N . VAL A 1 320 ? -9.043 5.708 7.274 1.00 92.31 320 VAL A N 1
ATOM 2530 C CA . VAL A 1 320 ? -7.734 6.387 7.287 1.00 92.31 320 VAL A CA 1
ATOM 2531 C C . VAL A 1 320 ? -7.826 7.699 8.053 1.00 92.31 320 VAL A C 1
ATOM 2533 O O . VAL A 1 320 ? -6.957 7.976 8.871 1.00 92.31 320 VAL A O 1
ATOM 2536 N N . ALA A 1 321 ? -8.902 8.466 7.852 1.00 91.06 321 ALA A N 1
ATOM 2537 C CA . ALA A 1 321 ? -9.150 9.731 8.550 1.00 91.06 321 ALA A CA 1
ATOM 2538 C C . ALA A 1 321 ? -9.216 9.584 10.082 1.00 91.06 321 ALA A C 1
ATOM 2540 O O . ALA A 1 321 ? -8.937 10.538 10.805 1.00 91.06 321 ALA A O 1
ATOM 2541 N N . ASN A 1 322 ? -9.558 8.387 10.566 1.00 83.75 322 ASN A N 1
ATOM 2542 C CA . ASN A 1 322 ? -9.629 8.044 11.987 1.00 83.75 322 ASN A CA 1
ATOM 2543 C C . ASN A 1 322 ? -8.447 7.172 12.463 1.00 83.75 322 ASN A C 1
ATOM 2545 O O . ASN A 1 322 ? -8.520 6.576 13.537 1.00 83.75 322 ASN A O 1
ATOM 2549 N N . SER A 1 323 ? -7.372 7.049 11.674 1.00 80.88 323 SER A N 1
ATOM 2550 C CA . SER A 1 323 ? -6.205 6.240 12.046 1.00 80.88 323 SER A CA 1
ATOM 2551 C C . SER A 1 323 ? -5.361 6.937 13.126 1.00 80.88 323 SER A C 1
ATOM 2553 O O . SER A 1 323 ? -4.854 8.030 12.868 1.00 80.88 323 SER A O 1
ATOM 2555 N N . PRO A 1 324 ? -5.122 6.311 14.297 1.00 70.38 324 PRO A N 1
ATOM 2556 C CA . PRO A 1 324 ? -4.275 6.894 15.344 1.00 70.38 324 PRO A CA 1
ATOM 2557 C C . PRO A 1 324 ? -2.773 6.793 15.027 1.00 70.38 324 PRO A C 1
ATOM 2559 O O . PRO A 1 324 ? -1.963 7.523 15.582 1.00 70.38 324 PRO A O 1
ATOM 2562 N N . HIS A 1 325 ? -2.377 5.894 14.121 1.00 72.12 325 HIS A N 1
ATOM 2563 C CA . HIS A 1 325 ? -0.965 5.607 13.829 1.00 72.12 325 HIS A CA 1
ATOM 2564 C C . HIS A 1 325 ? -0.454 6.244 12.535 1.00 72.12 325 HIS A C 1
ATOM 2566 O O . HIS A 1 325 ? 0.713 6.077 12.195 1.00 72.12 325 HIS A O 1
ATOM 2572 N N . ALA A 1 326 ? -1.327 6.919 11.789 1.00 78.38 326 ALA A N 1
ATOM 2573 C CA . ALA A 1 326 ? -0.990 7.512 10.504 1.00 78.38 326 ALA A CA 1
ATOM 2574 C C . ALA A 1 326 ? -1.506 8.956 10.447 1.00 78.38 326 ALA A C 1
ATOM 2576 O O . ALA A 1 326 ? -2.351 9.265 9.613 1.00 78.38 326 ALA A O 1
ATOM 2577 N N . LYS A 1 327 ? -1.044 9.822 11.358 1.00 83.81 327 LYS A N 1
ATOM 2578 C CA . LYS A 1 327 ? -1.440 11.237 11.479 1.00 83.81 327 LYS A CA 1
ATOM 2579 C C . LYS A 1 327 ? -1.360 11.965 10.139 1.00 83.81 327 LYS A C 1
ATOM 2581 O O . LYS A 1 327 ? -2.343 12.581 9.731 1.00 83.81 327 LYS A O 1
ATOM 2586 N N . THR A 1 328 ? -0.243 11.822 9.422 1.00 90.44 328 THR A N 1
ATOM 2587 C CA . THR A 1 328 ? -0.048 12.488 8.124 1.00 90.44 328 THR A CA 1
ATOM 2588 C C . THR A 1 328 ? -1.082 12.007 7.098 1.00 90.44 328 THR A C 1
ATOM 2590 O O . THR A 1 328 ? -1.708 12.805 6.398 1.00 90.44 328 THR A O 1
ATOM 2593 N N . ALA A 1 329 ? -1.321 10.695 7.028 1.00 91.94 329 ALA A N 1
ATOM 2594 C CA . ALA A 1 329 ? -2.328 10.133 6.132 1.00 91.94 329 ALA A CA 1
ATOM 2595 C C . ALA A 1 329 ? -3.763 10.473 6.572 1.00 91.94 329 ALA A C 1
ATOM 2597 O O . ALA A 1 329 ? -4.618 10.711 5.724 1.00 91.94 329 ALA A O 1
ATOM 2598 N N . ALA A 1 330 ? -4.040 10.522 7.874 1.00 92.19 330 ALA A N 1
ATOM 2599 C CA . ALA A 1 330 ? -5.347 10.857 8.424 1.00 92.19 330 ALA A CA 1
ATOM 2600 C C . ALA A 1 330 ? -5.743 12.294 8.076 1.00 92.19 330 ALA A C 1
ATOM 2602 O O . ALA A 1 330 ? -6.880 12.549 7.683 1.00 92.19 330 ALA A O 1
ATOM 2603 N N . GLU A 1 331 ? -4.797 13.229 8.148 1.00 93.12 331 GLU A N 1
ATOM 2604 C CA . GLU A 1 331 ? -5.027 14.622 7.778 1.00 93.12 331 GLU A CA 1
ATOM 2605 C C . GLU A 1 331 ? -5.315 14.781 6.280 1.00 93.12 331 GLU A C 1
ATOM 2607 O O . GLU A 1 331 ? -6.301 15.415 5.906 1.00 93.12 331 GLU A O 1
ATOM 2612 N N . VAL A 1 332 ? -4.542 14.109 5.423 1.00 96.69 332 VAL A N 1
ATOM 2613 C CA . VAL A 1 332 ? -4.806 14.068 3.975 1.00 96.69 332 VAL A CA 1
ATOM 2614 C C . VAL A 1 332 ? -6.141 13.387 3.652 1.00 96.69 332 VAL A C 1
ATOM 2616 O O . VAL A 1 332 ? -6.866 13.843 2.768 1.00 96.69 332 VAL A O 1
ATOM 2619 N N . ALA A 1 333 ? -6.513 12.334 4.383 1.00 97.25 333 ALA A N 1
ATOM 2620 C CA . ALA A 1 333 ? -7.805 11.676 4.223 1.00 97.25 333 ALA A CA 1
ATOM 2621 C C . ALA A 1 333 ? -8.971 12.608 4.583 1.00 97.25 333 ALA A C 1
ATOM 2623 O O . ALA A 1 333 ? -9.944 12.653 3.836 1.00 97.25 333 ALA A O 1
ATOM 2624 N N . ARG A 1 334 ? -8.864 13.386 5.672 1.00 96.25 334 ARG A N 1
ATOM 2625 C CA . ARG A 1 334 ? -9.871 14.398 6.043 1.00 96.25 334 ARG A CA 1
ATOM 2626 C C . ARG A 1 334 ? -10.029 15.465 4.961 1.00 96.25 334 ARG A C 1
ATOM 2628 O O . ARG A 1 334 ? -11.147 15.718 4.532 1.00 96.25 334 ARG A O 1
ATOM 2635 N N . GLN A 1 335 ? -8.923 15.992 4.433 1.00 97.75 335 GLN A N 1
ATOM 2636 C CA . GLN A 1 335 ? -8.967 16.956 3.324 1.00 97.75 335 GLN A CA 1
ATOM 2637 C C . GLN A 1 335 ? -9.624 16.375 2.063 1.00 97.75 335 GLN A C 1
ATOM 2639 O O . GLN A 1 335 ? -10.360 17.066 1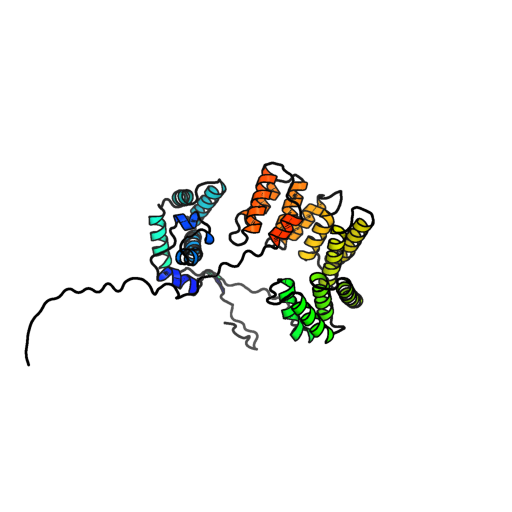.359 1.00 97.75 335 GLN A O 1
ATOM 2644 N N . MET A 1 336 ? -9.361 15.103 1.752 1.00 98.25 336 MET A N 1
ATOM 2645 C CA . MET A 1 336 ? -10.008 14.418 0.631 1.00 98.25 336 MET A CA 1
ATOM 2646 C C . MET A 1 336 ? -11.511 14.213 0.864 1.00 98.25 336 MET A C 1
ATOM 2648 O O . MET A 1 336 ? -12.279 14.391 -0.078 1.00 98.25 336 MET A O 1
ATOM 2652 N N . ILE A 1 337 ? -11.931 13.884 2.092 1.00 98.31 337 ILE A N 1
ATOM 2653 C CA . ILE A 1 337 ? -13.350 13.771 2.474 1.00 98.31 337 ILE A CA 1
ATOM 2654 C C . ILE A 1 337 ? -14.057 15.116 2.295 1.00 98.31 337 ILE A C 1
ATOM 2656 O O . ILE A 1 337 ? -15.041 15.178 1.567 1.00 98.31 337 ILE A O 1
ATOM 2660 N N . GLU A 1 338 ? -13.513 16.198 2.859 1.00 98.00 338 GLU A N 1
ATOM 2661 C CA . GLU A 1 338 ? -14.086 17.547 2.734 1.00 98.00 338 GLU A CA 1
ATOM 2662 C C . GLU A 1 338 ? -14.252 17.961 1.265 1.00 98.00 338 GLU A C 1
ATOM 2664 O O . GLU A 1 338 ? -15.286 18.494 0.862 1.00 98.00 338 GLU A O 1
ATOM 2669 N N . ARG A 1 339 ? -13.245 17.672 0.429 1.00 98.38 339 ARG A N 1
ATOM 2670 C CA . ARG A 1 339 ? -13.314 17.920 -1.016 1.00 98.38 339 ARG A CA 1
ATOM 2671 C C . ARG A 1 339 ? -14.393 17.083 -1.693 1.00 98.38 339 ARG A C 1
ATOM 2673 O O . ARG A 1 339 ? -15.122 17.623 -2.518 1.00 98.38 339 ARG A O 1
ATOM 2680 N N . ALA A 1 340 ? -14.500 15.796 -1.366 1.00 98.31 340 ALA A N 1
ATOM 2681 C CA . ALA A 1 340 ? -15.511 14.910 -1.936 1.00 98.31 340 ALA A CA 1
ATOM 2682 C C . ALA A 1 340 ? -16.932 15.374 -1.579 1.00 98.31 340 ALA A C 1
ATOM 2684 O O . ALA A 1 340 ? -17.774 15.491 -2.470 1.00 98.31 340 ALA A O 1
ATOM 2685 N N . GLU A 1 341 ? -17.175 15.722 -0.314 1.00 97.44 341 GLU A N 1
ATOM 2686 C CA . GLU A 1 341 ? -18.456 16.259 0.168 1.00 97.44 341 GLU A CA 1
ATOM 2687 C C . GLU A 1 341 ? -18.800 17.604 -0.487 1.00 97.44 341 GLU A C 1
ATOM 2689 O O . GLU A 1 341 ? -19.952 17.861 -0.834 1.00 97.44 341 GLU A O 1
ATOM 2694 N N . ALA A 1 342 ? -17.794 18.450 -0.728 1.00 97.56 342 ALA A N 1
ATOM 2695 C CA . ALA A 1 342 ? -17.954 19.726 -1.419 1.00 97.56 342 ALA A CA 1
ATOM 2696 C C . ALA A 1 342 ? -18.002 19.611 -2.960 1.00 97.56 342 ALA A C 1
ATOM 2698 O O . ALA A 1 342 ? -18.081 20.637 -3.641 1.00 97.56 342 ALA A O 1
ATOM 2699 N N . GLY A 1 343 ? -17.915 18.402 -3.531 1.00 96.12 343 GLY A N 1
ATOM 2700 C CA . GLY A 1 343 ? -17.875 18.187 -4.984 1.00 96.12 343 GLY A CA 1
ATOM 2701 C C . GLY A 1 343 ? -16.631 18.767 -5.673 1.00 96.12 343 GLY A C 1
ATOM 2702 O O . GLY A 1 343 ? -16.661 19.087 -6.860 1.00 96.12 343 GLY A O 1
ATOM 2703 N N . GLN A 1 344 ? -15.543 18.947 -4.929 1.00 97.75 344 GLN A N 1
ATOM 2704 C CA . GLN A 1 344 ? -14.281 19.498 -5.409 1.00 97.75 344 GLN A CA 1
ATOM 2705 C C . GLN A 1 344 ? -13.361 18.409 -5.967 1.00 97.75 344 GLN A C 1
ATOM 2707 O O . GLN A 1 344 ? -13.422 17.239 -5.588 1.00 97.75 344 GLN A O 1
ATOM 2712 N N . SER A 1 345 ? -12.439 18.818 -6.843 1.00 96.44 345 SER A N 1
ATOM 2713 C CA . SER A 1 345 ? -11.421 17.919 -7.382 1.00 96.44 345 SER A CA 1
ATOM 2714 C C . SER A 1 345 ? -10.550 17.311 -6.270 1.00 96.44 345 SER A C 1
ATOM 2716 O O . SER A 1 345 ? -10.162 18.021 -5.330 1.00 96.44 345 SER A O 1
ATOM 2718 N N . PRO A 1 346 ? -10.171 16.025 -6.392 1.00 97.50 346 PRO A N 1
ATOM 2719 C CA . PRO A 1 346 ? -9.288 15.375 -5.430 1.00 97.50 346 PRO A CA 1
ATOM 2720 C C . PRO A 1 346 ? -7.901 16.023 -5.400 1.00 97.50 346 PRO A C 1
ATOM 2722 O O . PRO A 1 346 ? -7.529 16.796 -6.286 1.00 97.50 346 PRO A O 1
ATOM 2725 N N . LEU A 1 347 ? -7.123 15.688 -4.373 1.00 97.19 347 LEU A N 1
ATOM 2726 C CA . LEU A 1 347 ? -5.710 16.044 -4.296 1.00 97.19 347 LEU A CA 1
ATOM 2727 C C . LEU A 1 347 ? -4.892 15.352 -5.399 1.00 97.19 347 LEU A C 1
ATOM 2729 O O . LEU A 1 347 ? -5.301 14.344 -5.991 1.00 97.19 347 LEU A O 1
ATOM 2733 N N . ASP A 1 348 ? -3.713 15.908 -5.662 1.00 93.00 348 ASP A N 1
ATOM 2734 C CA . ASP A 1 348 ? -2.776 15.374 -6.646 1.00 93.00 348 ASP A CA 1
ATOM 2735 C C . ASP A 1 348 ? -2.153 14.051 -6.183 1.00 93.00 348 ASP A C 1
ATOM 2737 O O . ASP A 1 348 ? -1.864 13.858 -5.000 1.00 93.00 348 ASP A O 1
ATOM 2741 N N . ASP A 1 349 ? -1.864 13.162 -7.142 1.00 89.38 349 ASP A N 1
ATOM 2742 C CA . ASP A 1 349 ? -1.272 11.839 -6.880 1.00 89.38 349 ASP A CA 1
ATOM 2743 C C . ASP A 1 349 ? 0.021 11.938 -6.054 1.00 89.38 349 ASP A C 1
ATOM 2745 O O . ASP A 1 349 ? 0.254 11.118 -5.171 1.00 89.38 349 ASP A O 1
ATOM 2749 N N . ALA A 1 350 ? 0.846 12.963 -6.291 1.00 90.00 350 ALA A N 1
ATOM 2750 C CA . ALA A 1 350 ? 2.097 13.163 -5.558 1.00 90.00 350 ALA A CA 1
ATOM 2751 C C . ALA A 1 350 ? 1.874 13.427 -4.058 1.00 90.00 350 ALA A C 1
ATOM 2753 O O . ALA A 1 350 ? 2.626 12.913 -3.229 1.00 90.00 350 ALA A O 1
ATOM 2754 N N . VAL A 1 351 ? 0.828 14.185 -3.703 1.00 94.75 351 VAL A N 1
ATOM 2755 C CA . VAL A 1 351 ? 0.466 14.466 -2.303 1.00 94.75 351 VAL A CA 1
ATOM 2756 C C . VAL A 1 351 ? -0.005 13.184 -1.623 1.00 94.75 351 VAL A C 1
ATOM 2758 O O . VAL A 1 351 ? 0.445 12.857 -0.525 1.00 94.75 351 VAL A O 1
ATOM 2761 N N . LEU A 1 352 ? -0.859 12.419 -2.306 1.00 94.56 352 LEU A N 1
ATOM 2762 C CA . LEU A 1 352 ? -1.380 11.151 -1.797 1.00 94.56 352 LEU A CA 1
ATOM 2763 C C . LEU A 1 352 ? -0.269 10.106 -1.619 1.00 94.56 352 LEU A C 1
ATOM 2765 O O . LEU A 1 352 ? -0.210 9.433 -0.591 1.00 94.56 352 LEU A O 1
ATOM 2769 N N . GLU A 1 353 ? 0.644 9.988 -2.587 1.00 89.88 353 GLU A N 1
ATOM 2770 C CA . GLU A 1 353 ? 1.791 9.080 -2.504 1.00 89.88 353 GLU A CA 1
ATOM 27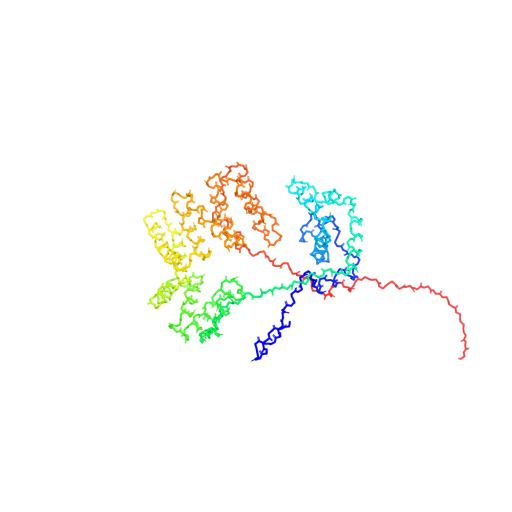71 C C . GLU A 1 353 ? 2.747 9.453 -1.363 1.00 89.88 353 GLU A C 1
ATOM 2773 O O . GLU A 1 353 ? 3.250 8.562 -0.674 1.00 89.88 353 GLU A O 1
ATOM 2778 N N . ALA A 1 354 ? 3.002 10.747 -1.152 1.00 90.75 354 ALA A N 1
ATOM 2779 C CA . ALA A 1 354 ? 3.837 11.214 -0.050 1.00 90.75 354 ALA A CA 1
ATOM 2780 C C . ALA A 1 354 ? 3.201 10.877 1.306 1.00 90.75 354 ALA A C 1
ATOM 2782 O O . ALA A 1 354 ? 3.861 10.291 2.162 1.00 90.75 354 ALA A O 1
ATOM 2783 N N . ALA A 1 355 ? 1.906 11.157 1.470 1.00 92.44 355 ALA A N 1
ATOM 2784 C CA . ALA A 1 355 ? 1.174 10.863 2.698 1.00 92.44 355 ALA A CA 1
ATOM 2785 C C . ALA A 1 355 ? 1.087 9.357 2.992 1.00 92.44 355 ALA A C 1
ATOM 2787 O O . ALA A 1 355 ? 1.245 8.942 4.135 1.00 92.44 355 ALA A O 1
ATOM 2788 N N . ALA A 1 356 ? 0.911 8.519 1.966 1.00 89.50 356 ALA A N 1
ATOM 2789 C CA . ALA A 1 356 ? 0.886 7.065 2.127 1.00 89.50 356 ALA A CA 1
ATOM 2790 C C . ALA A 1 356 ? 2.250 6.461 2.516 1.00 89.50 356 ALA A C 1
ATOM 2792 O O . ALA A 1 356 ? 2.297 5.358 3.060 1.00 89.50 356 ALA A O 1
ATOM 2793 N N . ARG A 1 357 ? 3.358 7.149 2.209 1.00 85.50 357 ARG A N 1
ATOM 2794 C CA . ARG A 1 357 ? 4.731 6.728 2.546 1.00 85.50 357 ARG A CA 1
ATOM 2795 C C . ARG A 1 357 ? 5.275 7.391 3.810 1.00 85.50 357 ARG A C 1
ATOM 2797 O O . ARG A 1 357 ? 6.370 7.023 4.242 1.00 85.50 357 ARG A O 1
ATOM 2804 N N . ALA A 1 358 ? 4.556 8.364 4.366 1.00 83.50 358 ALA A N 1
ATOM 2805 C CA . ALA A 1 358 ? 4.962 9.061 5.571 1.00 83.50 358 ALA A CA 1
ATOM 2806 C C . ALA A 1 358 ? 5.162 8.049 6.702 1.00 83.50 358 ALA A C 1
ATOM 2808 O O . ALA A 1 358 ? 4.304 7.213 6.987 1.00 83.50 358 ALA A O 1
ATOM 2809 N N . ARG A 1 359 ? 6.345 8.101 7.313 1.00 66.50 359 ARG A N 1
ATOM 2810 C CA . ARG A 1 359 ? 6.620 7.388 8.551 1.00 66.50 359 ARG A CA 1
ATOM 2811 C C . ARG A 1 359 ? 6.344 8.353 9.671 1.00 66.50 359 ARG A C 1
ATOM 2813 O O . ARG A 1 359 ? 7.194 9.182 9.976 1.00 66.50 359 ARG A O 1
ATOM 2820 N N . ASP A 1 360 ? 5.166 8.234 10.249 1.00 61.28 360 ASP A N 1
ATOM 2821 C CA . ASP A 1 360 ? 4.942 8.842 11.543 1.00 61.28 360 ASP A CA 1
ATOM 2822 C C . ASP A 1 360 ? 5.794 8.039 12.541 1.00 61.28 360 ASP A C 1
ATOM 2824 O O . ASP A 1 360 ? 5.796 6.802 12.512 1.00 61.28 360 ASP A O 1
ATOM 2828 N N . GLU A 1 361 ? 6.643 8.728 13.306 1.00 48.06 361 GLU A N 1
ATOM 2829 C CA . GLU A 1 361 ? 7.568 8.076 14.235 1.00 48.06 361 GLU A CA 1
ATOM 2830 C C . GLU A 1 361 ? 6.780 7.148 15.172 1.00 48.06 361 GLU A C 1
ATOM 2832 O O . GLU A 1 361 ? 5.723 7.548 15.672 1.00 48.06 361 GLU A O 1
ATOM 2837 N N . PRO A 1 362 ? 7.235 5.898 15.389 1.00 46.06 362 PRO A N 1
ATOM 2838 C CA . PRO A 1 362 ? 6.583 5.035 16.358 1.00 46.06 362 PRO A CA 1
ATOM 2839 C C . PRO A 1 362 ? 6.652 5.725 17.721 1.00 46.06 362 PRO A C 1
ATOM 2841 O O . PRO A 1 362 ? 7.742 6.066 18.177 1.00 46.06 362 PRO A O 1
ATOM 2844 N N . GLU A 1 363 ? 5.496 5.937 18.352 1.00 47.25 363 GLU A N 1
ATOM 2845 C CA . GLU A 1 363 ? 5.430 6.399 19.739 1.00 47.25 363 GLU A CA 1
ATOM 2846 C C . GLU A 1 363 ? 6.268 5.426 20.587 1.00 47.25 363 GLU A C 1
ATOM 2848 O O . GLU A 1 363 ? 5.987 4.224 20.614 1.00 47.25 363 GLU A O 1
ATOM 2853 N N . GLU A 1 364 ? 7.347 5.913 21.210 1.00 40.47 364 GLU A N 1
ATOM 2854 C CA . GLU A 1 364 ? 8.144 5.099 22.128 1.00 40.47 364 GLU A CA 1
ATOM 2855 C C . GLU A 1 364 ? 7.239 4.678 23.290 1.00 40.47 364 GLU A C 1
ATOM 2857 O O . GLU A 1 364 ? 6.841 5.502 24.111 1.00 40.47 364 GLU A O 1
ATOM 2862 N N . GLU A 1 365 ? 6.882 3.389 23.358 1.00 44.00 365 GLU A N 1
ATOM 2863 C CA . GLU A 1 365 ? 6.222 2.843 24.543 1.00 44.00 365 GLU A CA 1
ATOM 2864 C C . GLU A 1 365 ? 7.162 3.056 25.746 1.00 44.00 365 GLU A C 1
ATOM 2866 O O . GLU A 1 365 ? 8.303 2.576 25.711 1.00 44.00 365 GLU A O 1
ATOM 2871 N N . PRO A 1 366 ? 6.725 3.750 26.816 1.00 43.91 366 PRO A N 1
ATOM 2872 C CA . PRO A 1 366 ? 7.564 3.954 27.988 1.00 43.91 366 PRO A CA 1
ATOM 2873 C C . PRO A 1 366 ? 7.982 2.608 28.575 1.00 43.91 366 PRO A C 1
ATOM 2875 O O . PRO A 1 366 ? 7.153 1.715 28.788 1.00 43.91 366 PRO A O 1
ATOM 2878 N N . LYS A 1 367 ? 9.281 2.447 28.832 1.00 41.62 367 LYS A N 1
ATOM 2879 C CA . LYS A 1 367 ? 9.803 1.224 29.443 1.00 41.62 367 LYS A CA 1
ATOM 2880 C C . LYS A 1 367 ? 9.291 1.106 30.885 1.00 41.62 367 LYS A C 1
ATOM 2882 O O . LYS A 1 367 ? 9.229 2.111 31.594 1.00 41.62 367 LYS A O 1
ATOM 2887 N N . PRO A 1 368 ? 8.954 -0.104 31.362 1.00 39.12 368 PRO A N 1
ATOM 2888 C CA . PRO A 1 368 ? 8.555 -0.286 32.750 1.00 39.12 368 PRO A CA 1
ATOM 2889 C C . PRO A 1 368 ? 9.694 0.075 33.709 1.00 39.12 368 PRO A C 1
ATOM 2891 O O . PRO A 1 368 ? 10.749 -0.552 33.644 1.00 39.12 368 PRO A O 1
ATOM 2894 N N . GLY A 1 369 ? 9.458 1.036 34.612 1.00 48.44 369 GLY A N 1
ATOM 2895 C CA . GLY A 1 369 ? 10.307 1.283 35.786 1.00 48.44 369 GLY A CA 1
ATOM 2896 C C . GLY A 1 369 ? 10.933 2.675 35.929 1.00 48.44 369 GLY A C 1
ATOM 2897 O O . GLY A 1 369 ? 11.515 2.935 36.969 1.00 48.44 369 GLY A O 1
ATOM 2898 N N . GLU A 1 370 ? 10.807 3.586 34.961 1.00 40.78 370 GLU A N 1
ATOM 2899 C CA . GLU A 1 370 ? 11.483 4.904 35.031 1.00 40.78 370 GLU A CA 1
ATOM 2900 C C . GLU A 1 370 ? 10.645 6.030 35.682 1.00 40.78 370 GLU A C 1
ATOM 2902 O O . GLU A 1 370 ? 10.973 7.203 35.541 1.00 40.78 370 GLU A O 1
ATOM 2907 N N . GLY A 1 371 ? 9.560 5.705 36.396 1.00 41.25 371 GLY A N 1
ATOM 2908 C CA . GLY A 1 371 ? 8.627 6.706 36.943 1.00 41.25 371 GLY A CA 1
ATOM 2909 C C . GLY A 1 371 ? 8.295 6.603 38.434 1.00 41.25 371 GLY A C 1
ATOM 2910 O O . GLY A 1 371 ? 7.413 7.334 38.872 1.00 41.25 371 GLY A O 1
ATOM 2911 N N . GLU A 1 372 ? 8.926 5.707 39.203 1.00 42.91 372 GLU A N 1
ATOM 2912 C CA . GLU A 1 372 ? 8.606 5.533 40.638 1.00 42.91 372 GLU A CA 1
ATOM 2913 C C . GLU A 1 372 ? 9.549 6.274 41.606 1.00 42.91 372 GLU A C 1
ATOM 2915 O O . GLU A 1 372 ? 9.227 6.392 42.786 1.00 42.91 372 GLU A O 1
ATOM 2920 N N . ASP A 1 373 ? 10.643 6.877 41.137 1.00 37.81 373 ASP A N 1
ATOM 2921 C CA . ASP A 1 373 ? 11.662 7.437 42.035 1.00 37.81 373 ASP A CA 1
ATOM 2922 C C . ASP A 1 373 ? 11.519 8.956 42.182 1.00 37.81 373 ASP A C 1
ATOM 2924 O O . ASP A 1 373 ? 12.386 9.728 41.769 1.00 37.81 373 ASP A O 1
ATOM 2928 N N . GLY A 1 374 ? 10.409 9.424 42.748 1.00 36.56 374 GLY A N 1
ATOM 2929 C CA . GLY A 1 374 ? 10.299 10.856 42.996 1.00 36.56 374 GLY A CA 1
ATOM 2930 C C . GLY A 1 374 ? 8.998 11.339 43.592 1.00 36.56 374 GLY A C 1
ATOM 2931 O O . GLY A 1 374 ? 8.416 12.239 43.013 1.00 36.56 374 GLY A O 1
ATOM 2932 N N . GLU A 1 375 ? 8.557 10.803 44.733 1.00 33.81 375 GLU A N 1
ATOM 2933 C CA . GLU A 1 375 ? 7.621 11.525 45.608 1.00 33.81 375 GLU A CA 1
ATOM 2934 C C . GLU A 1 375 ? 7.600 10.937 47.040 1.00 33.81 375 GLU A C 1
ATOM 2936 O O . GLU A 1 375 ? 6.988 9.905 47.299 1.00 33.81 375 GLU A O 1
ATOM 2941 N N . GLY A 1 376 ? 8.262 11.639 47.975 1.00 31.72 376 GLY A N 1
ATOM 2942 C CA . GLY A 1 376 ? 7.800 11.806 49.362 1.00 31.72 376 GLY A CA 1
ATOM 2943 C C . GLY A 1 376 ? 8.275 10.830 50.449 1.00 31.72 376 GLY A C 1
ATOM 2944 O O . GLY A 1 376 ? 7.460 10.089 50.991 1.00 31.72 376 GLY A O 1
ATOM 2945 N N . GLU A 1 377 ? 9.536 10.920 50.890 1.00 31.38 377 GLU A N 1
ATOM 2946 C CA . GLU A 1 377 ? 9.851 10.647 52.305 1.00 31.38 377 GLU A CA 1
ATOM 2947 C C . GLU A 1 377 ? 9.456 11.883 53.128 1.00 31.38 377 GLU A C 1
ATOM 2949 O O . GLU A 1 377 ? 10.202 12.857 53.215 1.00 31.38 377 GLU A O 1
ATOM 2954 N N . ASP A 1 378 ? 8.247 11.859 53.691 1.00 34.53 378 ASP A N 1
ATOM 2955 C CA . ASP A 1 378 ? 7.822 12.810 54.718 1.00 34.53 378 ASP A CA 1
ATOM 2956 C C . ASP A 1 378 ? 8.335 12.297 56.072 1.00 34.53 378 ASP A C 1
ATOM 2958 O O . ASP A 1 378 ? 7.847 11.305 56.625 1.00 34.53 378 ASP A O 1
ATOM 2962 N N . GLY A 1 379 ? 9.409 12.922 56.554 1.00 31.75 379 GLY A N 1
ATOM 2963 C CA . GLY A 1 379 ? 10.018 12.649 57.849 1.00 31.75 379 GLY A CA 1
ATOM 2964 C C . GLY A 1 379 ? 9.119 13.143 58.976 1.00 31.75 379 GLY A C 1
ATOM 2965 O O . GLY A 1 379 ? 9.179 14.306 59.365 1.00 31.75 379 GLY A O 1
ATOM 2966 N N . GLY A 1 380 ? 8.301 12.243 59.518 1.00 31.06 380 GLY A N 1
ATOM 2967 C CA . GLY A 1 380 ? 7.575 12.464 60.763 1.00 31.06 380 GLY A CA 1
ATOM 2968 C C . GLY A 1 380 ? 8.522 12.476 61.965 1.00 31.06 380 GLY A C 1
ATOM 2969 O O . GLY A 1 380 ? 8.797 11.431 62.550 1.00 31.06 380 GLY A O 1
ATOM 2970 N N . GLU A 1 381 ? 8.999 13.660 62.344 1.00 31.34 381 GLU A N 1
ATOM 2971 C CA . GLU A 1 381 ? 9.463 13.951 63.702 1.00 31.34 381 GLU A CA 1
ATOM 2972 C C . GLU A 1 381 ? 8.259 14.370 64.562 1.00 31.34 381 GLU A C 1
ATOM 2974 O O . GLU A 1 381 ? 7.777 15.497 64.480 1.00 31.34 381 GLU A O 1
ATOM 2979 N N . GLU A 1 382 ? 7.804 13.475 65.438 1.00 34.97 382 GLU A N 1
ATOM 2980 C CA . GLU A 1 382 ? 7.146 13.854 66.689 1.00 34.97 382 GLU A CA 1
ATOM 2981 C C . GLU A 1 382 ? 7.896 13.174 67.836 1.00 34.97 382 GLU A C 1
ATOM 2983 O O . GLU A 1 382 ? 8.133 11.964 67.838 1.00 34.97 382 GLU A O 1
ATOM 2988 N N . GLY A 1 383 ? 8.346 14.008 68.771 1.00 29.38 383 GLY A N 1
ATOM 2989 C CA . GLY A 1 383 ? 9.195 13.634 69.890 1.00 29.38 383 GLY A CA 1
ATOM 2990 C C . GLY A 1 383 ? 8.426 13.085 71.086 1.00 29.38 383 GLY A C 1
ATOM 2991 O O . GLY A 1 383 ? 7.199 13.106 71.135 1.00 29.38 383 GLY A O 1
ATOM 2992 N N . GLY A 1 384 ? 9.178 12.660 72.103 1.00 29.09 384 GLY A N 1
ATOM 2993 C CA . GLY A 1 384 ? 8.611 12.411 73.428 1.00 29.09 384 GLY A CA 1
ATOM 2994 C C . GLY A 1 384 ? 9.274 11.300 74.231 1.00 29.09 384 GLY A C 1
ATOM 2995 O O . GLY A 1 384 ? 8.697 10.235 74.383 1.00 29.09 384 GLY A O 1
ATOM 2996 N N . ASP A 1 385 ? 10.485 11.581 74.712 1.00 30.39 385 ASP A N 1
ATOM 2997 C CA . ASP A 1 385 ? 10.962 11.373 76.092 1.00 30.39 385 ASP A CA 1
ATOM 2998 C C . ASP A 1 385 ? 10.377 10.221 76.948 1.00 30.39 385 ASP A C 1
ATOM 3000 O O . ASP A 1 385 ? 9.196 10.226 77.290 1.00 30.39 385 ASP A O 1
ATOM 3004 N N . ALA A 1 386 ? 11.246 9.304 77.403 1.00 31.52 386 ALA A N 1
ATOM 3005 C CA . ALA A 1 386 ? 11.533 9.108 78.837 1.00 31.52 386 ALA A CA 1
ATOM 3006 C C . ALA A 1 386 ? 12.405 7.861 79.108 1.00 31.52 386 ALA A C 1
ATOM 3008 O O . ALA A 1 386 ? 11.955 6.727 78.983 1.00 31.52 386 ALA A O 1
ATOM 3009 N N . GLY A 1 387 ? 13.618 8.113 79.614 1.00 28.25 387 GLY A N 1
ATOM 3010 C CA . GLY A 1 387 ? 14.096 7.531 80.875 1.00 28.25 387 GLY A CA 1
ATOM 3011 C C . GLY A 1 387 ? 14.638 6.094 80.911 1.00 28.25 387 GLY A C 1
ATOM 3012 O O . GLY A 1 387 ? 13.922 5.127 80.685 1.00 28.25 387 GLY A O 1
ATOM 3013 N N . GLY A 1 388 ? 15.865 5.958 81.429 1.00 28.88 388 GLY A N 1
ATOM 3014 C CA . GLY A 1 388 ? 16.231 4.786 82.234 1.00 28.88 388 GLY A CA 1
ATOM 3015 C C . GLY A 1 388 ? 17.650 4.271 82.038 1.00 28.88 388 GLY A C 1
ATOM 3016 O O . GLY A 1 388 ? 17.919 3.517 81.117 1.00 28.88 388 GLY A O 1
ATOM 3017 N N . GLN A 1 389 ? 18.533 4.661 82.954 1.00 34.19 389 GLN A N 1
ATOM 3018 C CA . GLN A 1 389 ? 19.878 4.121 83.163 1.00 34.19 389 GLN A CA 1
ATOM 3019 C C . GLN A 1 389 ? 19.862 2.606 83.441 1.00 34.19 389 GLN A C 1
ATOM 3021 O O . GLN A 1 389 ? 18.955 2.121 84.120 1.00 34.19 389 GLN A O 1
ATOM 3026 N N . GLY A 1 390 ? 20.918 1.906 83.012 1.00 33.28 390 GLY A N 1
ATOM 3027 C CA . GLY A 1 390 ? 21.202 0.513 83.374 1.00 33.28 390 GLY A CA 1
ATOM 3028 C C . GLY A 1 390 ? 22.112 -0.177 82.381 1.00 33.28 390 GLY A C 1
ATOM 3029 O O . GLY A 1 390 ? 21.552 -0.811 81.465 1.00 33.28 390 GLY A O 1
#

Mean predicted aligned error: 11.2 Å

Foldseek 3Di:
DDDDDDPPPDDDFDWDWPFDDDPVLLVLLQPDPDEQQVLCLQQHFLVVDPDLSNSLRSVSVVVLLVCVQVVDPVSVQLVVQLVVCVVVVHRNQVSNCVSPVDHSVVVVVVSSVVSPDDGDIDTDGDDDDDDDDDDDDDDPLCVQPVVLLVCLVLVVDPDDLVVSLVSLVVSLVVVVQDLSSLLRNLSSCCVRHPNVSSLVSLVSNCVVVVQPLSSLLSQLVSLLVVLVVDDPDDSSVVSLVRSVVSLVSSCVNPVQPLSSLQSPLSSQVSDPPPDDPVSLVSLVSSCVSCVVQQLSLLSNLLSCLVVLVLVVSLVSLVVQLPDSQQVLSVVLSVVQNVCSVVSHHHDDSVSSVCSSPDHDDPDPNDDPDPPDPDDDPPDDDDDDDDDDDD

Solvent-accessible surface area (backbone atoms only — not comparable to full-atom values): 22708 Å² total; per-residue (Å²): 134,89,77,78,84,67,95,78,77,81,75,76,82,61,74,50,73,43,67,73,80,59,69,76,54,49,53,67,64,74,76,55,88,85,63,49,52,62,56,52,65,53,72,47,58,59,92,73,47,94,38,74,66,37,37,59,36,40,60,50,52,51,50,51,53,52,47,60,28,66,72,40,81,82,35,39,62,27,52,57,45,25,52,52,37,38,75,73,71,41,58,45,54,58,28,46,24,69,35,68,76,36,56,65,72,55,45,52,53,49,52,58,57,52,71,72,48,85,75,76,57,50,73,46,79,67,84,76,80,90,70,94,79,84,88,77,86,77,62,82,61,47,85,73,42,50,69,55,46,52,30,58,77,68,63,68,58,93,59,56,63,66,61,50,46,54,51,43,53,60,57,26,64,77,35,80,83,39,63,70,30,23,46,47,39,13,53,44,18,58,76,64,58,52,47,68,63,7,50,54,29,32,51,58,35,36,75,77,40,74,81,40,43,68,47,26,44,53,54,15,50,52,26,46,54,52,28,68,74,39,64,96,51,72,65,23,53,47,28,43,52,53,13,48,54,32,30,50,53,30,32,74,77,41,78,79,42,36,65,47,34,43,51,51,35,58,56,43,69,78,42,93,74,51,64,44,72,68,47,52,52,33,30,48,52,19,28,76,67,40,72,85,40,53,54,49,47,50,54,36,26,42,43,28,38,72,64,69,39,23,72,61,20,36,65,60,30,48,69,44,40,69,34,88,78,36,57,66,34,10,52,54,27,43,55,43,35,56,26,30,77,69,74,44,80,62,79,55,67,69,60,49,51,50,32,50,64,58,77,61,76,78,78,79,75,71,69,93,79,87,80,75,92,80,83,80,91,77,83,83,84,77,86,81,87,82,89,82,90,133

Nearest PDB structures (foldseek):
  2pl2-assembly1_B  TM=8.480E-01  e=1.107E-04  Thermus thermophilus HB27
  7qdy-assembly1_B  TM=4.798E-01  e=8.634E-03  Homo sapiens
  7qdz-assembly1_B  TM=4.768E-01  e=3.797E-02  Homo sapiens
  7qds-assembly1_B  TM=4.480E-01  e=5.151E-02  Homo sapiens
  5w5h-assembly1_C  TM=4.318E-01  e=5.870E-02  Homo sapiens

Sequence (390 aa):
TFAGSSADGTRTPRKDAMGGYNDHRTYWLTRTRSWTPLSDLLTKHPSELDSPWHQALFYPVSWMLTHWFLNTPERRPMLATYIRDVQAGGNPAEAMTRATGMDLPSLKRELIRYGRQPVNVAIYRFEQPQFEMTITRLPRSADNLLLLGQALATNARKESATTTLERVRRQAARYPADPMALRLLGHAELQLGDAAAGEAALERLLASQPDDVAALQLMGQRRLVQAREAAAGPERLALIRQSRGYLSHAYEIDPIDFHTLHLLALSRSLSANYPNENDLLTWESAYLLAPQLIAIRFGYARALMLAQRNDEAVALLHPVANSPHAKTAAEVARQMIERAEAGQSPLDDAVLEAAARARDEPEEEPKPGEGEDGEGEDGGEEGGDAGGQG

Secondary structure (DSSP, 8-state):
--PPPPTTS-PPPPEEEESPPPHHHHHHHHS-S----HHHHHHS-GGG-S-HHHHHHHHHHHHHHHHHHHSSTTTHHHHHHHHHHHHTT--HHHHHHHHHSS-HHHHHHHHHHHTTSPP--EEEEPPPPP--PPP-PPPTTHHHHHHHHHHHHTT--SS-HHHHHHHHHHHHTTSTT-HHHHHHHHHHHHHHS-HHHHHHHHHHHHHH-TT-HHHHHHHHHHHHHHHHHSPTTHHHHHHHHHHHHHHHHHHHH-TT-HHHHHHHHHHHHTSTT-S-HHHHHHHHHHHHH-TT-HHHHHHHHHHHHHTT-HHHHHHHHHHHHT-SS-HHHHHHHHHHHHHHHTTPPPPPHHHHHHHHH--PPPP-PPPTTTTSS-S---------------

Radius of gyration: 28.34 Å; Cα contacts (8 Å, |Δi|>4): 411; chains: 1; bounding box: 55×61×111 Å